Protein AF-0000000081358911 (afdb_homodimer)

pLDDT: mean 89.67, std 15.63, range [36.47, 98.94]

Organism: Iris pallida (NCBI:txid29817)

Sequence (412 aa):
MMRCKAREHCNITTTTTTTRPRSSIRLTLLFRVGARAFKNETEVAEIFGGECRKVEGCAMRIERTNNLTFCDQVKLMAETDILATPHGAQLTNMLFMDKNSSVLEFFPKGFQELAGVGQHVYQWEAGMAGMRHQGQWQDRDGEKCPYDNNADCFSFYKDGKVGHDKDYFAKWMASVLKEVKELKLSQASQNSTEEAQGSPSPCPCNMMRCKAREHCNITTTTTTTRPRSSIRLTLLFRVGARAFKNETEVAEIFGGECRKVEGCAMRIERTNNLTFCDQVKLMAETDILATPHGAQLTNMLFMDKNSSVLEFFPKGFQELAGVGQHVYQWEAGMAGMRHQGQWQDRDGEKCPYDNNADCFSFYKDGKVGHDKDYFAKWMASVLKEVKELKLSQASQNSTEEAQGSPSPCPCN

Nearest PDB structures (foldseek):
  8kb7-assembly1_D  TM=7.114E-01  e=4.693E-07  Homo sapiens
  8kb7-assembly1_A  TM=7.188E-01  e=5.643E-07  Homo sapiens
  8kb7-assembly1_B  TM=7.228E-01  e=8.678E-07  Homo sapiens
  7e9l-assembly1_B  TM=7.085E-01  e=1.180E-06  Bos taurus
  6xfi-assembly1_A-2  TM=6.602E-01  e=1.419E-06  Homo sapiens

Structure (mmCIF, N/CA/C/O backbone):
data_AF-0000000081358911-model_v1
#
loop_
_entity.id
_entity.type
_entity.pdbx_description
1 polymer 'Glycosyltransferase 61 catalytic domain-containing protein'
#
loop_
_atom_site.group_PDB
_atom_site.id
_atom_site.type_symbol
_atom_site.label_atom_id
_atom_site.label_alt_id
_atom_site.label_comp_id
_atom_site.label_asym_id
_atom_site.label_entity_id
_atom_site.label_seq_id
_atom_site.pdbx_PDB_ins_code
_atom_site.Cartn_x
_atom_site.Cartn_y
_atom_site.Cartn_z
_atom_site.occupancy
_atom_site.B_iso_or_equiv
_atom_site.auth_seq_id
_atom_site.auth_comp_id
_atom_site.auth_asym_id
_atom_site.auth_atom_id
_atom_site.pdbx_PDB_model_num
ATOM 1 N N . MET A 1 1 ? -5.695 7.035 -8.227 1 74.69 1 MET A N 1
ATOM 2 C CA . MET A 1 1 ? -4.852 8.203 -8.484 1 74.69 1 MET A CA 1
ATOM 3 C C . MET A 1 1 ? -3.434 7.773 -8.844 1 74.69 1 MET A C 1
ATOM 5 O O . MET A 1 1 ? -2.99 7.973 -9.977 1 74.69 1 MET A O 1
ATOM 9 N N . MET A 1 2 ? -2.775 6.883 -8.117 1 85.81 2 MET A N 1
ATOM 10 C CA . MET A 1 2 ? -1.382 6.551 -8.398 1 85.81 2 MET A CA 1
ATOM 11 C C . MET A 1 2 ? -1.267 5.719 -9.672 1 85.81 2 MET A C 1
ATOM 13 O O . MET A 1 2 ? -0.406 5.98 -10.516 1 85.81 2 MET A O 1
ATOM 17 N N . ARG A 1 3 ? -2.279 4.914 -9.852 1 91.56 3 ARG A N 1
ATOM 18 C CA . ARG A 1 3 ? -2.297 4.039 -11.016 1 91.56 3 ARG A CA 1
ATOM 19 C C . ARG A 1 3 ? -2.311 4.848 -12.312 1 91.56 3 ARG A C 1
ATOM 21 O O . ARG A 1 3 ? -1.439 4.676 -13.164 1 91.56 3 ARG A O 1
ATOM 28 N N . CYS A 1 4 ? -3.229 5.758 -12.359 1 90.44 4 CYS A N 1
ATOM 29 C CA . CYS A 1 4 ? -3.432 6.531 -13.578 1 90.44 4 CYS A CA 1
ATOM 30 C C . CYS A 1 4 ? -2.246 7.449 -13.852 1 90.44 4 CYS A C 1
ATOM 32 O O . CYS A 1 4 ? -1.786 7.562 -14.984 1 90.44 4 CYS A O 1
ATOM 34 N N . LYS A 1 5 ? -1.771 8.078 -12.852 1 92.12 5 LYS A N 1
ATOM 35 C CA . LYS A 1 5 ? -0.68 9.031 -13.023 1 92.12 5 LYS A CA 1
ATOM 36 C C . LYS A 1 5 ? 0.617 8.32 -13.406 1 92.12 5 LYS A C 1
ATOM 38 O O . LYS A 1 5 ? 1.383 8.82 -14.234 1 92.12 5 LYS A O 1
ATOM 43 N N . ALA A 1 6 ? 0.868 7.168 -12.781 1 94.12 6 ALA A N 1
ATOM 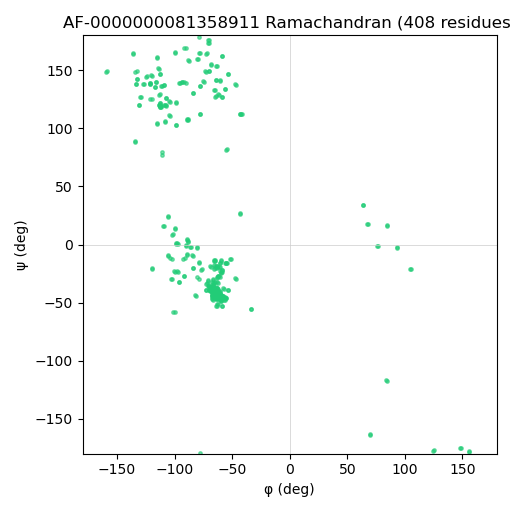44 C CA . ALA A 1 6 ? 2.055 6.387 -13.125 1 94.12 6 ALA A CA 1
ATOM 45 C C . ALA A 1 6 ? 1.994 5.898 -14.562 1 94.12 6 ALA A C 1
ATOM 47 O O . ALA A 1 6 ? 2.98 5.988 -15.297 1 94.12 6 ALA A O 1
ATOM 48 N N . ARG A 1 7 ? 0.789 5.418 -14.953 1 94.12 7 ARG A N 1
ATOM 49 C CA . ARG A 1 7 ? 0.628 4.918 -16.312 1 94.12 7 ARG A CA 1
ATOM 50 C C . ARG A 1 7 ? 0.769 6.043 -17.328 1 94.12 7 ARG A C 1
ATOM 52 O O . ARG A 1 7 ? 1.394 5.867 -18.375 1 94.12 7 ARG A O 1
ATOM 59 N N . GLU A 1 8 ? 0.174 7.148 -17 1 92.31 8 GLU A N 1
ATOM 60 C CA . GLU A 1 8 ? 0.339 8.312 -17.859 1 92.31 8 GLU A CA 1
ATOM 61 C C . GLU A 1 8 ? 1.811 8.688 -18 1 92.31 8 GLU A C 1
ATOM 63 O O . GLU A 1 8 ? 2.291 8.93 -19.109 1 92.31 8 GLU A O 1
ATOM 68 N N . HIS A 1 9 ? 2.445 8.672 -16.953 1 92.69 9 HIS A N 1
ATOM 69 C CA . HIS A 1 9 ? 3.857 9.039 -16.953 1 92.69 9 HIS A CA 1
ATOM 70 C C . HIS A 1 9 ? 4.68 8.07 -17.797 1 92.69 9 HIS A C 1
ATOM 72 O O . HIS A 1 9 ? 5.629 8.469 -18.469 1 92.69 9 HIS A O 1
ATOM 78 N N . CYS A 1 10 ? 4.348 6.809 -17.766 1 95.12 10 CYS A N 1
ATOM 79 C CA . CYS A 1 10 ? 5.082 5.77 -18.469 1 95.12 10 CYS A CA 1
ATOM 80 C C . CYS A 1 10 ? 4.535 5.578 -19.891 1 95.12 10 CYS A C 1
ATOM 82 O O . CYS A 1 10 ? 4.902 4.625 -20.578 1 95.12 10 CYS A O 1
ATOM 84 N N . ASN A 1 11 ? 3.566 6.426 -20.281 1 92.56 11 ASN A N 1
ATOM 85 C CA . ASN A 1 11 ? 2.967 6.418 -21.625 1 92.56 11 ASN A CA 1
ATOM 86 C C . ASN A 1 11 ? 2.234 5.109 -21.891 1 92.56 11 ASN A C 1
ATOM 88 O O . ASN A 1 11 ? 2.367 4.535 -22.984 1 92.56 11 ASN A O 1
ATOM 92 N N . ILE A 1 12 ? 1.666 4.613 -20.812 1 90.19 12 ILE A N 1
ATOM 93 C CA . ILE A 1 12 ? 0.824 3.434 -20.969 1 90.19 12 ILE A CA 1
ATOM 94 C C . ILE A 1 12 ? -0.613 3.857 -21.266 1 90.19 12 ILE A C 1
ATOM 96 O O . ILE A 1 12 ? -1.229 4.57 -20.469 1 90.19 12 ILE A O 1
ATOM 100 N N . THR A 1 13 ? -1.078 3.691 -22.469 1 72.19 13 THR A N 1
ATOM 101 C CA . THR A 1 13 ? -2.418 4.082 -22.891 1 72.19 13 THR A CA 1
ATOM 102 C C . THR A 1 13 ? -3.389 2.912 -22.766 1 72.19 13 THR A C 1
ATOM 104 O O . THR A 1 13 ? -2.971 1.752 -22.734 1 72.19 13 THR A O 1
ATOM 107 N N . THR A 1 14 ? -4.57 3.281 -22.297 1 61.44 14 THR A N 1
ATOM 108 C CA . THR A 1 14 ? -5.617 2.268 -22.266 1 61.44 14 THR A CA 1
ATOM 109 C C . THR A 1 14 ? -5.688 1.503 -23.578 1 61.44 14 THR A C 1
ATOM 111 O O . THR A 1 14 ? -5.996 0.309 -23.594 1 61.44 14 THR A O 1
ATOM 114 N N . THR A 1 15 ? -5.324 2.162 -24.609 1 52.56 15 THR A N 1
ATOM 115 C CA . THR A 1 15 ? -5.375 1.523 -25.922 1 52.56 15 THR A CA 1
ATOM 116 C C . THR A 1 15 ? -4.375 0.373 -26 1 52.56 15 THR A C 1
ATOM 118 O O . THR A 1 15 ? -4.652 -0.658 -26.609 1 52.56 15 THR A O 1
ATOM 121 N N . THR A 1 16 ? -3.268 0.562 -25.469 1 50.34 16 THR A N 1
ATOM 122 C CA . THR A 1 16 ? -2.258 -0.489 -25.531 1 50.34 16 THR A CA 1
ATOM 123 C C . THR A 1 16 ? -2.762 -1.767 -24.875 1 50.34 16 THR A C 1
ATOM 125 O O . THR A 1 16 ? -2.369 -2.869 -25.25 1 50.34 16 THR A O 1
ATOM 128 N N . THR A 1 17 ? -3.699 -1.639 -23.969 1 54.66 17 THR A N 1
ATOM 129 C CA . THR A 1 17 ? -4.254 -2.807 -23.297 1 54.66 17 THR A CA 1
ATOM 130 C C . THR A 1 17 ? -5.469 -3.34 -24.047 1 54.66 17 THR A C 1
ATOM 132 O O . THR A 1 17 ? -5.871 -4.488 -23.844 1 54.66 17 THR A O 1
ATOM 135 N N . THR A 1 18 ? -5.953 -2.49 -25.047 1 53.06 18 THR A N 1
ATOM 136 C CA . THR A 1 18 ? -7.23 -2.807 -25.672 1 53.06 18 THR A CA 1
ATOM 137 C C . THR A 1 18 ? -7.02 -3.717 -26.891 1 53.06 18 THR A C 1
ATOM 139 O O . THR A 1 18 ? -7.984 -4.234 -27.453 1 53.06 18 THR A O 1
ATOM 142 N N . THR A 1 19 ? -5.777 -3.922 -27.281 1 56.53 19 THR A N 1
ATOM 143 C CA . THR A 1 19 ? -5.684 -4.676 -28.531 1 56.53 19 THR A CA 1
ATOM 144 C C . THR A 1 19 ? -5.848 -6.172 -28.266 1 56.53 19 THR A C 1
ATOM 146 O O . THR A 1 19 ? -5.957 -6.965 -29.203 1 56.53 19 THR A O 1
ATOM 149 N N . ARG A 1 20 ? -5.98 -6.508 -27.062 1 64.56 20 ARG A N 1
ATOM 150 C CA . ARG A 1 20 ? -6.082 -7.941 -26.797 1 64.56 20 ARG A CA 1
ATOM 151 C C . ARG A 1 20 ? -7.543 -8.375 -26.688 1 64.56 20 ARG A C 1
ATOM 153 O O . ARG A 1 20 ? -8.383 -7.621 -26.203 1 64.56 20 ARG A O 1
ATOM 160 N N . PRO A 1 21 ? -7.723 -9.516 -27.297 1 71.06 21 PRO A N 1
ATOM 161 C CA . PRO A 1 21 ? -9.094 -9.992 -27.109 1 71.06 21 PRO A CA 1
ATOM 162 C C . PRO A 1 21 ? -9.562 -9.898 -25.656 1 71.06 21 PRO A C 1
ATOM 164 O O . PRO A 1 21 ? -8.773 -10.102 -24.734 1 71.06 21 PRO A O 1
ATOM 167 N N . ARG A 1 22 ? -10.641 -9.5 -25.578 1 70.12 22 ARG A N 1
ATOM 168 C CA . ARG A 1 22 ? -11.25 -9.289 -24.266 1 70.12 22 ARG A CA 1
ATOM 169 C C . ARG A 1 22 ? -11.219 -10.555 -23.422 1 70.12 22 ARG A C 1
ATOM 171 O O . ARG A 1 22 ? -11.266 -10.5 -22.203 1 70.12 22 ARG A O 1
ATOM 178 N N . SER A 1 23 ? -10.961 -11.672 -24.141 1 80 23 SER A N 1
ATOM 179 C CA . SER A 1 23 ? -10.992 -12.953 -23.438 1 80 23 SER A CA 1
ATOM 180 C C . SER A 1 23 ? -9.586 -13.391 -23.031 1 80 23 SER A C 1
ATOM 182 O O . SER A 1 23 ? -9.43 -14.398 -22.328 1 80 23 SER A O 1
ATOM 184 N N . SER A 1 24 ? -8.703 -12.633 -23.328 1 92.56 24 SER A N 1
ATOM 185 C CA . SER A 1 24 ? -7.34 -13.039 -23.016 1 92.56 24 SER A CA 1
ATOM 186 C C . SER A 1 24 ? -7.031 -12.836 -21.547 1 92.56 24 SER A C 1
ATOM 188 O O . SER A 1 24 ? -7.492 -11.867 -20.938 1 92.56 24 SER A O 1
ATOM 190 N N . ILE A 1 25 ? -6.371 -13.844 -20.938 1 97.06 25 ILE A N 1
ATOM 191 C CA . ILE A 1 25 ? -5.953 -13.781 -19.547 1 97.06 25 ILE A CA 1
ATOM 192 C C . ILE A 1 25 ? -4.426 -13.734 -19.469 1 97.06 25 ILE A C 1
ATOM 194 O O . ILE A 1 25 ? -3.746 -14.617 -19.984 1 97.06 25 ILE A O 1
ATOM 198 N N . ARG A 1 26 ? -3.895 -12.703 -18.859 1 98.06 26 ARG A N 1
ATOM 199 C CA . ARG A 1 26 ? -2.455 -12.57 -18.672 1 98.06 26 ARG A CA 1
ATOM 200 C C . ARG A 1 26 ? -2.059 -12.883 -17.219 1 98.06 26 ARG A C 1
ATOM 202 O O . ARG A 1 26 ? -2.395 -12.133 -16.312 1 98.06 26 ARG A O 1
ATOM 209 N N . LEU A 1 27 ? -1.364 -14.023 -17.062 1 98.81 27 LEU A N 1
ATOM 210 C CA . LEU A 1 27 ? -0.881 -14.492 -15.773 1 98.81 27 LEU A CA 1
ATOM 211 C C . LEU A 1 27 ? 0.587 -14.133 -15.57 1 98.81 27 LEU A C 1
ATOM 213 O O . LEU A 1 27 ? 1.428 -14.445 -16.422 1 98.81 27 LEU A O 1
ATOM 217 N N . THR A 1 28 ? 0.854 -13.414 -14.523 1 98.88 28 THR A N 1
ATOM 218 C CA . THR A 1 28 ? 2.238 -13.086 -14.203 1 98.88 28 THR A CA 1
ATOM 219 C C . THR A 1 28 ? 2.682 -13.789 -12.922 1 98.88 28 THR A C 1
ATOM 221 O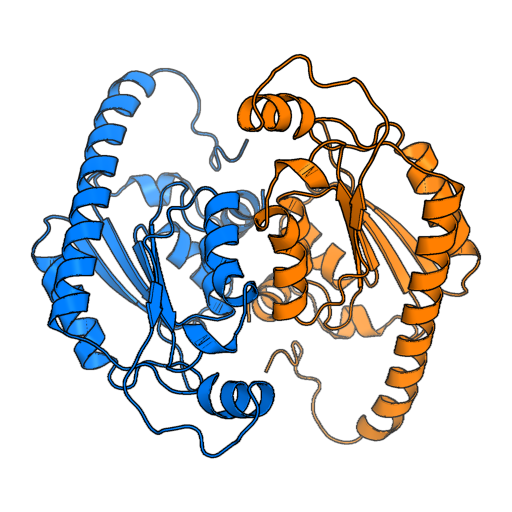 O . THR A 1 28 ? 2.066 -13.617 -11.867 1 98.88 28 THR A O 1
ATOM 224 N N . LEU A 1 29 ? 3.689 -14.625 -13.062 1 98.81 29 LEU A N 1
ATOM 225 C CA . LEU A 1 29 ? 4.441 -15.117 -11.906 1 98.81 29 LEU A CA 1
ATOM 226 C C . LEU A 1 29 ? 5.605 -14.18 -11.586 1 98.81 29 LEU A C 1
ATOM 228 O O . LEU A 1 29 ? 6.57 -14.102 -12.352 1 98.81 29 LEU A O 1
ATOM 232 N N . LEU A 1 30 ? 5.473 -13.445 -10.5 1 98.5 30 LEU A N 1
ATOM 233 C CA . LEU A 1 30 ? 6.523 -12.523 -10.086 1 98.5 30 LEU A CA 1
ATOM 234 C C . LEU A 1 30 ? 7.398 -13.141 -9 1 98.5 30 LEU A C 1
ATOM 236 O O . LEU A 1 30 ? 7.023 -13.164 -7.828 1 98.5 30 LEU A O 1
ATOM 240 N N . PHE A 1 31 ? 8.586 -13.594 -9.398 1 98.25 31 PHE A N 1
ATOM 241 C CA . PHE A 1 31 ? 9.492 -14.305 -8.5 1 98.25 31 PHE A CA 1
ATOM 242 C C . PHE A 1 31 ? 10.391 -13.32 -7.754 1 98.25 31 PHE A C 1
ATOM 244 O O . PHE A 1 31 ? 10.547 -12.172 -8.18 1 98.25 31 PHE A O 1
ATOM 251 N N . ARG A 1 32 ? 10.898 -13.797 -6.629 1 95.38 32 ARG A N 1
ATOM 252 C CA . ARG A 1 32 ? 11.898 -13.094 -5.828 1 95.38 32 ARG A CA 1
ATOM 253 C C . ARG A 1 32 ? 13.211 -13.859 -5.801 1 95.38 32 ARG A C 1
ATOM 255 O O . ARG A 1 32 ? 13.25 -15.055 -6.086 1 95.38 32 ARG A O 1
ATOM 262 N N . VAL A 1 33 ? 14.188 -13.086 -5.449 1 93.56 33 VAL A N 1
ATOM 263 C CA . VAL A 1 33 ? 15.492 -13.695 -5.188 1 93.56 33 VAL A CA 1
ATOM 264 C C . VAL A 1 33 ? 15.82 -13.586 -3.699 1 93.56 33 VAL A C 1
ATOM 266 O O . VAL A 1 33 ? 15.648 -12.523 -3.094 1 93.56 33 VAL A O 1
ATOM 269 N N . GLY A 1 34 ? 16.344 -14.672 -3.109 1 94.81 34 GLY A N 1
ATOM 270 C CA . GLY A 1 34 ? 16.719 -14.648 -1.708 1 94.81 34 GLY A CA 1
ATOM 271 C C . GLY A 1 34 ? 15.562 -14.906 -0.765 1 94.81 34 GLY A C 1
ATOM 272 O O . GLY A 1 34 ? 14.914 -15.953 -0.838 1 94.81 34 GLY A O 1
ATOM 273 N N . ALA A 1 35 ? 15.289 -13.906 0.019 1 95.88 35 ALA A N 1
ATOM 274 C CA . ALA A 1 35 ? 14.258 -14.055 1.041 1 95.88 35 ALA A CA 1
ATOM 275 C C . ALA A 1 35 ? 12.883 -14.273 0.409 1 95.88 35 ALA A C 1
ATOM 277 O O . ALA A 1 35 ? 12.477 -13.539 -0.49 1 95.88 35 ALA A O 1
ATOM 278 N N . ARG A 1 36 ? 12.242 -15.383 0.89 1 97.62 36 ARG A N 1
ATOM 279 C CA . ARG A 1 36 ? 10.859 -15.734 0.583 1 97.62 36 ARG A CA 1
ATOM 280 C C . ARG A 1 36 ? 10.711 -16.125 -0.884 1 97.62 36 ARG A C 1
ATOM 282 O O . ARG A 1 36 ? 9.602 -16.109 -1.423 1 97.62 36 ARG A O 1
ATOM 289 N N . ALA A 1 37 ? 11.805 -16.438 -1.537 1 98.12 37 ALA A N 1
ATOM 290 C CA . ALA A 1 37 ? 11.734 -17.031 -2.871 1 98.12 37 ALA A CA 1
ATOM 291 C C . ALA A 1 37 ? 11.164 -18.438 -2.818 1 98.12 37 ALA A C 1
ATOM 293 O O . ALA A 1 37 ? 11.219 -19.109 -1.779 1 98.12 37 ALA A O 1
ATOM 294 N N . PHE A 1 38 ? 10.578 -18.891 -3.891 1 98.5 38 PHE A N 1
ATOM 295 C CA . PHE A 1 38 ? 10.164 -20.281 -3.959 1 98.5 38 PHE A CA 1
ATOM 296 C C . PHE A 1 38 ? 11.375 -21.203 -3.902 1 98.5 38 PHE A C 1
ATOM 298 O O . PHE A 1 38 ? 12.414 -20.922 -4.512 1 98.5 38 PHE A O 1
ATOM 305 N N . LYS A 1 39 ? 11.211 -22.297 -3.215 1 97.81 39 LYS A N 1
ATOM 306 C CA . LYS A 1 39 ? 12.258 -23.312 -3.168 1 97.81 39 LYS A CA 1
ATOM 307 C C . LYS A 1 39 ? 12.516 -23.906 -4.551 1 97.81 39 LYS A C 1
ATOM 309 O O . LYS A 1 39 ? 13.656 -24.203 -4.906 1 97.81 39 LYS A O 1
ATOM 314 N N . ASN A 1 40 ? 11.469 -24.078 -5.301 1 98.06 40 ASN A N 1
ATOM 315 C CA . ASN A 1 40 ? 11.531 -24.656 -6.641 1 98.06 40 ASN A CA 1
ATOM 316 C C . ASN A 1 40 ? 10.695 -23.844 -7.637 1 98.06 40 ASN A C 1
ATOM 318 O O . ASN A 1 40 ? 9.555 -24.203 -7.926 1 98.06 40 ASN A O 1
ATOM 322 N N . GLU A 1 41 ? 11.281 -22.859 -8.227 1 98.44 41 GLU A N 1
ATOM 323 C CA . GLU A 1 41 ? 10.586 -21.953 -9.141 1 98.44 41 GLU A CA 1
ATOM 324 C C . GLU A 1 41 ? 10.125 -22.688 -10.398 1 98.44 41 GLU A C 1
ATOM 326 O O . GLU A 1 41 ? 9.047 -22.406 -10.93 1 98.44 41 GLU A O 1
ATOM 331 N N . THR A 1 42 ? 10.945 -23.609 -10.859 1 98.44 42 THR A N 1
ATOM 332 C CA . THR A 1 42 ? 10.633 -24.344 -12.078 1 98.44 42 THR A CA 1
ATOM 333 C C . THR A 1 42 ? 9.336 -25.125 -11.922 1 98.44 42 THR A C 1
ATOM 335 O O . THR A 1 42 ? 8.469 -25.094 -12.797 1 98.44 42 THR A O 1
ATOM 338 N N . GLU A 1 43 ? 9.227 -25.75 -10.797 1 98.62 43 GLU A N 1
ATOM 339 C CA . GLU A 1 43 ? 8.023 -26.531 -10.547 1 98.62 43 GLU A CA 1
ATOM 340 C C . GLU A 1 43 ? 6.797 -25.641 -10.422 1 98.62 43 GLU A C 1
ATOM 342 O O . GLU A 1 43 ? 5.734 -25.953 -10.969 1 98.62 43 GLU A O 1
ATOM 347 N N . VAL A 1 44 ? 6.938 -24.562 -9.711 1 98.81 44 VAL A N 1
ATOM 348 C CA . VAL A 1 44 ? 5.824 -23.625 -9.555 1 98.81 44 VAL A CA 1
ATOM 349 C C . VAL A 1 44 ? 5.398 -23.094 -10.922 1 98.81 44 VAL A C 1
ATOM 351 O O . VAL A 1 44 ? 4.207 -23.062 -11.234 1 98.81 44 VAL A O 1
ATOM 354 N N . ALA A 1 45 ? 6.359 -22.766 -11.719 1 98.88 45 ALA A N 1
ATOM 355 C CA . ALA A 1 45 ? 6.082 -22.266 -13.062 1 98.88 45 ALA A CA 1
ATOM 356 C C . ALA A 1 45 ? 5.375 -23.312 -13.914 1 98.88 45 ALA A C 1
ATOM 358 O O . ALA A 1 45 ? 4.453 -23 -14.664 1 98.88 45 ALA A O 1
ATOM 359 N N . GLU A 1 46 ? 5.82 -24.5 -13.812 1 98.81 46 GLU A N 1
ATOM 360 C CA . GLU A 1 46 ? 5.219 -25.578 -14.586 1 98.81 46 GLU A CA 1
ATOM 361 C C . GLU A 1 46 ? 3.768 -25.812 -14.188 1 98.81 46 GLU A C 1
ATOM 363 O O . GLU A 1 46 ? 2.906 -26.031 -15.039 1 98.81 46 GLU A O 1
ATOM 368 N N . ILE A 1 47 ? 3.512 -25.75 -12.883 1 98.88 47 ILE A N 1
ATOM 369 C CA . ILE A 1 47 ? 2.158 -25.969 -12.383 1 98.88 47 ILE A CA 1
ATOM 370 C C . ILE A 1 47 ? 1.234 -24.875 -12.914 1 98.88 47 ILE A C 1
ATOM 372 O O . ILE A 1 47 ? 0.195 -25.172 -13.508 1 98.88 47 ILE A O 1
ATOM 376 N N . PHE A 1 48 ? 1.574 -23.609 -12.734 1 98.88 48 PHE A N 1
ATOM 377 C CA . PHE A 1 48 ? 0.715 -22.5 -13.117 1 98.88 48 PHE A CA 1
ATOM 378 C C . PHE A 1 48 ? 0.65 -22.375 -14.641 1 98.88 48 PHE A C 1
ATOM 380 O O . PHE A 1 48 ? -0.406 -22.062 -15.195 1 98.88 48 PHE A O 1
ATOM 387 N N . GLY A 1 49 ? 1.772 -22.656 -15.281 1 98.75 49 GLY A N 1
ATOM 388 C CA . GLY A 1 49 ? 1.77 -22.688 -16.734 1 98.75 49 GLY A CA 1
ATOM 389 C C . GLY A 1 49 ? 0.871 -23.781 -17.297 1 98.75 49 GLY A C 1
ATOM 390 O O . GLY A 1 49 ? 0.203 -23.562 -18.312 1 98.75 49 GLY A O 1
ATOM 391 N N . GLY A 1 50 ? 0.934 -24.906 -16.672 1 98.75 50 GLY A N 1
ATOM 392 C CA . GLY A 1 50 ? 0.058 -26 -17.078 1 98.75 50 GLY A CA 1
ATOM 393 C C . GLY A 1 50 ? -1.414 -25.641 -17 1 98.75 50 GLY A C 1
ATOM 394 O O . GLY A 1 50 ? -2.174 -25.906 -17.938 1 98.75 50 GLY A O 1
ATOM 395 N N . GLU A 1 51 ? -1.819 -25.016 -15.867 1 98.88 51 GLU A N 1
ATOM 396 C CA . GLU A 1 51 ? -3.213 -24.609 -15.727 1 98.88 51 GLU A CA 1
ATOM 397 C C . GLU A 1 51 ? -3.576 -23.516 -16.719 1 98.88 51 GLU A C 1
ATOM 399 O O . GLU A 1 51 ? -4.68 -23.516 -17.266 1 98.88 51 GLU A O 1
ATOM 404 N N . CYS A 1 52 ? -2.688 -22.609 -16.953 1 98.69 52 CYS A N 1
ATOM 405 C CA . CYS A 1 52 ? -2.904 -21.531 -17.922 1 98.69 52 CYS A CA 1
ATOM 406 C C . CYS A 1 52 ? -3.129 -22.094 -19.328 1 98.69 52 CYS A C 1
ATOM 408 O O . CYS A 1 52 ? -4.016 -21.625 -20.047 1 98.69 52 CYS A O 1
ATOM 410 N N . ARG A 1 53 ? -2.379 -23.125 -19.75 1 98.19 53 ARG A N 1
ATOM 411 C CA . ARG A 1 53 ? -2.453 -23.703 -21.078 1 98.19 53 ARG A CA 1
ATOM 412 C C . ARG A 1 53 ? -3.812 -24.359 -21.328 1 98.19 53 ARG A C 1
ATOM 414 O O . ARG A 1 53 ? -4.234 -24.516 -22.469 1 98.19 53 ARG A O 1
ATOM 421 N N . LYS A 1 54 ? -4.461 -24.656 -20.25 1 98.06 54 LYS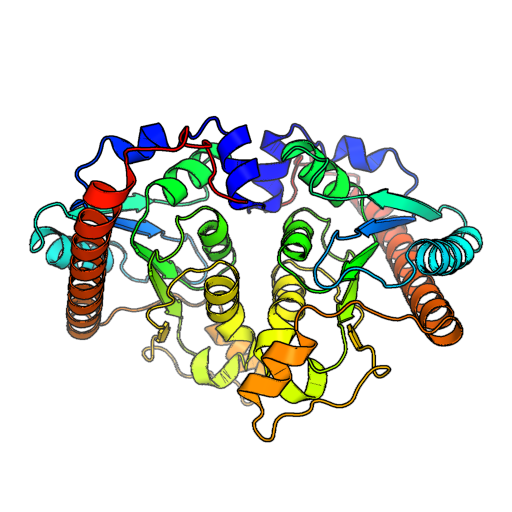 A N 1
ATOM 422 C CA . LYS A 1 54 ? -5.762 -25.297 -20.359 1 98.06 54 LYS A CA 1
ATOM 423 C C . LYS A 1 54 ? -6.855 -24.297 -20.688 1 98.06 54 LYS A C 1
ATOM 425 O O . LYS A 1 54 ? -7.988 -24.672 -21 1 98.06 54 LYS A O 1
ATOM 430 N N . VAL A 1 55 ? -6.566 -23.047 -20.516 1 97.19 55 VAL A N 1
ATOM 431 C CA . VAL A 1 55 ? -7.551 -21.984 -20.734 1 97.19 55 VAL A CA 1
ATOM 432 C C . VAL A 1 55 ? -7.203 -21.203 -22 1 97.19 55 VAL A C 1
ATOM 434 O O . VAL A 1 55 ? -6.137 -20.594 -22.078 1 97.19 55 VAL A O 1
ATOM 437 N N . GLU A 1 56 ? -8.102 -21.203 -22.953 1 94.25 56 GLU A N 1
ATOM 438 C CA . GLU A 1 56 ? -7.883 -20.469 -24.203 1 94.25 56 GLU A CA 1
ATOM 439 C C . GLU A 1 56 ? -7.656 -18.984 -23.938 1 94.25 56 GLU A C 1
ATOM 441 O O . GLU A 1 56 ? -8.414 -18.359 -23.188 1 94.25 56 GLU A O 1
ATOM 446 N N . GLY A 1 57 ? -6.57 -18.484 -24.469 1 95.06 57 GLY A N 1
ATOM 447 C CA . GLY A 1 57 ? -6.293 -17.062 -24.344 1 95.06 57 GLY A CA 1
ATOM 448 C C . GLY A 1 57 ? -5.426 -16.719 -23.156 1 95.06 57 GLY A C 1
ATOM 449 O O . GLY A 1 57 ? -5.07 -15.555 -22.953 1 95.06 57 GLY A O 1
ATOM 450 N N . CYS A 1 58 ? -5.121 -17.766 -22.391 1 97.69 58 CYS A N 1
ATOM 451 C CA . CYS A 1 58 ? -4.262 -17.5 -21.234 1 97.69 58 CYS A CA 1
ATOM 452 C C . CYS A 1 58 ? -2.791 -17.5 -21.641 1 97.69 58 CYS A C 1
ATOM 454 O O . CYS A 1 58 ? -2.342 -18.391 -22.375 1 97.69 58 CYS A O 1
ATOM 456 N N . ALA A 1 59 ? -2.041 -16.516 -21.281 1 98.06 59 ALA A N 1
ATOM 457 C CA . ALA A 1 59 ? -0.594 -16.422 -21.453 1 98.06 59 ALA A CA 1
ATOM 458 C C . ALA A 1 59 ? 0.092 -16.109 -20.125 1 98.06 59 ALA A C 1
ATOM 460 O O . ALA A 1 59 ? -0.396 -15.289 -19.328 1 98.06 59 ALA A O 1
ATOM 461 N N . MET A 1 60 ? 1.2 -16.781 -19.891 1 98.56 60 MET A N 1
ATOM 462 C CA . MET A 1 60 ? 1.902 -16.594 -18.609 1 98.56 60 MET A CA 1
ATOM 463 C C . MET A 1 60 ? 3.285 -15.992 -18.844 1 98.56 60 MET A C 1
ATOM 465 O O . MET A 1 60 ? 3.982 -16.359 -19.781 1 98.56 60 MET A O 1
ATOM 469 N N . ARG A 1 61 ? 3.631 -15.086 -17.984 1 98.06 61 ARG A N 1
ATOM 470 C CA . ARG A 1 61 ? 4.98 -14.531 -17.922 1 98.06 61 ARG A CA 1
ATOM 471 C C . ARG A 1 61 ? 5.613 -14.797 -16.562 1 98.06 61 ARG A C 1
ATOM 473 O O . ARG A 1 61 ? 4.922 -14.836 -15.539 1 98.06 61 ARG A O 1
ATOM 480 N N . ILE A 1 62 ? 6.902 -15.008 -16.656 1 98.62 62 ILE A N 1
ATOM 481 C CA . ILE A 1 62 ? 7.711 -15.117 -15.445 1 98.62 62 ILE A CA 1
ATOM 482 C C . ILE A 1 62 ? 8.68 -13.945 -15.359 1 98.62 62 ILE A C 1
ATOM 484 O O . ILE A 1 62 ? 9.469 -13.711 -16.281 1 98.62 62 ILE A O 1
ATOM 488 N N . GLU A 1 63 ? 8.578 -13.141 -14.273 1 98.25 63 GLU A N 1
ATOM 489 C CA . GLU A 1 63 ? 9.375 -11.922 -14.18 1 98.25 63 GLU A CA 1
ATOM 490 C C . GLU A 1 63 ? 9.977 -11.766 -12.781 1 98.25 63 GLU A C 1
ATOM 492 O O . GLU A 1 63 ? 9.602 -12.492 -11.859 1 98.25 63 GLU A O 1
ATOM 497 N N . ARG A 1 64 ? 10.961 -10.875 -12.711 1 96.75 64 ARG A N 1
ATOM 498 C CA . ARG A 1 64 ? 11.57 -10.406 -11.469 1 96.75 64 ARG A CA 1
ATOM 499 C C . ARG A 1 64 ? 11.711 -8.891 -11.469 1 96.75 64 ARG A C 1
ATOM 501 O O . ARG A 1 64 ? 12.148 -8.297 -12.461 1 96.75 64 ARG A O 1
ATOM 508 N N . THR A 1 65 ? 11.398 -8.289 -10.312 1 94.06 65 THR A N 1
ATOM 509 C CA . THR A 1 65 ? 11.344 -6.832 -10.266 1 94.06 65 THR A CA 1
ATOM 510 C C . THR A 1 65 ? 12.742 -6.234 -10.375 1 94.06 65 THR A C 1
ATOM 512 O O . THR A 1 65 ? 12.914 -5.133 -10.906 1 94.06 65 THR A O 1
ATOM 515 N N . ASN A 1 66 ? 13.766 -6.949 -9.859 1 90.5 66 ASN A N 1
ATOM 516 C CA . ASN A 1 66 ? 15.117 -6.391 -9.805 1 90.5 66 ASN A CA 1
ATOM 517 C C . ASN A 1 66 ? 15.68 -6.156 -11.203 1 90.5 66 ASN A C 1
ATOM 519 O O . ASN A 1 66 ? 16.641 -5.402 -11.375 1 90.5 66 ASN A O 1
ATOM 523 N N . ASN A 1 67 ? 15.031 -6.742 -12.227 1 90.44 67 ASN A N 1
ATOM 524 C CA . ASN A 1 67 ? 15.508 -6.613 -13.602 1 90.44 67 ASN A CA 1
ATOM 525 C C . ASN A 1 67 ? 14.68 -5.598 -14.383 1 90.44 67 ASN A C 1
ATOM 527 O O . ASN A 1 67 ? 14.859 -5.445 -15.594 1 90.44 67 ASN A O 1
ATOM 531 N N . LEU A 1 68 ? 13.844 -4.918 -13.711 1 95.38 68 LEU A N 1
ATOM 532 C CA . LEU A 1 68 ? 12.906 -4.035 -14.391 1 95.38 68 LEU A CA 1
ATOM 533 C C . LEU A 1 68 ? 13.07 -2.596 -13.914 1 95.38 68 LEU A C 1
ATOM 535 O O . LEU A 1 68 ? 13.281 -2.352 -12.727 1 95.38 68 LEU A O 1
ATOM 539 N N . THR A 1 69 ? 13.008 -1.651 -14.844 1 95.12 69 THR A N 1
ATOM 540 C CA . THR A 1 69 ? 12.883 -0.245 -14.477 1 95.12 69 THR A CA 1
ATOM 541 C C . THR A 1 69 ? 11.492 0.041 -13.906 1 95.12 69 THR A C 1
ATOM 543 O O . THR A 1 69 ? 10.617 -0.827 -13.93 1 95.12 69 THR A O 1
ATOM 546 N N . PHE A 1 70 ? 11.352 1.21 -13.453 1 95.38 70 PHE A N 1
ATOM 547 C CA . PHE A 1 70 ? 10.047 1.574 -12.914 1 95.38 70 PHE A CA 1
ATOM 548 C C . PHE A 1 70 ? 8.969 1.425 -13.977 1 95.38 70 PHE A C 1
ATOM 550 O O . PHE A 1 70 ? 7.957 0.755 -13.75 1 95.38 70 PHE A O 1
ATOM 557 N N . CYS A 1 71 ? 9.141 2.029 -15.125 1 96.75 71 CYS A N 1
ATOM 558 C CA . CYS A 1 71 ? 8.109 2.006 -16.156 1 96.75 71 CYS A CA 1
ATOM 559 C C . CYS A 1 71 ? 7.906 0.595 -16.703 1 96.75 71 CYS A C 1
ATOM 561 O O . CYS A 1 71 ? 6.793 0.219 -17.062 1 96.75 71 CYS A O 1
ATOM 563 N N . ASP A 1 72 ? 8.984 -0.232 -16.688 1 97 72 ASP A N 1
ATOM 564 C CA . ASP A 1 72 ? 8.805 -1.634 -17.047 1 97 72 ASP A CA 1
ATOM 565 C C . ASP A 1 72 ? 7.871 -2.342 -16.078 1 97 72 ASP A C 1
ATOM 567 O O . ASP A 1 72 ? 7.059 -3.176 -16.469 1 97 72 ASP A O 1
ATOM 571 N N . GLN A 1 73 ? 8.008 -2.027 -14.812 1 97.19 73 GLN A N 1
ATOM 572 C CA . GLN A 1 73 ? 7.137 -2.621 -13.797 1 97.19 73 GLN A CA 1
ATOM 573 C C . GLN A 1 73 ? 5.691 -2.164 -13.977 1 97.19 73 GLN A C 1
ATOM 575 O O . GLN A 1 73 ? 4.766 -2.975 -13.914 1 97.19 73 GLN A O 1
ATOM 580 N N . VAL A 1 74 ? 5.512 -0.848 -14.195 1 97 74 VAL A N 1
ATOM 581 C CA . VAL A 1 74 ? 4.172 -0.304 -14.414 1 97 74 VAL A CA 1
ATOM 582 C C . VAL A 1 74 ? 3.529 -0.98 -15.625 1 97 74 VAL A C 1
ATOM 584 O O . VAL A 1 74 ? 2.373 -1.405 -15.562 1 97 74 VAL A O 1
ATOM 587 N N . LYS A 1 75 ? 4.266 -1.145 -16.703 1 96.5 75 LYS A N 1
ATOM 588 C CA . LYS A 1 75 ? 3.76 -1.792 -17.906 1 96.5 75 LYS A CA 1
ATOM 589 C C . LYS A 1 75 ? 3.406 -3.252 -17.641 1 96.5 75 LYS A C 1
ATOM 591 O O . LYS A 1 75 ? 2.336 -3.721 -18.031 1 96.5 75 LYS A O 1
ATOM 596 N N . LEU A 1 76 ? 4.301 -3.924 -16.984 1 97.06 76 LEU A N 1
ATOM 597 C CA . LEU A 1 76 ? 4.055 -5.324 -16.656 1 97.06 76 LEU A CA 1
ATOM 598 C C . LEU A 1 76 ? 2.746 -5.48 -15.891 1 97.06 76 LEU A C 1
ATOM 600 O O . LEU A 1 76 ? 1.929 -6.34 -16.219 1 97.06 76 LEU A O 1
ATOM 604 N N . MET A 1 77 ? 2.527 -4.645 -14.906 1 97.25 77 MET A N 1
ATOM 605 C CA . MET A 1 77 ? 1.333 -4.75 -14.07 1 97.25 77 MET A CA 1
ATOM 606 C C . MET A 1 77 ? 0.085 -4.355 -14.852 1 97.25 77 MET A C 1
ATOM 608 O O . MET A 1 77 ? -0.973 -4.969 -14.695 1 97.25 77 MET A O 1
ATOM 612 N N . ALA A 1 78 ? 0.252 -3.316 -15.688 1 95.94 78 ALA A N 1
ATOM 613 C CA . ALA A 1 78 ? -0.868 -2.916 -16.531 1 95.94 78 ALA A CA 1
ATOM 614 C C . ALA A 1 78 ? -1.302 -4.062 -17.438 1 95.94 78 ALA A C 1
ATOM 616 O O . ALA A 1 78 ? -2.461 -4.125 -17.859 1 95.94 78 ALA A O 1
ATOM 617 N N . GLU A 1 79 ? -0.393 -4.984 -17.688 1 95.56 79 GLU A N 1
ATOM 618 C CA . GLU A 1 79 ? -0.647 -6.121 -18.562 1 95.56 79 GLU A CA 1
ATOM 619 C C . GLU A 1 79 ? -0.828 -7.41 -17.766 1 95.56 79 GLU A C 1
ATOM 621 O O . GLU A 1 79 ? -0.529 -8.5 -18.25 1 95.56 79 GLU A O 1
ATOM 626 N N . THR A 1 80 ? -1.194 -7.309 -16.562 1 97.19 80 THR A N 1
ATOM 627 C CA . THR A 1 80 ? -1.384 -8.477 -15.703 1 97.19 80 THR A CA 1
ATOM 628 C C . THR A 1 80 ? -2.822 -8.547 -15.203 1 97.19 80 THR A C 1
ATOM 630 O O . THR A 1 80 ? -3.324 -7.598 -14.602 1 97.19 80 THR A O 1
ATOM 633 N N . ASP A 1 81 ? -3.475 -9.711 -15.461 1 97.81 81 ASP A N 1
ATOM 634 C CA . ASP A 1 81 ? -4.82 -9.961 -14.953 1 97.81 81 ASP A CA 1
ATOM 635 C C . ASP A 1 81 ? -4.777 -10.773 -13.656 1 97.81 81 ASP A C 1
ATOM 637 O O . ASP A 1 81 ? -5.68 -10.664 -12.828 1 97.81 81 ASP A O 1
ATOM 641 N N . ILE A 1 82 ? -3.785 -11.625 -13.562 1 98.81 82 ILE A N 1
ATOM 642 C CA . ILE A 1 82 ? -3.551 -12.445 -12.383 1 98.81 82 ILE A CA 1
ATOM 643 C C . ILE A 1 82 ? -2.082 -12.344 -11.969 1 98.81 82 ILE A C 1
ATOM 645 O O . ILE A 1 82 ? -1.188 -12.656 -12.758 1 98.81 82 ILE A O 1
ATOM 649 N N . LEU A 1 83 ? -1.865 -11.883 -10.766 1 98.88 83 LEU A N 1
ATOM 650 C CA . LEU A 1 83 ? -0.525 -11.797 -10.195 1 98.88 83 LEU A CA 1
ATOM 651 C C . LEU A 1 83 ? -0.325 -12.852 -9.117 1 98.88 83 LEU A C 1
ATOM 653 O O . LEU A 1 83 ? -1.099 -12.922 -8.156 1 98.88 83 LEU A O 1
ATOM 657 N N . ALA A 1 84 ? 0.616 -13.727 -9.281 1 98.94 84 ALA A N 1
ATOM 658 C CA . ALA A 1 84 ? 1.037 -14.703 -8.273 1 98.94 84 ALA A CA 1
ATOM 659 C C . ALA A 1 84 ? 2.451 -14.398 -7.785 1 98.94 84 ALA A C 1
ATOM 661 O O . ALA A 1 84 ? 3.393 -14.352 -8.578 1 98.94 84 ALA A O 1
ATOM 662 N N . THR A 1 85 ? 2.611 -14.148 -6.539 1 98.81 85 THR A N 1
ATOM 663 C CA . THR A 1 85 ? 3.918 -13.727 -6.047 1 98.81 85 THR A CA 1
ATOM 664 C C . THR A 1 85 ? 4.039 -13.969 -4.543 1 98.81 85 THR A C 1
ATOM 666 O O . THR A 1 85 ? 3.041 -13.914 -3.82 1 98.81 85 THR A O 1
ATOM 669 N N . PRO A 1 86 ? 5.242 -14.266 -4 1 98.31 86 PRO A N 1
ATOM 670 C CA . PRO A 1 86 ? 5.434 -14.344 -2.551 1 98.31 86 PRO A CA 1
ATOM 671 C C . PRO A 1 86 ? 5.191 -13.016 -1.846 1 98.31 86 PRO A C 1
ATOM 673 O O . PRO A 1 86 ? 5.371 -11.953 -2.447 1 98.31 86 PRO A O 1
ATOM 676 N N . HIS A 1 87 ? 4.824 -13.117 -0.596 1 97.25 87 HIS A N 1
ATOM 677 C CA . HIS A 1 87 ? 4.602 -11.961 0.264 1 97.25 87 HIS A CA 1
ATOM 678 C C . HIS A 1 87 ? 5.84 -11.078 0.325 1 97.25 87 HIS A C 1
ATOM 680 O O . HIS A 1 87 ? 6.953 -11.57 0.538 1 97.25 87 HIS A O 1
ATOM 686 N N . GLY A 1 88 ? 5.66 -9.781 0.182 1 94.69 88 GLY A N 1
ATOM 687 C CA . GLY A 1 88 ? 6.75 -8.82 0.298 1 94.69 88 GLY A CA 1
ATOM 688 C C . GLY A 1 88 ? 6.488 -7.527 -0.446 1 94.69 88 GLY A C 1
ATOM 689 O O . GLY A 1 88 ? 5.465 -7.387 -1.115 1 94.69 88 GLY A O 1
ATOM 690 N N . ALA A 1 89 ? 7.461 -6.664 -0.394 1 93.12 89 ALA A N 1
ATOM 691 C CA . ALA A 1 89 ? 7.316 -5.297 -0.886 1 93.12 89 ALA A CA 1
ATOM 692 C C . ALA A 1 89 ? 6.996 -5.277 -2.377 1 93.12 89 ALA A C 1
ATOM 694 O O . ALA A 1 89 ? 6.324 -4.367 -2.865 1 93.12 89 ALA A O 1
ATOM 695 N N . GLN A 1 90 ? 7.422 -6.297 -3.109 1 95.06 90 GLN A N 1
ATOM 696 C CA . GLN A 1 90 ? 7.176 -6.281 -4.547 1 95.06 90 GLN A CA 1
ATOM 697 C C . GLN A 1 90 ? 5.684 -6.363 -4.852 1 95.06 90 GLN A C 1
ATOM 699 O O . GLN A 1 90 ? 5.25 -6.012 -5.953 1 95.06 90 GLN A O 1
ATOM 704 N N . LEU A 1 91 ? 4.863 -6.793 -3.879 1 96.38 91 LEU A N 1
ATOM 705 C CA . LEU A 1 91 ? 3.422 -6.898 -4.078 1 96.38 91 LEU A CA 1
ATOM 706 C C . LEU A 1 91 ? 2.787 -5.52 -4.203 1 96.38 91 LEU A C 1
ATOM 708 O O . LEU A 1 91 ? 1.651 -5.391 -4.664 1 96.38 91 LEU A O 1
ATOM 712 N N . THR A 1 92 ? 3.459 -4.512 -3.764 1 95.12 92 THR A N 1
ATOM 713 C CA . THR A 1 92 ? 2.951 -3.154 -3.916 1 95.12 92 THR A CA 1
ATOM 714 C C . THR A 1 92 ? 2.734 -2.82 -5.391 1 95.12 92 THR A C 1
ATOM 716 O O . THR A 1 92 ? 1.895 -1.981 -5.723 1 95.12 92 THR A O 1
ATOM 719 N N . ASN A 1 93 ? 3.365 -3.488 -6.285 1 95.94 93 ASN A N 1
ATOM 720 C CA . ASN A 1 93 ? 3.215 -3.271 -7.719 1 95.94 93 ASN A CA 1
ATOM 721 C C . ASN A 1 93 ? 1.778 -3.514 -8.172 1 95.94 93 ASN A C 1
ATOM 723 O O . ASN A 1 93 ? 1.377 -3.057 -9.25 1 95.94 93 ASN A O 1
ATOM 727 N N . MET A 1 94 ? 1.019 -4.156 -7.34 1 96.94 94 MET A N 1
ATOM 728 C CA . MET A 1 94 ? -0.356 -4.457 -7.73 1 96.94 94 MET A CA 1
ATOM 729 C C . MET A 1 94 ? -1.151 -3.174 -7.945 1 96.94 94 MET A C 1
ATOM 731 O O . MET A 1 94 ? -2.182 -3.182 -8.617 1 96.94 94 MET A O 1
ATOM 735 N N . LEU A 1 95 ? -0.666 -2.125 -7.387 1 95.62 95 LEU A N 1
ATOM 736 C CA . LEU A 1 95 ? -1.34 -0.834 -7.484 1 95.62 95 LEU A CA 1
ATOM 737 C C . LEU A 1 95 ? -1.457 -0.388 -8.938 1 95.62 95 LEU A C 1
ATOM 739 O O . LEU A 1 95 ? -2.297 0.452 -9.266 1 95.62 95 LEU A O 1
ATOM 743 N N . PHE A 1 96 ? -0.653 -0.928 -9.852 1 96.25 96 PHE A N 1
ATOM 744 C CA . PHE A 1 96 ? -0.626 -0.477 -11.234 1 96.25 96 PHE A CA 1
ATOM 745 C C . PHE A 1 96 ? -1.454 -1.399 -12.125 1 96.25 96 PHE A C 1
ATOM 747 O O . PHE A 1 96 ? -1.553 -1.185 -13.336 1 96.25 96 PHE A O 1
ATOM 754 N N . MET A 1 97 ? -2.076 -2.434 -11.539 1 96.5 97 MET A N 1
ATOM 755 C CA . MET A 1 97 ? -2.949 -3.344 -12.273 1 96.5 97 MET A CA 1
ATOM 756 C C . MET A 1 97 ? -4.32 -2.715 -12.508 1 96.5 97 MET A C 1
ATOM 758 O O . MET A 1 97 ? -4.672 -1.729 -11.859 1 96.5 97 MET A O 1
ATOM 762 N N . ASP A 1 98 ? -5.059 -3.346 -13.43 1 93.56 98 ASP A N 1
ATOM 763 C CA . ASP A 1 98 ? -6.445 -2.932 -13.625 1 93.56 98 ASP A CA 1
ATOM 764 C C . ASP A 1 98 ? -7.312 -3.332 -12.438 1 93.56 98 ASP A C 1
ATOM 766 O O . ASP A 1 98 ? -7.043 -4.34 -11.773 1 93.56 98 ASP A O 1
ATOM 770 N N . LYS A 1 99 ? -8.297 -2.527 -12.211 1 93.69 99 LYS A N 1
ATOM 771 C CA . LYS A 1 99 ? -9.289 -2.941 -11.219 1 93.69 99 LYS A CA 1
ATOM 772 C C . LYS A 1 99 ? -9.836 -4.328 -11.539 1 93.69 99 LYS A C 1
ATOM 774 O O . LYS A 1 99 ? -9.906 -4.723 -12.703 1 93.69 99 LYS A O 1
ATOM 779 N N . ASN A 1 100 ? -10.156 -5.086 -10.523 1 95.06 100 ASN A N 1
ATOM 780 C CA . ASN A 1 100 ? -10.758 -6.418 -10.57 1 95.06 100 ASN A CA 1
ATOM 781 C C . ASN A 1 100 ? -9.727 -7.48 -10.945 1 95.06 100 ASN A C 1
ATOM 783 O O . ASN A 1 100 ? -10.062 -8.656 -11.062 1 95.06 100 ASN A O 1
ATOM 787 N N . SER A 1 101 ? -8.469 -7.074 -11.203 1 97.38 101 SER A N 1
ATOM 788 C CA . SER A 1 101 ? -7.422 -8.086 -11.344 1 97.38 101 SER A CA 1
ATOM 789 C C . SER A 1 101 ? -7.289 -8.93 -10.086 1 97.38 101 SER A C 1
ATOM 791 O O . SER A 1 101 ? -7.773 -8.539 -9.016 1 97.38 101 SER A O 1
ATOM 793 N N . SER A 1 102 ? -6.641 -10.102 -10.227 1 98.81 102 SER A N 1
ATOM 794 C CA . SER A 1 102 ? -6.559 -11.07 -9.141 1 98.81 102 SER A CA 1
ATOM 795 C C . SER A 1 102 ? -5.129 -11.211 -8.633 1 98.81 102 SER A C 1
ATOM 797 O O . SER A 1 102 ? -4.176 -11.086 -9.406 1 98.81 102 SER A O 1
ATOM 799 N N . VAL A 1 103 ? -4.992 -11.469 -7.316 1 98.88 103 VAL A N 1
ATOM 800 C CA . VAL A 1 103 ? -3.682 -11.609 -6.688 1 98.88 103 VAL A CA 1
ATOM 801 C C . VAL A 1 103 ? -3.639 -12.898 -5.867 1 98.88 103 VAL A C 1
ATOM 803 O O . VAL A 1 103 ? -4.547 -13.172 -5.074 1 98.88 103 VAL A O 1
ATOM 806 N N . LEU A 1 104 ? -2.674 -13.734 -6.078 1 98.88 104 LEU A N 1
ATOM 807 C CA . LEU A 1 104 ? -2.332 -14.891 -5.254 1 98.88 104 LEU A CA 1
ATOM 808 C C . LEU A 1 104 ? -1.049 -14.633 -4.473 1 98.88 104 LEU A C 1
ATOM 810 O O . LEU A 1 104 ? -0.016 -14.297 -5.055 1 98.88 104 LEU A O 1
ATOM 814 N N . GLU A 1 105 ? -1.148 -14.805 -3.188 1 98.81 105 GLU A N 1
ATOM 815 C CA . GLU A 1 105 ? -0.033 -14.461 -2.311 1 98.81 105 GLU A CA 1
ATOM 816 C C . GLU A 1 105 ? 0.502 -15.695 -1.586 1 98.81 105 GLU A C 1
ATOM 818 O O . GLU A 1 105 ? -0.273 -16.5 -1.069 1 98.81 105 GLU A O 1
ATOM 823 N N . PHE A 1 106 ? 1.833 -15.867 -1.521 1 98.81 106 PHE A N 1
ATOM 824 C CA . PHE A 1 106 ? 2.469 -17.062 -0.967 1 98.81 106 PHE A CA 1
ATOM 825 C C . PHE A 1 106 ? 3.379 -16.688 0.198 1 98.81 106 PHE A C 1
ATOM 827 O O . PHE A 1 106 ? 4.141 -15.727 0.118 1 98.81 106 PHE A O 1
ATOM 834 N N . PHE A 1 107 ? 3.324 -17.5 1.246 1 98.31 107 PHE A N 1
ATOM 835 C CA . PHE A 1 107 ? 4.078 -17.234 2.467 1 98.31 107 PHE A CA 1
ATOM 836 C C . PHE A 1 107 ? 4.953 -18.422 2.83 1 98.31 107 PHE A C 1
ATOM 838 O O . PHE A 1 107 ? 4.555 -19.578 2.646 1 98.31 107 PHE A O 1
ATOM 845 N N . PRO A 1 108 ? 6.148 -18.094 3.369 1 97.19 108 PRO A N 1
ATOM 846 C CA . PRO A 1 108 ? 6.891 -19.203 3.986 1 97.19 108 PRO A CA 1
ATOM 847 C C . PRO A 1 108 ? 6.242 -19.703 5.281 1 97.19 108 PRO A C 1
ATOM 849 O O . PRO A 1 108 ? 5.246 -19.125 5.734 1 97.19 108 PRO A O 1
ATOM 852 N N . LYS A 1 109 ? 6.785 -20.656 5.77 1 96.38 109 LYS A N 1
ATOM 853 C CA . LYS A 1 109 ? 6.336 -21.203 7.047 1 96.38 109 LYS A CA 1
ATOM 854 C C . LYS A 1 109 ? 6.461 -20.156 8.156 1 96.38 109 LYS A C 1
ATOM 856 O O . LYS A 1 109 ? 7.438 -19.406 8.203 1 96.38 109 LYS A O 1
ATOM 861 N N . GLY A 1 110 ? 5.438 -20.156 9.07 1 95.31 110 GLY A N 1
ATOM 862 C CA . GLY A 1 110 ? 5.566 -19.375 10.297 1 95.31 110 GLY A CA 1
ATOM 863 C C . GLY A 1 110 ? 4.75 -18.109 10.289 1 95.31 110 GLY A C 1
ATOM 864 O O . GLY A 1 110 ? 4.422 -17.562 11.344 1 95.31 110 GLY A O 1
ATOM 865 N N . PHE A 1 111 ? 4.367 -17.594 9.125 1 94.31 111 PHE A N 1
ATOM 866 C CA . PHE A 1 111 ? 3.646 -16.328 9.07 1 94.31 111 PHE A CA 1
ATOM 867 C C . PHE A 1 111 ? 2.256 -16.469 9.672 1 94.31 111 PHE A C 1
ATOM 869 O O . PHE A 1 111 ? 1.838 -15.633 10.484 1 94.31 111 PHE A O 1
ATOM 876 N N . GLN A 1 112 ? 1.592 -17.469 9.289 1 91.56 112 GLN A N 1
ATOM 877 C CA . GLN A 1 112 ? 0.209 -17.656 9.719 1 91.56 112 GLN A CA 1
ATOM 878 C C . GLN A 1 112 ? 0.093 -17.609 11.242 1 91.56 112 GLN A C 1
ATOM 880 O O . GLN A 1 112 ? -0.799 -16.938 11.781 1 91.56 112 GLN A O 1
ATOM 885 N N . GLU A 1 113 ? 1.042 -18.188 11.93 1 92.44 113 GLU A N 1
ATOM 886 C CA . GLU A 1 113 ? 0.945 -18.328 13.375 1 92.44 113 GLU A CA 1
ATOM 887 C C . GLU A 1 113 ? 1.596 -17.156 14.102 1 92.44 113 GLU A C 1
ATOM 889 O O . GLU A 1 113 ? 1.2 -16.812 15.219 1 92.44 113 GLU A O 1
ATOM 894 N N . LEU A 1 114 ? 2.625 -16.547 13.352 1 94.62 114 LEU A N 1
ATOM 895 C CA . LEU A 1 114 ? 3.525 -15.742 14.164 1 94.62 114 LEU A CA 1
ATOM 896 C C . LEU A 1 114 ? 3.51 -14.289 13.711 1 94.62 114 LEU A C 1
ATOM 898 O O . LEU A 1 114 ? 3.963 -13.406 14.445 1 94.62 114 LEU A O 1
ATOM 902 N N . ALA A 1 115 ? 3.094 -13.914 12.523 1 91.5 115 ALA A N 1
ATOM 903 C CA . ALA A 1 115 ? 3.279 -12.586 11.953 1 91.5 115 ALA A CA 1
ATOM 904 C C . ALA A 1 115 ? 2.176 -11.633 12.398 1 91.5 115 ALA A C 1
ATOM 906 O O . ALA A 1 115 ? 2.281 -10.414 12.211 1 91.5 115 ALA A O 1
ATOM 907 N N . GLY A 1 116 ? 1.113 -12.125 13.062 1 89 116 GLY A N 1
ATOM 908 C CA . GLY A 1 116 ? 0.023 -11.266 13.5 1 89 116 GLY A CA 1
ATOM 909 C C . GLY A 1 116 ? -0.811 -10.734 12.352 1 89 116 GLY A C 1
ATOM 910 O O . GLY A 1 116 ? -0.705 -11.211 11.219 1 89 116 GLY A O 1
ATOM 911 N N . VAL A 1 117 ? -1.606 -9.688 12.57 1 88 117 VAL A N 1
ATOM 912 C CA . VAL A 1 117 ? -2.639 -9.211 11.656 1 88 117 VAL A CA 1
ATOM 913 C C . VAL A 1 117 ? -1.994 -8.445 10.508 1 88 117 VAL A C 1
ATOM 915 O O . VAL A 1 117 ? -2.553 -8.375 9.406 1 88 117 VAL A O 1
ATOM 918 N N . GLY A 1 118 ? -0.764 -7.938 10.711 1 86.69 118 GLY A N 1
ATOM 919 C CA . GLY A 1 118 ? -0.047 -7.191 9.695 1 86.69 118 GLY A CA 1
ATOM 920 C C . GLY A 1 118 ? 0.274 -8.023 8.461 1 86.69 118 GLY A C 1
ATOM 921 O O . GLY A 1 118 ? 0.551 -7.473 7.395 1 86.69 118 GLY A O 1
ATOM 922 N N . GLN A 1 119 ? 0.228 -9.383 8.578 1 90.88 119 GLN A N 1
ATOM 923 C CA . GLN A 1 119 ? 0.546 -10.25 7.453 1 90.88 119 GLN A CA 1
ATOM 924 C C . GLN A 1 119 ? -0.472 -10.086 6.328 1 90.88 119 GLN A C 1
ATOM 926 O O . GLN A 1 119 ? -0.217 -10.484 5.191 1 90.88 119 GLN A O 1
ATOM 931 N N . HIS A 1 120 ? -1.656 -9.398 6.633 1 94 120 HIS A N 1
ATOM 932 C CA . HIS A 1 120 ? -2.74 -9.273 5.664 1 94 120 HIS A CA 1
ATOM 933 C C . HIS A 1 120 ? -2.707 -7.914 4.977 1 94 120 HIS A C 1
ATOM 935 O O . HIS A 1 120 ? -3.67 -7.531 4.305 1 94 120 HIS A O 1
ATOM 941 N N . VAL A 1 121 ? -1.648 -7.203 5.098 1 93.19 121 VAL A N 1
ATOM 942 C CA . VAL A 1 121 ? -1.533 -5.836 4.602 1 93.19 121 VAL A CA 1
ATOM 943 C C . VAL A 1 121 ? -1.811 -5.809 3.1 1 93.19 121 VAL A C 1
ATOM 945 O O . VAL A 1 121 ? -2.502 -4.91 2.607 1 93.19 121 VAL A O 1
ATOM 948 N N . TYR A 1 122 ? -1.386 -6.793 2.359 1 95.88 122 TYR A N 1
ATOM 949 C CA . TYR A 1 122 ? -1.543 -6.734 0.911 1 95.88 122 TYR A CA 1
ATOM 950 C C . TYR A 1 122 ? -2.928 -7.215 0.494 1 95.88 122 TYR A C 1
ATOM 952 O O . TYR A 1 122 ? -3.398 -6.898 -0.601 1 95.88 122 TYR A O 1
ATOM 960 N N . GLN A 1 123 ? -3.594 -7.965 1.365 1 95.88 123 GLN A N 1
ATOM 961 C CA . GLN A 1 123 ? -5.012 -8.219 1.138 1 95.88 123 GLN A CA 1
ATOM 962 C C . GLN A 1 123 ? -5.824 -6.93 1.249 1 95.88 123 GLN A C 1
ATOM 964 O O . GLN A 1 123 ? -6.676 -6.652 0.401 1 95.88 123 GLN A O 1
ATOM 969 N N . TRP A 1 124 ? -5.516 -6.234 2.258 1 93.19 124 TRP A N 1
ATOM 970 C CA . TRP A 1 124 ? -6.227 -4.977 2.465 1 93.19 124 TRP A CA 1
ATOM 971 C C . TRP A 1 124 ? -5.887 -3.971 1.372 1 93.19 124 TRP A C 1
ATOM 973 O O . TRP A 1 124 ? -6.762 -3.254 0.882 1 93.19 124 TRP A O 1
ATOM 983 N N . GLU A 1 125 ? -4.605 -3.914 0.997 1 93.44 125 GLU A N 1
ATOM 984 C CA . GLU A 1 125 ? -4.203 -3.035 -0.098 1 93.44 125 GLU A CA 1
ATOM 985 C C . GLU A 1 125 ? -4.941 -3.385 -1.387 1 93.44 125 GLU A C 1
ATOM 987 O O . GLU A 1 125 ? -5.398 -2.496 -2.107 1 93.44 125 GLU A O 1
ATOM 992 N N . ALA A 1 126 ? -5.02 -4.633 -1.686 1 96.19 126 ALA A N 1
ATOM 993 C CA . ALA A 1 126 ? -5.754 -5.07 -2.869 1 96.19 126 ALA A CA 1
ATOM 994 C C . ALA A 1 126 ? -7.195 -4.57 -2.84 1 96.19 126 ALA A C 1
ATOM 996 O O . ALA A 1 126 ? -7.691 -4.027 -3.83 1 96.19 126 ALA A O 1
ATOM 997 N N . GLY A 1 127 ? -7.805 -4.703 -1.713 1 93.19 127 GLY A N 1
ATOM 998 C CA . GLY A 1 127 ? -9.164 -4.219 -1.551 1 93.19 127 GLY A CA 1
ATOM 999 C C . GLY A 1 127 ? -9.305 -2.727 -1.785 1 93.19 127 GLY A C 1
ATOM 1000 O O . GLY A 1 127 ? -10.188 -2.285 -2.518 1 93.19 127 GLY A O 1
ATOM 1001 N N . MET A 1 128 ? -8.438 -2.012 -1.221 1 89.31 128 MET A N 1
ATOM 1002 C CA . MET A 1 128 ? -8.484 -0.557 -1.338 1 89.31 128 MET A CA 1
ATOM 1003 C C . MET A 1 128 ? -8.25 -0.119 -2.781 1 89.31 128 MET A C 1
ATOM 1005 O O . MET A 1 128 ? -8.82 0.873 -3.232 1 89.31 128 MET A O 1
ATOM 1009 N N . ALA A 1 129 ? -7.426 -0.902 -3.494 1 92 129 ALA A N 1
ATOM 1010 C CA . ALA A 1 129 ? -7.062 -0.546 -4.863 1 92 129 ALA A CA 1
ATOM 1011 C C . ALA A 1 129 ? -8.047 -1.146 -5.867 1 92 129 ALA A C 1
ATOM 1013 O O . ALA A 1 129 ? -7.891 -0.965 -7.074 1 92 129 ALA A O 1
ATOM 1014 N N . GLY A 1 130 ? -9.078 -1.915 -5.383 1 93.69 130 GLY A N 1
ATOM 1015 C CA . GLY A 1 130 ? -10.117 -2.461 -6.242 1 93.69 130 GLY A CA 1
ATOM 1016 C C . GLY A 1 130 ? -9.727 -3.77 -6.898 1 93.69 130 GLY A C 1
ATOM 1017 O O . GLY A 1 130 ? -10.281 -4.145 -7.934 1 93.69 130 GLY A O 1
ATOM 1018 N N . MET A 1 131 ? -8.68 -4.387 -6.375 1 96.31 131 MET A N 1
ATOM 1019 C CA . MET A 1 131 ? -8.273 -5.699 -6.867 1 96.31 131 MET A CA 1
ATOM 1020 C C . MET A 1 131 ? -8.961 -6.812 -6.082 1 96.31 131 MET A C 1
ATOM 1022 O O . MET A 1 131 ? -9.594 -6.555 -5.059 1 96.31 131 MET A O 1
ATOM 1026 N N . ARG A 1 132 ? -8.836 -8.023 -6.574 1 97.75 132 ARG A N 1
ATOM 1027 C CA . ARG A 1 132 ? -9.352 -9.219 -5.914 1 97.75 132 ARG A CA 1
ATOM 1028 C C . ARG A 1 132 ? -8.211 -10.07 -5.355 1 97.75 132 ARG A C 1
ATOM 1030 O O . ARG A 1 132 ? -7.48 -10.703 -6.113 1 97.75 132 ARG A O 1
ATOM 1037 N N . HIS A 1 133 ? -8.07 -10.023 -4.078 1 98.25 133 HIS A N 1
ATOM 1038 C CA . HIS A 1 133 ? -7.121 -10.93 -3.436 1 98.25 133 HIS A CA 1
ATOM 1039 C C . HIS A 1 133 ? -7.707 -12.328 -3.307 1 98.25 133 HIS A C 1
ATOM 1041 O O . HIS A 1 133 ? -8.648 -12.547 -2.547 1 98.25 133 HIS A O 1
ATOM 1047 N N . GLN A 1 134 ? -7.199 -13.273 -3.992 1 98.19 134 GLN A N 1
ATOM 1048 C CA . GLN A 1 134 ? -7.812 -14.586 -4.164 1 98.19 134 GLN A CA 1
ATOM 1049 C C . GLN A 1 134 ? -7.395 -15.539 -3.045 1 98.19 134 GLN A C 1
ATOM 1051 O O . GLN A 1 134 ? -7.742 -16.719 -3.066 1 98.19 134 GLN A O 1
ATOM 1056 N N . GLY A 1 135 ? -6.621 -15.023 -2.127 1 95.81 135 GLY A N 1
ATOM 1057 C CA . GLY A 1 135 ? -6.242 -15.859 -0.998 1 95.81 135 GLY A CA 1
ATOM 1058 C C . GLY A 1 135 ? -4.742 -15.953 -0.806 1 95.81 135 GLY A C 1
ATOM 1059 O O . GLY A 1 135 ? -3.977 -15.266 -1.48 1 95.81 135 GLY A O 1
ATOM 1060 N N . GLN A 1 136 ? -4.367 -16.734 0.148 1 96.69 136 GLN A N 1
ATOM 1061 C CA . GLN A 1 136 ? -2.986 -16.906 0.587 1 96.69 136 GLN A CA 1
ATOM 1062 C C . GLN A 1 136 ? -2.639 -18.375 0.731 1 96.69 136 GLN A C 1
ATOM 1064 O O . GLN A 1 136 ? -3.498 -19.203 1.072 1 96.69 136 GLN A O 1
ATOM 1069 N N . TRP A 1 137 ? -1.47 -18.688 0.371 1 97.5 137 TRP A N 1
ATOM 1070 C CA . TRP A 1 137 ? -0.894 -20 0.689 1 97.5 137 TRP A CA 1
ATOM 1071 C C . TRP A 1 137 ? 0.27 -19.859 1.665 1 97.5 137 TRP A C 1
ATOM 1073 O O . TRP A 1 137 ? 1.183 -19.062 1.439 1 97.5 137 TRP A O 1
ATOM 1083 N N . GLN A 1 138 ? 0.167 -20.625 2.697 1 96.62 138 GLN A N 1
ATOM 1084 C CA . GLN A 1 138 ? 1.238 -20.672 3.688 1 96.62 138 GLN A CA 1
ATOM 1085 C C . GLN A 1 138 ? 1.945 -22.016 3.68 1 96.62 138 GLN A C 1
ATOM 1087 O O . GLN A 1 138 ? 1.319 -23.062 3.918 1 96.62 138 GLN A O 1
ATOM 1092 N N . ASP A 1 139 ? 3.199 -21.938 3.385 1 96.56 139 ASP A N 1
ATOM 1093 C CA . ASP A 1 139 ? 3.986 -23.172 3.441 1 96.56 139 ASP A CA 1
ATOM 1094 C C . ASP A 1 139 ? 4.004 -23.75 4.855 1 96.56 139 ASP A C 1
ATOM 1096 O O . ASP A 1 139 ? 4.332 -23.047 5.812 1 96.56 139 ASP A O 1
ATOM 1100 N N . ARG A 1 140 ? 3.682 -25.016 5.008 1 93.81 140 ARG A N 1
ATOM 1101 C CA . ARG A 1 140 ? 3.623 -25.641 6.324 1 93.81 140 ARG A CA 1
ATOM 1102 C C . ARG A 1 140 ? 4.816 -26.562 6.547 1 93.81 140 ARG A C 1
ATOM 1104 O O . ARG A 1 140 ? 5.039 -27.031 7.66 1 93.81 140 ARG A O 1
ATOM 1111 N N . ASP A 1 141 ? 5.496 -26.719 5.48 1 92 141 ASP A N 1
ATOM 1112 C CA . ASP A 1 141 ? 6.605 -27.672 5.555 1 92 141 ASP A CA 1
ATOM 1113 C C . ASP A 1 141 ? 7.902 -26.969 5.941 1 92 141 ASP A C 1
ATOM 1115 O O . ASP A 1 141 ? 8.164 -25.844 5.488 1 92 141 ASP A O 1
ATOM 1119 N N . GLY A 1 142 ? 8.664 -27.594 6.77 1 89.44 142 GLY A N 1
ATOM 1120 C CA . GLY A 1 142 ? 9.961 -27.047 7.156 1 89.44 142 GLY A CA 1
ATOM 1121 C C . GLY A 1 142 ? 10.359 -27.422 8.57 1 89.44 142 GLY A C 1
ATOM 1122 O O . GLY A 1 142 ? 9.664 -28.188 9.242 1 89.44 142 GLY A O 1
ATOM 1123 N N . GLU A 1 143 ? 11.469 -26.859 8.977 1 92.5 143 GLU A N 1
ATOM 1124 C CA . GLU A 1 143 ? 12.031 -27.156 10.289 1 92.5 143 GLU A CA 1
ATOM 1125 C C . GLU A 1 143 ? 11.211 -26.516 11.398 1 92.5 143 GLU A C 1
ATOM 1127 O O . GLU A 1 143 ? 10.586 -25.469 11.195 1 92.5 143 GLU A O 1
ATOM 1132 N N . LYS A 1 144 ? 11.242 -27.219 12.484 1 94.5 144 LYS A N 1
ATOM 1133 C CA . LYS A 1 144 ? 10.648 -26.625 13.672 1 94.5 144 LYS A CA 1
ATOM 1134 C C . LYS A 1 144 ? 11.539 -25.531 14.25 1 94.5 144 LYS A C 1
ATOM 1136 O O . LYS A 1 144 ? 12.758 -25.672 14.281 1 94.5 144 LYS A O 1
ATOM 1141 N N . CYS A 1 145 ? 10.852 -24.453 14.695 1 96.12 145 CYS A N 1
ATOM 1142 C CA . CYS A 1 145 ? 11.609 -23.359 15.289 1 96.12 145 CYS A CA 1
ATOM 1143 C C . CYS A 1 145 ? 12.273 -23.797 16.594 1 96.12 145 CYS A C 1
ATOM 1145 O O . CYS A 1 145 ? 11.633 -24.422 17.438 1 96.12 145 CYS A O 1
ATOM 1147 N N . PRO A 1 146 ? 13.531 -23.516 16.812 1 96.44 146 PRO A N 1
ATOM 1148 C CA . PRO A 1 146 ? 14.258 -23.953 18.016 1 96.44 146 PRO A CA 1
ATOM 1149 C C . PRO A 1 146 ? 14.094 -23.016 19.188 1 96.44 146 PRO A C 1
ATOM 1151 O O . PRO A 1 146 ? 14.656 -23.25 20.266 1 96.44 146 PRO A O 1
ATOM 1154 N N . TYR A 1 147 ? 13.391 -21.938 18.984 1 97.12 147 TYR A N 1
ATOM 1155 C CA . TYR A 1 147 ? 13.266 -20.938 20.031 1 97.12 147 TYR A CA 1
ATOM 1156 C C . TYR A 1 147 ? 11.93 -21.078 20.766 1 97.12 147 TYR A C 1
ATOM 1158 O O . TYR A 1 147 ? 11 -21.703 20.25 1 97.12 147 TYR A O 1
ATOM 1166 N N . ASP A 1 148 ? 11.75 -20.438 21.984 1 94 148 ASP A N 1
ATOM 1167 C CA . ASP A 1 148 ? 10.562 -20.594 22.828 1 94 148 ASP A CA 1
ATOM 1168 C C . ASP A 1 148 ? 9.633 -19.391 22.688 1 94 148 ASP A C 1
ATOM 1170 O O . ASP A 1 148 ? 8.469 -19.453 23.094 1 94 148 ASP A O 1
ATOM 1174 N N . ASN A 1 149 ? 10.188 -18.406 22.078 1 95.75 149 ASN A N 1
ATOM 1175 C CA . ASN A 1 149 ? 9.328 -17.219 21.984 1 95.75 149 ASN A CA 1
ATOM 1176 C C . ASN A 1 149 ? 8.938 -16.922 20.531 1 95.75 149 ASN A C 1
ATOM 1178 O O . ASN A 1 149 ? 9.711 -17.188 19.609 1 95.75 149 ASN A O 1
ATOM 1182 N N . ASN A 1 150 ? 7.82 -16.344 20.469 1 95.56 150 ASN A N 1
ATOM 1183 C CA . ASN A 1 150 ? 7.203 -16.109 19.172 1 95.56 150 ASN A CA 1
ATOM 1184 C C . ASN A 1 150 ? 8.047 -15.164 18.312 1 95.56 150 ASN A C 1
ATOM 1186 O O . ASN A 1 150 ? 8.188 -15.367 17.109 1 95.56 150 ASN A O 1
ATOM 1190 N N . ALA A 1 151 ? 8.594 -14.133 18.906 1 95.12 151 ALA A N 1
ATOM 1191 C CA . ALA A 1 151 ? 9.359 -13.141 18.156 1 95.12 151 ALA A CA 1
ATOM 1192 C C . ALA A 1 151 ? 10.578 -13.773 17.484 1 95.12 151 ALA A C 1
ATOM 1194 O O . ALA A 1 151 ? 10.828 -13.539 16.297 1 95.12 151 ALA A O 1
ATOM 1195 N N . ASP A 1 152 ? 11.312 -14.625 18.188 1 96.75 152 ASP A N 1
ATOM 1196 C CA . ASP A 1 152 ? 12.477 -15.297 17.641 1 96.75 152 ASP A CA 1
ATOM 1197 C C . ASP A 1 152 ? 12.07 -16.344 16.594 1 96.75 152 ASP A C 1
ATOM 1199 O O . ASP A 1 152 ? 12.766 -16.531 15.594 1 96.75 152 ASP A O 1
ATOM 1203 N N . CYS A 1 153 ? 10.984 -16.969 16.859 1 97.38 153 CYS A N 1
ATOM 1204 C CA . CYS A 1 153 ? 10.508 -17.953 15.883 1 97.38 153 CYS A CA 1
ATOM 1205 C C . CYS A 1 153 ? 10.094 -17.266 14.586 1 97.38 153 CYS A C 1
ATOM 1207 O O . CYS A 1 153 ? 10.359 -17.781 13.492 1 97.38 153 CYS A O 1
ATOM 1209 N N . PHE A 1 154 ? 9.422 -16.141 14.734 1 96.81 154 PHE A N 1
ATOM 1210 C CA . PHE A 1 154 ? 9.078 -15.414 13.523 1 96.81 154 PHE A CA 1
ATOM 1211 C C . PHE A 1 154 ? 10.328 -15.008 12.758 1 96.81 154 PHE A C 1
ATOM 1213 O O . PHE A 1 154 ? 10.391 -15.141 11.531 1 96.81 154 PHE A O 1
ATOM 1220 N N . SER A 1 155 ? 11.312 -14.555 13.492 1 96.06 155 SER A N 1
ATOM 1221 C CA . SER A 1 155 ? 12.57 -14.172 12.859 1 96.06 155 SER A CA 1
ATOM 1222 C C . SER A 1 155 ? 13.227 -15.359 12.172 1 96.06 155 SER A C 1
ATOM 1224 O O . SER A 1 155 ? 13.867 -15.203 11.133 1 96.06 155 SER A O 1
ATOM 1226 N N . PHE A 1 156 ? 13.047 -16.531 12.734 1 96.69 156 PHE A N 1
ATOM 1227 C CA . PHE A 1 156 ? 13.586 -17.781 12.188 1 96.69 156 PHE A CA 1
ATOM 1228 C C . PHE A 1 156 ? 12.922 -18.125 10.859 1 96.69 156 PHE A C 1
ATOM 1230 O O . PHE A 1 156 ? 13.586 -18.578 9.93 1 96.69 156 PHE A O 1
ATOM 1237 N N . TYR A 1 157 ? 11.625 -17.781 10.695 1 96.88 157 TYR A N 1
ATOM 1238 C CA . TYR A 1 157 ? 10.844 -18.266 9.555 1 96.88 157 TYR A CA 1
ATOM 1239 C C . TYR A 1 157 ? 10.703 -17.188 8.5 1 96.88 157 TYR A C 1
ATOM 1241 O O . TYR A 1 157 ? 10.555 -17.484 7.309 1 96.88 157 TYR A O 1
ATOM 1249 N N . LYS A 1 158 ? 10.695 -15.914 8.828 1 95.31 158 LYS A N 1
ATOM 1250 C CA . LYS A 1 158 ? 10.133 -14.828 8.039 1 95.31 158 LYS A CA 1
ATOM 1251 C C . LYS A 1 158 ? 10.859 -14.688 6.699 1 95.31 158 LYS A C 1
ATOM 1253 O O . LYS A 1 158 ? 10.273 -14.258 5.711 1 95.31 158 LYS A O 1
ATOM 1258 N N . ASP A 1 159 ? 12.148 -15.102 6.641 1 96.62 159 ASP A N 1
ATOM 1259 C CA . ASP A 1 159 ? 12.914 -14.945 5.41 1 96.62 159 ASP A CA 1
ATOM 1260 C C . ASP A 1 159 ? 13.172 -16.297 4.75 1 96.62 159 ASP A C 1
ATOM 1262 O O . ASP A 1 159 ? 14.055 -16.422 3.896 1 96.62 159 ASP A O 1
ATOM 1266 N N . GLY A 1 160 ? 12.406 -17.312 5.188 1 96.88 160 GLY A N 1
ATOM 1267 C CA . GLY A 1 160 ? 12.562 -18.625 4.598 1 96.88 160 GLY A CA 1
ATOM 1268 C C . GLY A 1 160 ? 12.016 -18.719 3.186 1 96.88 160 GLY A C 1
ATOM 1269 O O . GLY A 1 160 ? 11.273 -17.844 2.742 1 96.88 160 GLY A O 1
ATOM 1270 N N . LYS A 1 161 ? 12.391 -19.766 2.498 1 97.69 161 LYS A N 1
ATOM 1271 C CA . LYS A 1 161 ? 11.875 -20.016 1.157 1 97.69 161 LYS A CA 1
ATOM 1272 C C . LYS A 1 161 ? 10.492 -20.656 1.215 1 97.69 161 LYS A C 1
ATOM 1274 O O . LYS A 1 161 ? 10.102 -21.219 2.244 1 97.69 161 LYS A O 1
ATOM 1279 N N . VAL A 1 162 ? 9.789 -20.547 0.152 1 98.31 162 VAL A N 1
ATOM 1280 C CA . VAL A 1 162 ? 8.406 -21.016 0.095 1 98.31 162 VAL A CA 1
ATOM 1281 C C . VAL A 1 162 ? 8.328 -22.328 -0.667 1 98.31 162 VAL A C 1
ATOM 1283 O O . VAL A 1 162 ? 8.766 -22.422 -1.82 1 98.31 162 VAL A O 1
ATOM 1286 N N . GLY A 1 163 ? 7.797 -23.375 -0.044 1 97.88 163 GLY A N 1
ATOM 1287 C CA . GLY A 1 163 ? 7.551 -24.625 -0.721 1 97.88 163 GLY A CA 1
ATOM 1288 C C . GLY A 1 163 ? 6.312 -24.609 -1.599 1 97.88 163 GLY A C 1
ATOM 1289 O O . GLY A 1 163 ? 5.734 -23.547 -1.838 1 97.88 163 GLY A O 1
ATOM 1290 N N . HIS A 1 164 ? 6.016 -25.75 -2.256 1 98.06 164 HIS A N 1
ATOM 1291 C CA . HIS A 1 164 ? 4.844 -25.812 -3.119 1 98.06 164 HIS A CA 1
ATOM 1292 C C . HIS A 1 164 ? 4.043 -27.094 -2.879 1 98.06 164 HIS A C 1
ATOM 1294 O O . HIS A 1 164 ? 4.57 -28.062 -2.34 1 98.06 164 HIS A O 1
ATOM 1300 N N . ASP A 1 165 ? 2.836 -27 -3.051 1 98 165 ASP A N 1
ATOM 1301 C CA . ASP A 1 165 ? 1.903 -28.109 -3.115 1 98 165 ASP A CA 1
ATOM 1302 C C . ASP A 1 165 ? 1.263 -28.219 -4.5 1 98 165 ASP A C 1
ATOM 1304 O O . ASP A 1 165 ? 0.352 -27.453 -4.824 1 98 165 ASP A O 1
ATOM 1308 N N . LYS A 1 166 ? 1.781 -29.234 -5.242 1 98.19 166 LYS A N 1
ATOM 1309 C CA . LYS A 1 166 ? 1.432 -29.312 -6.656 1 98.19 166 LYS A CA 1
ATOM 1310 C C . LYS A 1 166 ? -0.081 -29.375 -6.844 1 98.19 166 LYS A C 1
ATOM 1312 O O . LYS A 1 166 ? -0.652 -28.609 -7.621 1 98.19 166 LYS A O 1
ATOM 1317 N N . ASP A 1 167 ? -0.699 -30.234 -6.098 1 98.38 167 ASP A N 1
ATOM 1318 C CA . ASP A 1 167 ? -2.135 -30.438 -6.266 1 98.38 167 ASP A CA 1
ATOM 1319 C C . ASP A 1 167 ? -2.92 -29.203 -5.828 1 98.38 167 ASP A C 1
ATOM 1321 O O . ASP A 1 167 ? -3.852 -28.781 -6.512 1 98.38 167 ASP A O 1
ATOM 1325 N N . TYR A 1 168 ? -2.555 -28.672 -4.754 1 98.5 168 TYR A N 1
ATOM 1326 C CA . TYR A 1 168 ? -3.258 -27.484 -4.254 1 98.5 168 TYR A CA 1
ATOM 1327 C C . TYR A 1 168 ? -3.09 -26.312 -5.199 1 98.5 168 TYR A C 1
ATOM 1329 O O . TYR A 1 168 ? -4.062 -25.625 -5.52 1 98.5 168 TYR A O 1
ATOM 1337 N N . PHE A 1 169 ? -1.842 -26.094 -5.672 1 98.81 169 PHE A N 1
ATOM 1338 C CA . PHE A 1 169 ? -1.571 -24.984 -6.566 1 98.81 169 PHE A CA 1
ATOM 1339 C C . PHE A 1 169 ? -2.361 -25.125 -7.863 1 98.81 169 PHE A C 1
ATOM 1341 O O . PHE A 1 169 ? -2.934 -24.156 -8.359 1 98.81 169 PHE A O 1
ATOM 1348 N N . ALA A 1 170 ? -2.408 -26.297 -8.359 1 98.81 170 ALA A N 1
ATOM 1349 C CA . ALA A 1 170 ? -3.123 -26.531 -9.609 1 98.81 170 ALA A CA 1
ATOM 1350 C C . ALA A 1 170 ? -4.613 -26.25 -9.453 1 98.81 170 ALA A C 1
ATOM 1352 O O . ALA A 1 170 ? -5.207 -25.547 -10.289 1 98.81 170 ALA A O 1
ATOM 1353 N N . LYS A 1 171 ? -5.168 -26.75 -8.391 1 98.75 171 LYS A N 1
ATOM 1354 C CA . LYS A 1 171 ? -6.594 -26.547 -8.148 1 98.75 171 LYS A CA 1
ATOM 1355 C C . LYS A 1 171 ? -6.91 -25.078 -7.918 1 98.75 171 LYS A C 1
ATOM 1357 O O . LYS A 1 171 ? -7.902 -24.562 -8.438 1 98.75 171 LYS A O 1
ATOM 1362 N N . TRP A 1 172 ? -6.082 -24.469 -7.113 1 98.81 172 TRP A N 1
ATOM 1363 C CA . TRP A 1 172 ? -6.254 -23.047 -6.809 1 98.81 172 TRP A CA 1
ATOM 1364 C C . TRP A 1 172 ? -6.188 -22.203 -8.078 1 98.81 172 TRP A C 1
ATOM 1366 O O . TRP A 1 172 ? -7.082 -21.391 -8.336 1 98.81 172 TRP A O 1
ATOM 1376 N N . MET A 1 173 ? -5.207 -22.406 -8.914 1 98.75 173 MET A N 1
ATOM 1377 C CA . MET A 1 173 ? -5.035 -21.656 -10.148 1 98.75 173 MET A CA 1
ATOM 1378 C C . MET A 1 173 ? -6.184 -21.922 -11.117 1 98.75 173 MET A C 1
ATOM 1380 O O . MET A 1 173 ? -6.699 -21 -11.75 1 98.75 173 MET A O 1
ATOM 1384 N N . ALA A 1 174 ? -6.559 -23.156 -11.188 1 98.81 174 ALA A N 1
ATOM 1385 C CA . ALA A 1 174 ? -7.68 -23.5 -12.062 1 98.81 174 ALA A CA 1
ATOM 1386 C C . ALA A 1 174 ? -8.938 -22.719 -11.664 1 98.81 174 ALA A C 1
ATOM 1388 O O . ALA A 1 174 ? -9.656 -22.203 -12.523 1 98.81 174 ALA A O 1
ATOM 1389 N N . SER A 1 175 ? -9.164 -22.688 -10.398 1 98.75 175 SER A N 1
ATOM 1390 C CA . SER A 1 175 ? -10.336 -21.984 -9.891 1 98.75 175 SER A CA 1
ATOM 1391 C C . SER A 1 175 ? -10.266 -20.484 -10.211 1 98.75 175 SER A C 1
ATOM 1393 O O . SER A 1 175 ? -11.25 -19.891 -10.633 1 98.75 175 SER A O 1
ATOM 1395 N N . VAL A 1 176 ? -9.102 -19.875 -10.008 1 98.81 176 VAL A N 1
ATOM 1396 C CA . VAL A 1 176 ? -8.922 -18.453 -10.25 1 98.81 176 VAL A CA 1
ATOM 1397 C C . VAL A 1 176 ? -9.062 -18.156 -11.742 1 98.81 176 VAL A C 1
ATOM 1399 O O . VAL A 1 176 ? -9.719 -17.188 -12.125 1 98.81 176 VAL A O 1
ATOM 1402 N N . LEU A 1 177 ? -8.492 -19 -12.578 1 98.62 177 LEU A N 1
ATOM 1403 C CA . LEU A 1 177 ? -8.594 -18.828 -14.023 1 98.62 177 LEU A CA 1
ATOM 1404 C C . LEU A 1 177 ? -10.047 -18.891 -14.477 1 98.62 177 LEU A C 1
ATOM 1406 O O . LEU A 1 177 ? -10.469 -18.094 -15.328 1 98.62 177 LEU A O 1
ATOM 1410 N N . LYS A 1 178 ? -10.758 -19.812 -13.914 1 97.75 178 LYS A N 1
ATOM 1411 C CA . LYS A 1 178 ? -12.172 -19.922 -14.242 1 97.75 178 LYS A CA 1
ATOM 1412 C C . LYS A 1 178 ? -12.93 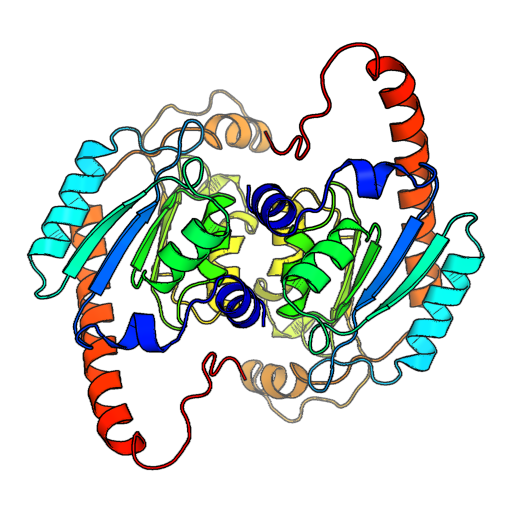-18.641 -13.867 1 97.75 178 LYS A C 1
ATOM 1414 O O . LYS A 1 178 ? -13.719 -18.125 -14.656 1 97.75 178 LYS A O 1
ATOM 1419 N N . GLU A 1 179 ? -12.695 -18.172 -12.703 1 97.62 179 GLU A N 1
ATOM 1420 C CA . GLU A 1 179 ? -13.352 -16.953 -12.227 1 97.62 179 GLU A CA 1
ATOM 1421 C C . GLU A 1 179 ? -13.016 -15.758 -13.109 1 97.62 179 GLU A C 1
ATOM 1423 O O . GLU A 1 179 ? -13.898 -14.984 -13.492 1 97.62 179 GLU A O 1
ATOM 1428 N N . VAL A 1 180 ? -11.727 -15.602 -13.406 1 97.31 180 VAL A N 1
ATOM 1429 C CA . VAL A 1 180 ? -11.273 -14.469 -14.203 1 97.31 180 VAL A CA 1
ATOM 1430 C C . VAL A 1 180 ? -11.859 -14.562 -15.609 1 97.31 180 VAL A C 1
ATOM 1432 O O . VAL A 1 180 ? -12.281 -13.547 -16.188 1 97.31 180 VAL A O 1
ATOM 1435 N N . LYS A 1 181 ? -11.93 -15.719 -16.156 1 94.88 181 LYS A N 1
ATOM 1436 C CA . LYS A 1 181 ? -12.531 -15.922 -17.469 1 94.88 181 LYS A CA 1
ATOM 1437 C C . LYS A 1 181 ? -13.992 -15.484 -17.484 1 94.88 181 LYS A C 1
ATOM 1439 O O . LYS A 1 181 ? -14.438 -14.789 -18.391 1 94.88 181 LYS A O 1
ATOM 1444 N N . GLU A 1 182 ? -14.719 -15.891 -16.5 1 94.25 182 GLU A N 1
ATOM 1445 C CA . GLU A 1 182 ? -16.125 -15.531 -16.375 1 94.25 182 GLU A CA 1
ATOM 1446 C C . GLU A 1 182 ? -16.312 -14.023 -16.25 1 94.25 182 GLU A C 1
ATOM 1448 O O . GLU A 1 182 ? -17.219 -13.445 -16.844 1 94.25 182 GLU A O 1
ATOM 1453 N N . LEU A 1 183 ? -15.484 -13.453 -15.438 1 93 183 LEU A N 1
ATOM 1454 C CA . LEU A 1 183 ? -15.555 -12.008 -15.242 1 93 183 LEU A CA 1
ATOM 1455 C C . LEU A 1 183 ? -15.297 -11.266 -16.547 1 93 183 LEU A C 1
ATOM 1457 O O . LEU A 1 183 ? -15.992 -10.305 -16.875 1 93 183 LEU A O 1
ATOM 1461 N N . LYS A 1 184 ? -14.328 -11.695 -17.281 1 89.44 184 LYS A N 1
ATOM 1462 C CA . LYS A 1 184 ? -13.969 -11.039 -18.531 1 89.44 184 LYS A CA 1
ATOM 1463 C C . LYS A 1 184 ? -15.055 -11.219 -19.578 1 89.44 184 LYS A C 1
ATOM 1465 O O . LYS A 1 184 ? -15.32 -10.312 -20.375 1 89.44 184 LYS A O 1
ATOM 1470 N N . LEU A 1 185 ? -15.656 -12.312 -19.609 1 86.56 185 LEU A N 1
ATOM 1471 C CA . LEU A 1 185 ? -16.75 -12.57 -20.547 1 86.56 185 LEU A CA 1
ATOM 1472 C C . LEU A 1 185 ? -17.953 -11.695 -20.203 1 86.56 185 LEU A C 1
ATOM 1474 O O . LEU A 1 185 ? -18.641 -11.195 -21.109 1 86.56 185 LEU A O 1
ATOM 1478 N N . SER A 1 186 ? -18.188 -11.43 -18.969 1 86.56 186 SER A N 1
ATOM 1479 C CA . SER A 1 186 ? -19.312 -10.594 -18.531 1 86.56 186 SER A CA 1
ATOM 1480 C C . SER A 1 186 ? -19.062 -9.125 -18.859 1 86.56 186 SER A C 1
ATOM 1482 O O . SER A 1 186 ? -20 -8.406 -19.219 1 86.56 186 SER A O 1
ATOM 1484 N N . GLN A 1 187 ? -17.891 -8.656 -18.719 1 81.56 187 GLN A N 1
ATOM 1485 C CA . GLN A 1 187 ? -17.547 -7.27 -19.016 1 81.56 187 GLN A CA 1
ATOM 1486 C C . GLN A 1 187 ? -17.641 -6.992 -20.516 1 81.56 187 GLN A C 1
ATOM 1488 O O . GLN A 1 187 ? -18 -5.891 -20.922 1 81.56 187 GLN A O 1
ATOM 1493 N N . ALA A 1 188 ? -17.266 -7.945 -21.328 1 74.75 188 ALA A N 1
ATOM 1494 C CA . ALA A 1 188 ? -17.344 -7.82 -22.781 1 74.75 188 ALA A CA 1
ATOM 1495 C C . ALA A 1 188 ? -18.797 -7.66 -23.234 1 74.75 188 ALA A C 1
ATOM 1497 O O . ALA A 1 188 ? -19.078 -6.902 -24.172 1 74.75 188 ALA A O 1
ATOM 1498 N N . SER A 1 189 ? -19.609 -8.172 -22.531 1 73.06 189 SER A N 1
ATOM 1499 C CA . SER A 1 189 ? -21.031 -8.086 -22.859 1 73.06 189 SER A CA 1
ATOM 1500 C C . SER A 1 189 ? -21.609 -6.734 -22.469 1 73.06 189 SER A C 1
ATOM 1502 O O . SER A 1 189 ? -22.469 -6.191 -23.172 1 73.06 189 SER A O 1
ATOM 1504 N N . GLN A 1 190 ? -21.078 -6.074 -21.438 1 68.88 190 GLN A N 1
ATOM 1505 C CA . GLN A 1 190 ? -21.578 -4.789 -20.953 1 68.88 190 GLN A CA 1
ATOM 1506 C C . GLN A 1 190 ? -21.047 -3.641 -21.812 1 68.88 190 GLN A C 1
ATOM 1508 O O . GLN A 1 190 ? -21.766 -2.674 -22.078 1 68.88 190 GLN A O 1
ATOM 1513 N N . ASN A 1 191 ? -19.75 -3.639 -22.156 1 62.22 191 ASN A N 1
ATOM 1514 C CA . ASN A 1 191 ? -19.156 -2.576 -22.969 1 62.22 191 ASN A CA 1
ATOM 1515 C C . ASN A 1 191 ? -19.75 -2.549 -24.375 1 62.22 191 ASN A C 1
ATOM 1517 O O . ASN A 1 191 ? -19.812 -1.488 -25 1 62.22 191 ASN A O 1
ATOM 1521 N N . SER A 1 192 ? -20.062 -3.631 -25.016 1 55.22 192 SER A N 1
ATOM 1522 C CA . SER A 1 192 ? -20.703 -3.652 -26.312 1 55.22 192 SER A CA 1
ATOM 1523 C C . SER A 1 192 ? -22 -2.848 -26.312 1 55.22 192 SER A C 1
ATOM 1525 O O . SER A 1 192 ? -22.406 -2.289 -27.328 1 55.22 192 SER A O 1
ATOM 1527 N N . THR A 1 193 ? -22.469 -2.574 -25.125 1 52.19 193 THR A N 1
ATOM 1528 C CA . THR A 1 193 ? -23.672 -1.771 -25.016 1 52.19 193 THR A CA 1
ATOM 1529 C C . THR A 1 193 ? -23.344 -0.305 -24.766 1 52.19 193 THR A C 1
ATOM 1531 O O . THR A 1 193 ? -24.062 0.591 -25.203 1 52.19 193 THR A O 1
ATOM 1534 N N . GLU A 1 194 ? -22.109 -0.096 -24.188 1 47.06 194 GLU A N 1
ATOM 1535 C CA . GLU A 1 194 ? -21.781 1.263 -23.766 1 47.06 194 GLU A CA 1
ATOM 1536 C C . GLU A 1 194 ? -2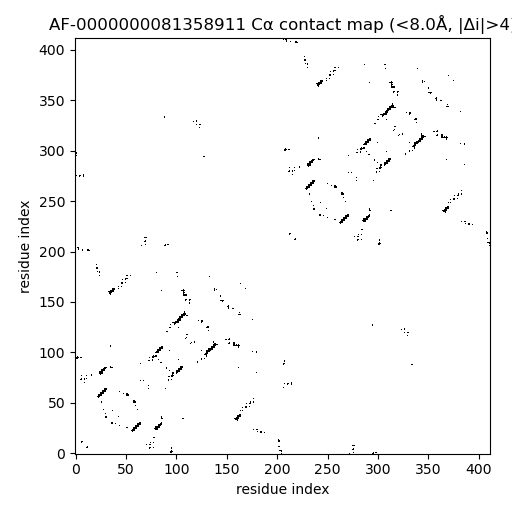0.891 1.956 -24.797 1 47.06 194 GLU A C 1
ATOM 1538 O O . GLU A 1 194 ? -20.578 3.143 -24.656 1 47.06 194 GLU A O 1
ATOM 1543 N N . GLU A 1 195 ? -20.125 1.331 -25.656 1 45.03 195 GLU A N 1
ATOM 1544 C CA . GLU A 1 195 ? -19.125 1.975 -26.5 1 45.03 195 GLU A CA 1
ATOM 1545 C C . GLU A 1 195 ? -19.719 3.158 -27.266 1 45.03 195 GLU A C 1
ATOM 1547 O O . GLU A 1 195 ? -19.016 3.842 -28.016 1 45.03 195 GLU A O 1
ATOM 1552 N N . ALA A 1 196 ? -21.062 3.346 -27.312 1 38.69 196 ALA A N 1
ATOM 1553 C CA . ALA A 1 196 ? -21.438 4.395 -28.266 1 38.69 196 ALA A CA 1
ATOM 1554 C C . ALA A 1 196 ? -20.906 5.754 -27.812 1 38.69 196 ALA A C 1
ATOM 1556 O O . ALA A 1 196 ? -20.828 6.688 -28.609 1 38.69 196 ALA A O 1
ATOM 1557 N N . GLN A 1 197 ? -20.922 6.148 -26.562 1 36.47 197 GLN A N 1
ATOM 1558 C CA . GLN A 1 197 ? -21.062 7.598 -26.438 1 36.47 197 GLN A CA 1
ATOM 1559 C C . GLN A 1 197 ? -19.703 8.242 -26.125 1 36.47 197 GLN A C 1
ATOM 1561 O O . GLN A 1 197 ? -19.5 9.43 -26.391 1 36.47 197 GLN A O 1
ATOM 1566 N N . GLY A 1 198 ? -18.781 7.969 -24.953 1 37.97 198 GLY A N 1
ATOM 1567 C CA . GLY A 1 198 ? -17.891 8.992 -24.438 1 37.97 198 GLY A CA 1
ATOM 1568 C C . GLY A 1 198 ? -16.438 8.711 -24.75 1 37.97 198 GLY A C 1
ATOM 1569 O O . GLY A 1 198 ? -16.062 7.59 -25.109 1 37.97 198 GLY A O 1
ATOM 1570 N N . SER A 1 199 ? -15.547 9.656 -25.172 1 40.19 199 SER A N 1
ATOM 1571 C CA . SER A 1 199 ? -14.109 9.703 -25.453 1 40.19 199 SER A CA 1
ATOM 1572 C C . SER A 1 199 ? -13.312 8.969 -24.375 1 40.19 199 SER A C 1
ATOM 1574 O O . SER A 1 199 ? -13.523 9.195 -23.188 1 40.19 199 SER A O 1
ATOM 1576 N N . PRO A 1 200 ? -12.688 7.828 -24.719 1 41.03 200 PRO A N 1
ATOM 1577 C CA . PRO A 1 200 ? -12.023 6.98 -23.719 1 41.03 200 PRO A CA 1
ATOM 1578 C C . PRO A 1 200 ? -10.984 7.738 -22.906 1 41.03 200 PRO A C 1
ATOM 1580 O O . PRO A 1 200 ? -10.086 8.367 -23.469 1 41.03 200 PRO A O 1
ATOM 1583 N N . SER A 1 201 ? -11.266 8.445 -21.953 1 44.78 201 SER A N 1
ATOM 1584 C CA . SER A 1 201 ? -10.242 9.008 -21.062 1 44.78 201 SER A CA 1
ATOM 1585 C C . SER A 1 201 ? -9.172 7.98 -20.75 1 44.78 201 SER A C 1
ATOM 1587 O O . SER A 1 201 ? -9.469 6.809 -20.516 1 44.78 201 SER A O 1
ATOM 1589 N N . PRO A 1 202 ? -7.91 8.242 -21.266 1 46.16 202 PRO A N 1
ATOM 1590 C CA . PRO A 1 202 ? -6.844 7.258 -21.062 1 46.16 202 PRO A CA 1
ATOM 1591 C C . PRO A 1 202 ? -6.961 6.531 -19.719 1 46.16 202 PRO A C 1
ATOM 1593 O O . PRO A 1 202 ? -6.547 5.375 -19.594 1 46.16 202 PRO A O 1
ATOM 1596 N N . CYS A 1 203 ? -7.012 7.184 -18.688 1 51.94 203 CYS A N 1
ATOM 1597 C CA . CYS A 1 203 ? -7.137 6.562 -17.375 1 51.94 203 CYS A CA 1
ATOM 1598 C C . CYS A 1 203 ? -8.508 6.844 -16.766 1 51.94 203 CYS A C 1
ATOM 1600 O O . CYS A 1 203 ? -8.766 7.945 -16.281 1 51.94 203 CYS A O 1
ATOM 1602 N N . PRO A 1 204 ? -9.625 6.121 -17.156 1 44.78 204 PRO A N 1
ATOM 1603 C CA . PRO A 1 204 ? -10.867 6.359 -16.422 1 44.78 204 PRO A CA 1
ATOM 1604 C C . PRO A 1 204 ? -10.633 6.434 -14.906 1 44.78 204 PRO A C 1
ATOM 1606 O O . PRO A 1 204 ? -11.516 6.066 -14.125 1 44.78 204 PRO A O 1
ATOM 1609 N N . CYS A 1 205 ? -9.5 6.793 -14.492 1 45.19 205 CYS A N 1
ATOM 1610 C CA . CYS A 1 205 ? -9.18 6.809 -13.062 1 45.19 205 CYS A CA 1
ATOM 1611 C C . CYS A 1 205 ? -10.117 7.746 -12.305 1 45.19 205 CYS A C 1
ATOM 1613 O O . CYS A 1 205 ? -9.953 7.953 -11.102 1 45.19 205 CYS A O 1
ATOM 1615 N N . ASN A 1 206 ? -10.938 8.711 -13.07 1 37.5 206 ASN A N 1
ATOM 1616 C CA . ASN A 1 206 ? -11.789 9.555 -12.234 1 37.5 206 ASN A CA 1
ATOM 1617 C C . ASN A 1 206 ? -12.961 8.766 -11.648 1 37.5 206 ASN A C 1
ATOM 1619 O O . ASN A 1 206 ? -13.57 7.953 -12.344 1 37.5 206 ASN A O 1
ATOM 1623 N N . MET B 1 1 ? 12.25 -1.156 -2.994 1 74.56 1 MET B N 1
ATOM 1624 C CA . MET B 1 1 ? 12.352 -1.359 -4.434 1 74.56 1 MET B CA 1
ATOM 1625 C C . MET B 1 1 ? 11.547 -0.308 -5.191 1 74.56 1 MET B C 1
ATOM 1627 O O . MET B 1 1 ? 12.117 0.526 -5.898 1 74.56 1 MET B O 1
ATOM 1631 N N . MET B 1 2 ? 10.305 -0.027 -4.855 1 85.81 2 MET B N 1
ATOM 1632 C CA . MET B 1 2 ? 9.492 0.9 -5.641 1 85.81 2 MET B CA 1
ATOM 1633 C C . MET B 1 2 ? 9.961 2.336 -5.445 1 85.81 2 MET B C 1
ATOM 1635 O O . MET B 1 2 ? 10.094 3.088 -6.414 1 85.81 2 MET B O 1
ATOM 1639 N N . ARG B 1 3 ? 10.422 2.561 -4.234 1 91.62 3 ARG B N 1
ATOM 1640 C CA . ARG B 1 3 ? 10.883 3.902 -3.895 1 91.62 3 ARG B CA 1
ATOM 1641 C C . ARG B 1 3 ? 12.078 4.305 -4.758 1 91.62 3 ARG B C 1
ATOM 1643 O O . ARG B 1 3 ? 12.039 5.332 -5.434 1 91.62 3 ARG B O 1
ATOM 1650 N N . CYS B 1 4 ? 13.039 3.443 -4.777 1 90.5 4 CYS B N 1
ATOM 1651 C CA . CYS B 1 4 ? 14.289 3.742 -5.469 1 90.5 4 CYS B CA 1
ATOM 1652 C C . CYS B 1 4 ? 14.07 3.816 -6.977 1 90.5 4 CYS B C 1
ATOM 1654 O O . CYS B 1 4 ? 14.594 4.715 -7.641 1 90.5 4 CYS B O 1
ATOM 1656 N N . LYS B 1 5 ? 13.336 2.93 -7.492 1 92.19 5 LYS B N 1
ATOM 1657 C CA . LYS B 1 5 ? 13.125 2.877 -8.938 1 92.19 5 LYS B CA 1
ATOM 1658 C C . LYS B 1 5 ? 12.289 4.062 -9.414 1 92.19 5 LYS B C 1
ATOM 1660 O O . LYS B 1 5 ? 12.555 4.625 -10.484 1 92.19 5 LYS B O 1
ATOM 1665 N N . ALA B 1 6 ? 11.273 4.418 -8.633 1 94.06 6 ALA B N 1
ATOM 1666 C CA . ALA B 1 6 ? 10.453 5.578 -8.977 1 94.06 6 ALA B CA 1
ATOM 1667 C C . ALA B 1 6 ? 11.281 6.859 -8.945 1 94.06 6 ALA B C 1
ATOM 1669 O O . ALA B 1 6 ? 11.188 7.691 -9.852 1 94.06 6 ALA B O 1
ATOM 1670 N N . ARG B 1 7 ? 12.125 6.969 -7.895 1 94.06 7 ARG B N 1
ATOM 1671 C CA . ARG B 1 7 ? 12.953 8.164 -7.766 1 94.06 7 ARG B CA 1
ATOM 1672 C C . ARG B 1 7 ? 13.984 8.234 -8.891 1 94.06 7 ARG B C 1
ATOM 1674 O O . ARG B 1 7 ? 14.227 9.312 -9.445 1 94.06 7 ARG B O 1
ATOM 1681 N N . GLU B 1 8 ? 14.547 7.109 -9.172 1 92.38 8 GLU B N 1
ATOM 1682 C CA . GLU B 1 8 ? 15.469 7.059 -10.305 1 92.38 8 GLU B CA 1
ATOM 1683 C C . GLU B 1 8 ? 14.781 7.484 -11.602 1 92.38 8 GLU B C 1
ATOM 1685 O O . GLU B 1 8 ? 15.32 8.297 -12.359 1 92.38 8 GLU B O 1
ATOM 1690 N N . HIS B 1 9 ? 13.664 7.004 -11.766 1 92.62 9 HIS B N 1
ATOM 1691 C CA . HIS B 1 9 ? 12.914 7.309 -12.984 1 92.62 9 HIS B CA 1
ATOM 1692 C C . HIS B 1 9 ? 12.586 8.797 -13.062 1 92.62 9 HIS B C 1
ATOM 1694 O O . HIS B 1 9 ? 12.586 9.375 -14.156 1 92.62 9 HIS B O 1
ATOM 1700 N N . CYS B 1 10 ? 12.297 9.422 -11.961 1 95.06 10 CYS B N 1
ATOM 1701 C CA . CYS B 1 10 ? 11.914 10.828 -11.914 1 95.06 10 CYS B CA 1
ATOM 1702 C C . CYS B 1 10 ? 13.141 11.719 -11.758 1 95.06 10 CYS B C 1
ATOM 1704 O O . CYS B 1 10 ? 13.016 12.922 -11.516 1 95.06 10 CYS B O 1
ATOM 1706 N N . ASN B 1 11 ? 14.359 11.125 -11.781 1 92.56 11 ASN B N 1
ATOM 1707 C CA . ASN B 1 11 ? 15.633 11.828 -11.695 1 92.56 11 ASN B CA 1
ATOM 1708 C C . ASN B 1 11 ? 15.781 12.539 -10.352 1 92.56 11 ASN B C 1
ATOM 1710 O O . ASN B 1 11 ? 16.203 13.695 -10.312 1 92.56 11 ASN B O 1
ATOM 1714 N N . ILE B 1 12 ? 15.219 11.883 -9.359 1 90.19 12 ILE B N 1
ATOM 1715 C CA . ILE B 1 12 ? 15.406 12.391 -8 1 90.19 12 ILE B CA 1
ATOM 1716 C C . ILE B 1 12 ? 16.672 11.797 -7.398 1 90.19 12 ILE B C 1
ATOM 1718 O O . ILE B 1 12 ? 16.797 10.57 -7.289 1 90.19 12 ILE B O 1
ATOM 1722 N N . THR B 1 13 ? 17.719 12.562 -7.254 1 72.38 13 THR B N 1
ATOM 1723 C CA . THR B 1 13 ? 19.016 12.117 -6.723 1 72.38 13 THR B CA 1
ATOM 1724 C C . THR B 1 13 ? 19.094 12.367 -5.223 1 72.38 13 THR B C 1
ATOM 1726 O O . THR B 1 13 ? 18.375 13.211 -4.688 1 72.38 13 THR B O 1
ATOM 1729 N N . THR B 1 14 ? 19.688 11.367 -4.566 1 61.59 14 THR B N 1
ATOM 1730 C CA . THR B 1 14 ? 19.938 11.57 -3.145 1 61.59 14 THR B CA 1
ATOM 1731 C C . THR B 1 14 ? 20.578 12.93 -2.895 1 61.59 14 THR B C 1
ATOM 1733 O O . THR B 1 14 ? 20.328 13.562 -1.863 1 61.59 14 THR B O 1
ATOM 1736 N N . THR B 1 15 ? 21.297 13.391 -3.844 1 52.78 15 THR B N 1
ATOM 1737 C CA . THR B 1 15 ? 21.953 14.68 -3.691 1 52.78 15 THR B CA 1
ATOM 1738 C C . THR B 1 15 ? 20.938 15.812 -3.584 1 52.78 15 THR B C 1
ATOM 1740 O O . THR B 1 15 ? 21.141 16.766 -2.83 1 52.78 15 THR B O 1
ATOM 1743 N N . THR B 1 16 ? 19.938 15.734 -4.332 1 50.59 16 THR B N 1
ATOM 1744 C CA . THR B 1 16 ? 18.938 16.797 -4.289 1 50.59 16 THR B CA 1
ATOM 1745 C C . THR B 1 16 ? 18.328 16.922 -2.895 1 50.59 16 THR B C 1
ATOM 1747 O O . THR B 1 16 ? 17.922 18 -2.48 1 50.59 16 THR B O 1
ATOM 1750 N N . THR B 1 17 ? 18.391 15.852 -2.123 1 54.84 17 THR B N 1
ATOM 1751 C CA . THR B 1 17 ? 17.844 15.875 -0.77 1 54.84 17 THR B CA 1
ATOM 1752 C C . THR B 1 17 ? 18.922 16.266 0.241 1 54.84 17 THR B C 1
ATOM 1754 O O . THR B 1 17 ? 18.609 16.672 1.357 1 54.84 17 THR B O 1
ATOM 1757 N N . THR B 1 18 ? 20.219 16.25 -0.265 1 53.25 18 THR B N 1
ATOM 1758 C CA . THR B 1 18 ? 21.344 16.391 0.664 1 53.25 18 THR B CA 1
ATOM 1759 C C . THR B 1 18 ? 21.688 17.875 0.858 1 53.25 18 THR B C 1
ATOM 1761 O O . THR B 1 18 ? 22.469 18.219 1.738 1 53.25 18 THR B O 1
ATOM 1764 N N . THR B 1 19 ? 21.094 18.75 0.059 1 56.62 19 THR B N 1
ATOM 1765 C CA . THR B 1 19 ? 21.594 20.109 0.213 1 56.62 19 THR B CA 1
ATOM 1766 C C . THR B 1 19 ? 20.969 20.781 1.422 1 56.62 19 THR B C 1
ATOM 1768 O O . THR B 1 19 ? 21.359 21.891 1.8 1 56.62 19 THR B O 1
ATOM 1771 N N . ARG B 1 20 ? 20.109 20.109 2.035 1 64.5 20 ARG B N 1
ATOM 1772 C CA . ARG B 1 20 ? 19.453 20.766 3.16 1 64.5 20 ARG B CA 1
ATOM 1773 C C . ARG B 1 20 ? 20.141 20.422 4.477 1 64.5 20 ARG B C 1
ATOM 1775 O O . ARG B 1 20 ? 20.625 19.297 4.652 1 64.5 20 ARG B O 1
ATOM 1782 N N . PRO B 1 21 ? 20.219 21.469 5.234 1 71 21 PRO B N 1
ATOM 1783 C CA . PRO B 1 21 ? 20.781 21.125 6.539 1 71 21 PRO B CA 1
ATOM 1784 C C . PRO B 1 21 ? 20.141 19.891 7.152 1 71 21 PRO B C 1
ATOM 1786 O O . PRO B 1 21 ? 18.938 19.656 6.977 1 71 21 PRO B O 1
ATOM 1789 N N . ARG B 1 22 ? 20.906 19.203 7.641 1 70.25 22 ARG B N 1
ATOM 1790 C CA . ARG B 1 22 ? 20.5 17.922 8.234 1 70.25 22 ARG B CA 1
ATOM 1791 C C . ARG B 1 22 ? 19.422 18.141 9.289 1 70.25 22 ARG B C 1
ATOM 1793 O O . ARG B 1 22 ? 18.641 17.234 9.586 1 70.25 22 ARG B O 1
ATOM 1800 N N . SER B 1 23 ? 19.312 19.406 9.703 1 79.81 23 SER B N 1
ATOM 1801 C CA . SER B 1 23 ? 18.359 19.688 10.781 1 79.81 23 SER B CA 1
ATOM 1802 C C . SER B 1 23 ? 17.047 20.203 10.234 1 79.81 23 SER B C 1
ATOM 1804 O O . SER B 1 23 ? 16.094 20.406 10.984 1 79.81 23 SER B O 1
ATOM 1806 N N . SER B 1 24 ? 16.984 20.281 9.031 1 92.44 24 SER B N 1
ATOM 1807 C CA . SER B 1 24 ? 15.75 20.828 8.461 1 92.44 24 SER B CA 1
ATOM 1808 C C . SER B 1 24 ? 14.633 19.781 8.469 1 92.44 24 SER B C 1
ATOM 1810 O O . SER B 1 24 ? 14.883 18.594 8.258 1 92.44 24 SER B O 1
ATOM 1812 N N . ILE B 1 25 ? 13.438 20.234 8.867 1 97.12 25 ILE B N 1
ATOM 1813 C CA . ILE B 1 25 ? 12.25 19.391 8.875 1 97.12 25 ILE B CA 1
ATOM 1814 C C . ILE B 1 25 ? 11.25 19.875 7.836 1 97.12 25 ILE B C 1
ATOM 1816 O O . ILE B 1 25 ? 10.844 21.047 7.855 1 97.12 25 ILE B O 1
ATOM 1820 N N . ARG B 1 26 ? 10.891 19.016 6.91 1 98 26 ARG B N 1
ATOM 1821 C CA . ARG B 1 26 ? 9.898 19.359 5.887 1 98 26 ARG B CA 1
ATOM 1822 C C . ARG B 1 26 ? 8.562 18.688 6.188 1 98 26 ARG B C 1
ATOM 1824 O O . ARG B 1 26 ? 8.438 17.469 6.125 1 98 26 ARG B O 1
ATOM 1831 N N . LEU B 1 27 ? 7.582 19.531 6.551 1 98.81 27 LEU B N 1
ATOM 1832 C CA . LEU B 1 27 ? 6.227 19.109 6.863 1 98.81 27 LEU B CA 1
ATOM 1833 C C . LEU B 1 27 ? 5.301 19.312 5.668 1 98.81 27 LEU B C 1
ATOM 1835 O O . LEU B 1 27 ? 5.223 20.406 5.109 1 98.81 27 LEU B O 1
ATOM 1839 N N . THR B 1 28 ? 4.684 18.25 5.246 1 98.88 28 THR B N 1
ATOM 1840 C CA . THR B 1 28 ? 3.717 18.344 4.156 1 98.88 28 THR B CA 1
ATOM 1841 C C . THR B 1 28 ? 2.307 18.047 4.66 1 98.88 28 THR B C 1
ATOM 1843 O O . THR B 1 28 ? 2.045 16.984 5.207 1 98.88 28 THR B O 1
ATOM 1846 N N . LEU B 1 29 ? 1.456 19.047 4.527 1 98.81 29 LEU B N 1
ATOM 1847 C CA . LEU B 1 29 ? 0.017 18.828 4.637 1 98.81 29 LEU B CA 1
ATOM 1848 C C . LEU B 1 29 ? -0.584 18.469 3.283 1 98.81 29 LEU B C 1
ATOM 1850 O O . LEU B 1 29 ? -0.643 19.328 2.387 1 98.81 29 LEU B O 1
ATOM 1854 N N . LEU B 1 30 ? -0.964 17.219 3.135 1 98.5 30 LEU B N 1
ATOM 1855 C CA . LEU B 1 30 ? -1.556 16.75 1.882 1 98.5 30 LEU B CA 1
ATOM 1856 C C . LEU B 1 30 ? -3.078 16.719 1.982 1 98.5 30 LEU B C 1
ATOM 1858 O O . LEU B 1 30 ? -3.643 15.773 2.537 1 98.5 30 LEU B O 1
ATOM 1862 N N . PHE B 1 31 ? -3.727 17.719 1.39 1 98.25 31 PHE B N 1
ATOM 1863 C CA . PHE B 1 31 ? -5.172 17.859 1.489 1 98.25 31 PHE B CA 1
ATOM 1864 C C . PHE B 1 31 ? -5.875 17.094 0.378 1 98.25 31 PHE B C 1
ATOM 1866 O O . PHE B 1 31 ? -5.254 16.75 -0.631 1 98.25 31 PHE B O 1
ATOM 1873 N N . ARG B 1 32 ? -7.141 16.797 0.645 1 95.38 32 ARG B N 1
ATOM 1874 C CA . ARG B 1 32 ? -8.047 16.188 -0.327 1 95.38 32 ARG B CA 1
ATOM 1875 C C . ARG B 1 32 ? -9.188 17.125 -0.677 1 95.38 32 ARG B C 1
ATOM 1877 O O . ARG B 1 32 ? -9.469 18.078 0.067 1 95.38 32 ARG B O 1
ATOM 1884 N N . VAL B 1 33 ? -9.75 16.797 -1.801 1 93.44 33 VAL B N 1
ATOM 1885 C CA . VAL B 1 33 ? -10.977 17.469 -2.191 1 93.44 33 VAL B CA 1
ATOM 1886 C C . VAL B 1 33 ? -12.156 16.5 -2.125 1 93.44 33 VAL B C 1
ATOM 1888 O O . VAL B 1 33 ? -12.062 15.375 -2.607 1 93.44 33 VAL B O 1
ATOM 1891 N N . GLY B 1 34 ? -13.289 16.953 -1.577 1 94.75 34 GLY B N 1
ATOM 1892 C CA . GLY B 1 34 ? -14.469 16.109 -1.515 1 94.75 34 GLY B CA 1
ATOM 1893 C C . GLY B 1 34 ? -14.477 15.18 -0.321 1 94.75 34 GLY B C 1
ATOM 1894 O O . GLY B 1 34 ? -14.414 15.625 0.826 1 94.75 34 GLY B O 1
ATOM 1895 N N . ALA B 1 35 ? -14.461 13.914 -0.628 1 95.88 35 ALA B N 1
ATOM 1896 C CA . ALA B 1 35 ? -14.555 12.906 0.42 1 95.88 35 ALA B CA 1
ATOM 1897 C C . ALA B 1 35 ? -13.352 12.961 1.353 1 95.88 35 ALA B C 1
ATOM 1899 O O . ALA B 1 35 ? -12.203 12.977 0.895 1 95.88 35 ALA B O 1
ATOM 1900 N N . ARG B 1 36 ? -13.68 13.047 2.678 1 97.56 36 ARG B N 1
ATOM 1901 C CA . ARG B 1 36 ? -12.734 12.953 3.783 1 97.56 36 ARG B CA 1
ATOM 1902 C C . ARG B 1 36 ? -11.789 14.148 3.801 1 97.56 36 ARG B C 1
ATOM 1904 O O . ARG B 1 36 ? -10.727 14.102 4.418 1 97.56 36 ARG B O 1
ATOM 1911 N N . ALA B 1 37 ? -12.164 15.219 3.115 1 98.12 37 ALA B N 1
ATOM 1912 C CA . ALA B 1 37 ? -11.438 16.484 3.246 1 98.12 37 ALA B CA 1
ATOM 1913 C C . ALA B 1 37 ? -11.648 17.094 4.629 1 98.12 37 ALA B C 1
ATOM 1915 O O . ALA B 1 37 ? -12.633 16.781 5.305 1 98.12 37 ALA B O 1
ATOM 1916 N N . PHE B 1 38 ? -10.734 17.891 5.066 1 98.5 38 PHE B N 1
ATOM 1917 C CA . PHE B 1 38 ? -10.953 18.641 6.301 1 98.5 38 PHE B CA 1
ATOM 1918 C C . PHE B 1 38 ? -12.109 19.625 6.137 1 98.5 38 PHE B C 1
ATOM 1920 O O . PHE B 1 38 ? -12.242 20.266 5.094 1 98.5 38 PHE B O 1
ATOM 1927 N N . LYS B 1 39 ? -12.875 19.75 7.176 1 97.81 39 LYS B N 1
ATOM 1928 C CA . LYS B 1 39 ? -13.953 20.734 7.191 1 97.81 39 LYS B CA 1
ATOM 1929 C C . LYS B 1 39 ? -13.398 22.156 7.09 1 97.81 39 LYS B C 1
ATOM 1931 O O . LYS B 1 39 ? -14 23.016 6.434 1 97.81 39 LYS B O 1
ATOM 1936 N N . ASN B 1 40 ? -12.289 22.391 7.734 1 98.06 40 ASN B N 1
ATOM 1937 C CA . ASN B 1 40 ? -11.641 23.688 7.766 1 98.06 40 ASN B CA 1
ATOM 1938 C C . ASN B 1 40 ? -10.141 23.562 7.527 1 98.06 40 ASN B C 1
ATOM 1940 O O . ASN B 1 40 ? -9.352 23.547 8.477 1 98.06 40 ASN B O 1
ATOM 1944 N N . GLU B 1 41 ? -9.734 23.609 6.293 1 98.44 41 GLU B N 1
ATOM 1945 C CA . GLU B 1 41 ? -8.336 23.422 5.906 1 98.44 41 GLU B CA 1
ATOM 1946 C C . GLU B 1 41 ? -7.473 24.578 6.418 1 98.44 41 GLU B C 1
ATOM 1948 O O . GLU B 1 41 ? -6.324 24.359 6.816 1 98.44 41 GLU B O 1
ATOM 1953 N N . THR B 1 42 ? -8.023 25.766 6.391 1 98.44 42 THR B N 1
ATOM 1954 C CA . THR B 1 42 ? -7.285 26.938 6.816 1 98.44 42 THR B CA 1
ATOM 1955 C C . THR B 1 42 ? -6.863 26.828 8.281 1 98.44 42 THR B C 1
ATOM 1957 O O . THR B 1 42 ? -5.711 27.078 8.625 1 98.44 42 THR B O 1
ATOM 1960 N N . GLU B 1 43 ? -7.785 26.391 9.047 1 98.62 43 GLU B N 1
ATOM 1961 C CA . GLU B 1 43 ? -7.484 26.234 10.469 1 98.62 43 GLU B CA 1
ATOM 1962 C C . GLU B 1 43 ? -6.453 25.141 10.711 1 98.62 43 GLU B C 1
ATOM 1964 O O . GLU B 1 43 ? -5.535 25.312 11.508 1 98.62 43 GLU B O 1
ATOM 1969 N N . VAL B 1 44 ? -6.621 24.031 10.039 1 98.81 44 VAL B N 1
ATOM 1970 C CA . VAL B 1 44 ? -5.672 22.938 10.18 1 98.81 44 VAL B CA 1
ATOM 1971 C C . VAL B 1 44 ? -4.277 23.391 9.773 1 98.81 44 VAL B C 1
ATOM 1973 O O . VAL B 1 44 ? -3.299 23.141 10.477 1 98.81 44 VAL B O 1
ATOM 1976 N N . ALA B 1 45 ? -4.215 24.109 8.695 1 98.88 45 ALA B N 1
ATOM 1977 C CA . ALA B 1 45 ? -2.939 24.625 8.203 1 98.88 45 ALA B CA 1
ATOM 1978 C C . ALA B 1 45 ? -2.318 25.594 9.203 1 98.88 45 ALA B C 1
ATOM 1980 O O . ALA B 1 45 ? -1.104 25.578 9.422 1 98.88 45 ALA B O 1
ATOM 1981 N N . GLU B 1 46 ? -3.115 26.438 9.758 1 98.75 46 GLU B N 1
ATOM 1982 C CA . GLU B 1 46 ? -2.619 27.406 10.727 1 98.75 46 GLU B CA 1
ATOM 1983 C C . GLU B 1 46 ? -2.061 26.719 11.969 1 98.75 46 GLU B C 1
ATOM 1985 O O . GLU B 1 46 ? -1.018 27.109 12.492 1 98.75 46 GLU B O 1
ATOM 1990 N N . ILE B 1 47 ? -2.758 25.672 12.422 1 98.88 47 ILE B N 1
ATOM 1991 C CA . ILE B 1 47 ? -2.318 24.953 13.602 1 98.88 47 ILE B CA 1
ATOM 1992 C C . ILE B 1 47 ? -0.961 24.297 13.336 1 98.88 47 ILE B C 1
ATOM 1994 O O . ILE B 1 47 ? -0.01 24.5 14.094 1 98.88 47 ILE B O 1
ATOM 1998 N N . PHE B 1 48 ? -0.825 23.516 12.273 1 98.88 48 PHE B N 1
ATOM 1999 C CA . PHE B 1 48 ? 0.401 22.781 11.984 1 98.88 48 PHE B CA 1
ATOM 2000 C C . PHE B 1 48 ? 1.516 23.734 11.57 1 98.88 48 PHE B C 1
ATOM 2002 O O . PHE B 1 48 ? 2.676 23.531 11.938 1 98.88 48 PHE B O 1
ATOM 2009 N N . GLY B 1 49 ? 1.13 24.781 10.852 1 98.69 49 GLY B N 1
ATOM 2010 C CA . GLY B 1 49 ? 2.1 25.812 10.523 1 98.69 49 GLY B CA 1
ATOM 2011 C C . GLY B 1 49 ? 2.643 26.516 11.75 1 98.69 49 GLY B C 1
ATOM 2012 O O . GLY B 1 49 ? 3.83 26.844 11.805 1 98.69 49 GLY B O 1
ATOM 2013 N N . GLY B 1 50 ? 1.761 26.812 12.656 1 98.75 50 GLY B N 1
ATOM 2014 C CA . GLY B 1 50 ? 2.182 27.422 13.898 1 98.75 50 GLY B CA 1
ATOM 2015 C C . GLY B 1 50 ? 3.193 26.594 14.664 1 98.75 50 GLY B C 1
ATOM 2016 O O . GLY B 1 50 ? 4.203 27.125 15.141 1 98.75 50 GLY B O 1
ATOM 2017 N N . GLU B 1 51 ? 2.914 25.281 14.781 1 98.88 51 GLU B N 1
ATOM 2018 C CA . GLU B 1 51 ? 3.848 24.406 15.477 1 98.88 51 GLU B CA 1
ATOM 2019 C C . GLU B 1 51 ? 5.168 24.297 14.719 1 98.88 51 GLU B C 1
ATOM 2021 O O . GLU B 1 51 ? 6.238 24.25 15.328 1 98.88 51 GLU B O 1
ATOM 2026 N N . CYS B 1 52 ? 5.105 24.234 13.43 1 98.69 52 CYS B N 1
ATOM 2027 C CA . CYS B 1 52 ? 6.297 24.156 12.594 1 98.69 52 CYS B CA 1
ATOM 2028 C C . CYS B 1 52 ? 7.18 25.391 12.789 1 98.69 52 CYS B C 1
ATOM 2030 O O . CYS B 1 52 ? 8.406 25.266 12.891 1 98.69 52 CYS B O 1
ATOM 2032 N N . ARG B 1 53 ? 6.609 26.594 12.906 1 98.12 53 ARG B N 1
ATOM 2033 C CA . ARG B 1 53 ? 7.34 27.859 13.039 1 98.12 53 ARG B CA 1
ATOM 2034 C C . ARG B 1 53 ? 8.117 27.906 14.352 1 98.12 53 ARG B C 1
ATOM 2036 O O . ARG B 1 53 ? 9.094 28.641 14.469 1 98.12 53 ARG B O 1
ATOM 2043 N N . LYS B 1 54 ? 7.68 27.094 15.266 1 98 54 LYS B N 1
ATOM 2044 C CA . LYS B 1 54 ? 8.336 27.078 16.562 1 98 54 LYS B CA 1
ATOM 2045 C C . LYS B 1 54 ? 9.633 26.281 16.531 1 98 54 LYS B C 1
ATOM 2047 O O . LYS B 1 54 ? 10.414 26.297 17.484 1 98 54 LYS B O 1
ATOM 2052 N N . VAL B 1 55 ? 9.812 25.5 15.484 1 97.19 55 VAL B N 1
ATOM 2053 C CA . VAL B 1 55 ? 10.977 24.641 15.359 1 97.19 55 VAL B CA 1
ATOM 2054 C C . VAL B 1 55 ? 11.906 25.172 14.273 1 97.19 55 VAL B C 1
ATOM 2056 O O . VAL B 1 55 ? 11.516 25.25 13.109 1 97.19 55 VAL B O 1
ATOM 2059 N N . GLU B 1 56 ? 13.109 25.484 14.656 1 94.06 56 GLU B N 1
ATOM 2060 C CA . GLU B 1 56 ? 14.086 25.984 13.695 1 94.06 56 GLU B CA 1
ATOM 2061 C C . GLU B 1 56 ? 14.328 24.969 12.578 1 94.06 56 GLU B C 1
ATOM 2063 O O . GLU B 1 56 ? 14.531 23.781 12.844 1 94.06 56 GLU B O 1
ATOM 2068 N N . GLY B 1 57 ? 14.188 25.453 11.367 1 94.94 57 GLY B N 1
ATOM 2069 C CA . GLY B 1 57 ? 14.469 24.609 10.227 1 94.94 57 GLY B CA 1
ATOM 2070 C C . GLY B 1 57 ? 13.242 23.891 9.695 1 94.94 57 GLY B C 1
ATOM 2071 O O . GLY B 1 57 ? 13.328 23.172 8.695 1 94.94 57 GLY B O 1
ATOM 2072 N N . CYS B 1 58 ? 12.148 24.109 10.375 1 97.69 58 CYS B N 1
ATOM 2073 C CA . CYS B 1 58 ? 10.922 23.484 9.898 1 97.69 58 CYS B CA 1
ATOM 2074 C C . CYS B 1 58 ? 10.266 24.328 8.805 1 97.69 58 CYS B C 1
ATOM 2076 O O . CYS B 1 58 ? 10.141 25.531 8.945 1 97.69 58 CYS B O 1
ATOM 2078 N N . ALA B 1 59 ? 9.922 23.734 7.707 1 98 59 ALA B N 1
ATOM 2079 C CA . ALA B 1 59 ? 9.156 24.344 6.617 1 98 59 ALA B CA 1
ATOM 2080 C C . ALA B 1 59 ? 7.941 23.484 6.262 1 98 59 ALA B C 1
ATOM 2082 O O . ALA B 1 59 ? 8.031 22.266 6.211 1 98 59 ALA B O 1
ATOM 2083 N N . MET B 1 60 ? 6.836 24.156 6.035 1 98.56 60 MET B N 1
ATOM 2084 C CA . MET B 1 60 ? 5.605 23.438 5.742 1 98.56 60 MET B CA 1
ATOM 2085 C C . MET B 1 60 ? 5.113 23.75 4.332 1 98.56 60 MET B C 1
ATOM 2087 O O . MET B 1 60 ? 5.172 24.891 3.889 1 98.56 60 MET B O 1
ATOM 2091 N N . ARG B 1 61 ? 4.645 22.734 3.68 1 98.06 61 ARG B N 1
ATOM 2092 C CA . ARG B 1 61 ? 3.953 22.859 2.4 1 98.06 61 ARG B CA 1
ATOM 2093 C C . ARG B 1 61 ? 2.531 22.312 2.488 1 98.06 61 ARG B C 1
ATOM 2095 O O . ARG B 1 61 ? 2.268 21.359 3.23 1 98.06 61 ARG B O 1
ATOM 2102 N N . ILE B 1 62 ? 1.709 22.984 1.736 1 98.56 62 ILE B N 1
ATOM 2103 C CA . ILE B 1 62 ? 0.338 22.531 1.559 1 98.56 62 ILE B CA 1
ATOM 2104 C C . ILE B 1 62 ? 0.117 22.109 0.105 1 98.56 62 ILE B C 1
ATOM 2106 O O . ILE B 1 62 ? 0.33 22.906 -0.812 1 98.56 62 ILE B O 1
ATOM 2110 N N . GLU B 1 63 ? -0.245 20.828 -0.103 1 98.25 63 GLU B N 1
ATOM 2111 C CA . GLU B 1 63 ? -0.353 20.312 -1.465 1 98.25 63 GLU B CA 1
ATOM 2112 C C . GLU B 1 63 ? -1.615 19.484 -1.641 1 98.25 63 GLU B C 1
ATOM 2114 O O . GLU B 1 63 ? -2.283 19.141 -0.661 1 98.25 63 GLU B O 1
ATOM 2119 N N . ARG B 1 64 ? -1.95 19.266 -2.918 1 96.75 64 ARG B N 1
ATOM 2120 C CA . ARG B 1 64 ? -2.996 18.344 -3.355 1 96.75 64 ARG B CA 1
ATOM 2121 C C . ARG B 1 64 ? -2.51 17.469 -4.504 1 96.75 64 ARG B C 1
ATOM 2123 O O . ARG B 1 64 ? -1.889 17.969 -5.449 1 96.75 64 ARG B O 1
ATOM 2130 N N . THR B 1 65 ? -2.879 16.172 -4.426 1 94 65 THR B N 1
ATOM 2131 C CA . THR B 1 65 ? -2.32 15.227 -5.391 1 94 65 THR B CA 1
ATOM 2132 C C . THR B 1 65 ? -2.91 15.461 -6.777 1 94 65 THR B C 1
ATOM 2134 O O . THR B 1 65 ? -2.246 15.219 -7.789 1 94 65 THR B O 1
ATOM 2137 N N . ASN B 1 66 ? -4.168 15.938 -6.852 1 90.38 66 ASN B N 1
ATOM 2138 C CA . ASN B 1 66 ? -4.844 16.062 -8.141 1 90.38 66 ASN B CA 1
ATOM 2139 C C . ASN B 1 66 ? -4.168 17.109 -9.023 1 90.38 66 ASN B C 1
ATOM 2141 O O . ASN B 1 66 ? -4.371 17.125 -10.234 1 90.38 66 ASN B O 1
ATOM 2145 N N . ASN B 1 67 ? -3.293 17.938 -8.414 1 90.31 67 ASN B N 1
ATOM 2146 C CA . ASN B 1 67 ? -2.615 19 -9.164 1 90.31 67 ASN B CA 1
ATOM 2147 C C . ASN B 1 67 ? -1.182 18.609 -9.508 1 90.31 67 ASN B C 1
ATOM 2149 O O . ASN B 1 67 ? -0.422 19.422 -10.031 1 90.31 67 ASN B O 1
ATOM 2153 N N . LEU B 1 68 ? -0.856 17.391 -9.258 1 95.44 68 LEU B N 1
ATOM 2154 C CA . LEU B 1 68 ? 0.533 16.969 -9.414 1 95.44 68 LEU B CA 1
ATOM 2155 C C . LEU B 1 68 ? 0.65 15.828 -10.406 1 95.44 68 LEU B C 1
ATOM 2157 O O . LEU B 1 68 ? -0.198 14.93 -10.43 1 95.44 68 LEU B O 1
ATOM 2161 N N . THR B 1 69 ? 1.669 15.875 -11.25 1 95.12 69 THR B N 1
ATOM 2162 C CA . THR B 1 69 ? 2.033 14.719 -12.055 1 95.12 69 THR B CA 1
ATOM 2163 C C . THR B 1 69 ? 2.633 13.617 -11.18 1 95.12 69 THR B C 1
ATOM 2165 O O . THR B 1 69 ? 2.875 13.828 -9.984 1 95.12 69 THR B O 1
ATOM 2168 N N . PHE B 1 70 ? 2.863 12.539 -11.773 1 95.25 70 PHE B N 1
ATOM 2169 C CA . PHE B 1 70 ? 3.459 11.445 -11.016 1 95.25 70 PHE B CA 1
ATOM 2170 C C . PHE B 1 70 ? 4.805 11.859 -10.43 1 95.25 70 PHE B C 1
ATOM 2172 O O . PHE B 1 70 ? 5.035 11.719 -9.227 1 95.25 70 PHE B O 1
ATOM 2179 N N . CYS B 1 71 ? 5.676 12.344 -11.25 1 96.69 71 CYS B N 1
ATOM 2180 C CA . CYS B 1 71 ? 7.02 12.68 -10.789 1 96.69 71 CYS B CA 1
ATOM 2181 C C . CYS B 1 71 ? 6.977 13.844 -9.805 1 96.69 71 CYS B C 1
ATOM 2183 O O . CYS B 1 71 ? 7.785 13.906 -8.875 1 96.69 71 CYS B O 1
ATOM 2185 N N . ASP B 1 72 ? 5.988 14.758 -9.953 1 96.94 72 ASP B N 1
ATOM 2186 C CA . ASP B 1 72 ? 5.824 15.797 -8.953 1 96.94 72 ASP B CA 1
ATOM 2187 C C . ASP B 1 72 ? 5.48 15.203 -7.586 1 96.94 72 ASP B C 1
ATOM 2189 O O . ASP B 1 72 ? 5.949 15.688 -6.555 1 96.94 72 ASP B O 1
ATOM 2193 N N . GLN B 1 73 ? 4.672 14.18 -7.594 1 97.19 73 GLN B N 1
ATOM 2194 C CA . GLN B 1 73 ? 4.312 13.516 -6.348 1 97.19 73 GLN B CA 1
ATOM 2195 C C . GLN B 1 73 ? 5.52 12.812 -5.73 1 97.19 73 GLN B C 1
ATOM 2197 O O . GLN B 1 73 ? 5.75 12.906 -4.523 1 97.19 73 GLN B O 1
ATOM 2202 N N . VAL B 1 74 ? 6.273 12.086 -6.566 1 96.94 74 VAL B N 1
ATOM 2203 C CA . VAL B 1 74 ? 7.469 11.398 -6.094 1 96.94 74 VAL B CA 1
ATOM 2204 C C . VAL B 1 74 ? 8.438 12.406 -5.48 1 96.94 74 VAL B C 1
ATOM 2206 O O . VAL B 1 74 ? 8.961 12.188 -4.387 1 96.94 74 VAL B O 1
ATOM 2209 N N . LYS B 1 75 ? 8.641 13.539 -6.129 1 96.5 75 LYS B N 1
ATOM 2210 C CA . LYS B 1 75 ? 9.531 14.578 -5.633 1 96.5 75 LYS B CA 1
ATOM 2211 C C . LYS B 1 75 ? 9.023 15.156 -4.312 1 96.5 75 LYS B C 1
ATOM 2213 O O . LYS B 1 75 ? 9.789 15.312 -3.359 1 96.5 75 LYS B O 1
ATOM 2218 N N . LEU B 1 76 ? 7.773 15.445 -4.289 1 97.06 76 LEU B N 1
ATOM 2219 C CA . LEU B 1 76 ? 7.172 15.984 -3.07 1 97.06 76 LEU B CA 1
ATOM 2220 C C . LEU B 1 76 ? 7.418 15.055 -1.888 1 97.06 76 LEU B C 1
ATOM 2222 O O . LEU B 1 76 ? 7.836 15.5 -0.815 1 97.06 76 LEU B O 1
ATOM 2226 N N . MET B 1 77 ? 7.207 13.773 -2.082 1 97.25 77 MET B N 1
ATOM 2227 C CA . MET B 1 77 ? 7.355 12.805 -0.996 1 97.25 77 MET B CA 1
ATOM 2228 C C . MET B 1 77 ? 8.82 12.641 -0.616 1 97.25 77 MET B C 1
ATOM 2230 O O . MET B 1 77 ? 9.148 12.5 0.564 1 97.25 77 MET B O 1
ATOM 2234 N N . ALA B 1 78 ? 9.664 12.641 -1.651 1 96 78 ALA B N 1
ATOM 2235 C CA . ALA B 1 78 ? 11.094 12.562 -1.377 1 96 78 ALA B CA 1
ATOM 2236 C C . ALA B 1 78 ? 11.555 13.734 -0.511 1 96 78 ALA B C 1
ATOM 2238 O O . ALA B 1 78 ? 12.547 13.625 0.218 1 96 78 ALA B O 1
ATOM 2239 N N . GLU B 1 79 ? 10.812 14.812 -0.546 1 95.56 79 GLU B N 1
ATOM 2240 C CA . GLU B 1 79 ? 11.133 16.031 0.2 1 95.56 79 GLU B CA 1
ATOM 2241 C C . GLU B 1 79 ? 10.219 16.188 1.411 1 95.56 79 GLU B C 1
ATOM 2243 O O . GLU B 1 79 ? 9.953 17.312 1.845 1 95.56 79 GLU B O 1
ATOM 2248 N N . THR B 1 80 ? 9.688 15.148 1.893 1 97.19 80 THR B N 1
ATOM 2249 C CA . THR B 1 80 ? 8.789 15.203 3.041 1 97.19 80 THR B CA 1
ATOM 2250 C C . THR B 1 80 ? 9.328 14.352 4.188 1 97.19 80 THR B C 1
ATOM 2252 O O . THR B 1 80 ? 9.594 13.156 4.016 1 97.19 80 THR B O 1
ATOM 2255 N N . ASP B 1 81 ? 9.469 14.992 5.375 1 97.75 81 ASP B N 1
ATOM 2256 C CA . ASP B 1 81 ? 9.875 14.289 6.586 1 97.75 81 ASP B CA 1
ATOM 2257 C C . ASP B 1 81 ? 8.672 13.898 7.434 1 97.75 81 ASP B C 1
ATOM 2259 O O . ASP B 1 81 ? 8.719 12.914 8.172 1 97.75 81 ASP B O 1
ATOM 2263 N N . ILE B 1 82 ? 7.66 14.727 7.379 1 98.81 82 ILE B N 1
ATOM 2264 C CA . ILE B 1 82 ? 6.398 14.5 8.078 1 98.81 82 ILE B CA 1
ATOM 2265 C C . ILE B 1 82 ? 5.23 14.711 7.113 1 98.81 82 ILE B C 1
ATOM 2267 O O . ILE B 1 82 ? 5.082 15.781 6.535 1 98.81 82 ILE B O 1
ATOM 2271 N N . LEU B 1 83 ? 4.445 13.664 6.938 1 98.88 83 LEU B N 1
ATOM 2272 C CA . LEU B 1 83 ? 3.246 13.719 6.109 1 98.88 83 LEU B CA 1
ATOM 2273 C C . LEU B 1 83 ? 1.989 13.695 6.969 1 98.88 83 LEU B C 1
ATOM 2275 O O . LEU B 1 83 ? 1.803 12.773 7.773 1 98.88 83 LEU B O 1
ATOM 2279 N N . ALA B 1 84 ? 1.181 14.703 6.902 1 98.94 84 ALA B N 1
ATOM 2280 C CA . ALA B 1 84 ? -0.132 14.758 7.543 1 98.94 84 ALA B CA 1
ATOM 2281 C C . ALA B 1 84 ? -1.248 14.773 6.5 1 98.94 84 ALA B C 1
ATOM 2283 O O . ALA B 1 84 ? -1.29 15.648 5.637 1 98.94 84 ALA B O 1
ATOM 2284 N N . THR B 1 85 ? -2.092 13.805 6.512 1 98.81 85 THR B N 1
ATOM 2285 C CA . THR B 1 85 ? -3.094 13.703 5.457 1 98.81 85 THR B CA 1
ATOM 2286 C C . THR B 1 85 ? -4.277 12.859 5.914 1 98.81 85 THR B C 1
ATOM 2288 O O . THR B 1 85 ? -4.121 11.945 6.727 1 98.81 85 THR B O 1
ATOM 2291 N N . PRO B 1 86 ? -5.52 13.117 5.43 1 98.31 86 PRO B N 1
ATOM 2292 C CA . PRO B 1 86 ? -6.652 12.234 5.711 1 98.31 86 PRO B CA 1
ATOM 2293 C C . PRO B 1 86 ? -6.473 10.836 5.117 1 98.31 86 PRO B C 1
ATOM 2295 O O . PRO B 1 86 ? -5.777 10.68 4.113 1 98.31 86 PRO B O 1
ATOM 2298 N N . HIS B 1 87 ? -7.125 9.898 5.75 1 97.25 87 HIS B N 1
ATOM 2299 C CA . HIS B 1 87 ? -7.129 8.508 5.305 1 97.25 87 HIS B CA 1
ATOM 2300 C C . HIS B 1 87 ? -7.621 8.391 3.867 1 97.25 87 HIS B C 1
ATOM 2302 O O . HIS B 1 87 ? -8.656 8.961 3.512 1 97.25 87 HIS B O 1
ATOM 2308 N N . GLY B 1 88 ? -6.914 7.629 3.049 1 94.62 88 GLY B N 1
ATOM 2309 C CA . GLY B 1 88 ? -7.32 7.371 1.676 1 94.62 88 GLY B CA 1
ATOM 2310 C C . GLY B 1 88 ? -6.164 7.004 0.77 1 94.62 88 GLY B C 1
ATOM 2311 O O . GLY B 1 88 ? -5.008 6.992 1.202 1 94.62 88 GLY B O 1
ATOM 2312 N N . ALA B 1 89 ? -6.484 6.797 -0.483 1 93.06 89 ALA B N 1
ATOM 2313 C CA . ALA B 1 89 ? -5.543 6.25 -1.456 1 93.06 89 ALA B CA 1
ATOM 2314 C C . ALA B 1 89 ? -4.324 7.156 -1.61 1 93.06 89 ALA B C 1
ATOM 2316 O O . ALA B 1 89 ? -3.225 6.684 -1.901 1 93.06 89 ALA B O 1
ATOM 2317 N N . GLN B 1 90 ? -4.492 8.445 -1.374 1 95 90 GLN B N 1
ATOM 2318 C CA . GLN B 1 90 ? -3.359 9.344 -1.566 1 95 90 GLN B CA 1
ATOM 2319 C C . GLN B 1 90 ? -2.24 9.039 -0.574 1 95 90 GLN B C 1
ATOM 2321 O O . GLN B 1 90 ? -1.088 9.422 -0.795 1 95 90 GLN B O 1
ATOM 2326 N N . LEU B 1 91 ? -2.541 8.328 0.527 1 96.31 91 LEU B N 1
ATOM 2327 C CA . LEU B 1 91 ? -1.535 7.98 1.527 1 96.31 91 LEU B CA 1
ATOM 2328 C C . LEU B 1 91 ? -0.53 6.98 0.966 1 96.31 91 LEU B C 1
ATOM 2330 O O . LEU B 1 91 ? 0.548 6.793 1.534 1 96.31 91 LEU B O 1
ATOM 2334 N N . THR B 1 92 ? -0.877 6.312 -0.081 1 95.06 92 THR B N 1
ATOM 2335 C CA . THR B 1 92 ? 0.058 5.395 -0.719 1 95.06 92 THR B CA 1
ATOM 2336 C C . THR B 1 92 ? 1.319 6.129 -1.165 1 95.06 92 THR B C 1
ATOM 2338 O O . THR B 1 92 ? 2.393 5.527 -1.259 1 95.06 92 THR B O 1
ATOM 2341 N N . ASN B 1 93 ? 1.276 7.402 -1.343 1 95.88 93 ASN B N 1
ATOM 2342 C CA . ASN B 1 93 ? 2.424 8.211 -1.741 1 95.88 93 ASN B CA 1
ATOM 2343 C C . ASN B 1 93 ? 3.551 8.125 -0.716 1 95.88 93 ASN B C 1
ATOM 2345 O O . ASN B 1 93 ? 4.703 8.43 -1.026 1 95.88 93 ASN B O 1
ATOM 2349 N N . MET B 1 94 ? 3.227 7.652 0.449 1 96.94 94 MET B N 1
ATOM 2350 C CA . MET B 1 94 ? 4.25 7.586 1.49 1 96.94 94 MET B CA 1
ATOM 2351 C C . MET B 1 94 ? 5.375 6.641 1.086 1 96.94 94 MET B C 1
ATOM 2353 O O . MET B 1 94 ? 6.48 6.719 1.627 1 96.94 94 MET B O 1
ATOM 2357 N N . LEU B 1 95 ? 5.082 5.805 0.158 1 95.69 95 LEU B N 1
ATOM 2358 C CA . LEU B 1 95 ? 6.059 4.82 -0.304 1 95.69 95 LEU B CA 1
ATOM 2359 C C . LEU B 1 95 ? 7.285 5.508 -0.89 1 95.69 95 LEU B C 1
ATOM 2361 O O . LEU B 1 95 ? 8.352 4.898 -0.992 1 95.69 95 LEU B O 1
ATOM 2365 N N . PHE B 1 96 ? 7.199 6.777 -1.278 1 96.25 96 PHE B N 1
ATOM 2366 C CA . PHE B 1 96 ? 8.289 7.473 -1.948 1 96.25 96 PHE B CA 1
ATOM 2367 C C . PHE B 1 96 ? 9.07 8.336 -0.961 1 96.25 96 PHE B C 1
ATOM 2369 O O . PHE B 1 96 ? 10.031 9.008 -1.339 1 96.25 96 PHE B O 1
ATOM 2376 N N . MET B 1 97 ? 8.68 8.32 0.328 1 96.5 97 MET B N 1
ATOM 2377 C CA . MET B 1 97 ? 9.383 9.062 1.372 1 96.5 97 MET B CA 1
ATOM 2378 C C . MET B 1 97 ? 10.648 8.32 1.809 1 96.5 97 MET B C 1
ATOM 2380 O O . MET B 1 97 ? 10.805 7.133 1.524 1 96.5 97 MET B O 1
ATOM 2384 N N . ASP B 1 98 ? 11.5 9.086 2.52 1 93.81 98 ASP B N 1
ATOM 2385 C CA . ASP B 1 98 ? 12.664 8.445 3.125 1 93.81 98 ASP B CA 1
ATOM 2386 C C . ASP B 1 98 ? 12.25 7.539 4.281 1 93.81 98 ASP B C 1
ATOM 2388 O O . ASP B 1 98 ? 11.258 7.797 4.957 1 93.81 98 ASP B O 1
ATOM 2392 N N . LYS B 1 99 ? 13.031 6.516 4.453 1 93.81 99 LYS B N 1
ATOM 2393 C CA . LYS B 1 99 ? 12.828 5.707 5.652 1 93.81 99 LYS B CA 1
ATOM 2394 C C . LYS B 1 99 ? 12.859 6.57 6.91 1 93.81 99 LYS B C 1
ATOM 2396 O O . LYS B 1 99 ? 13.539 7.602 6.941 1 93.81 99 LYS B O 1
ATOM 2401 N N . ASN B 1 100 ? 12.086 6.207 7.906 1 95.19 100 ASN B N 1
ATOM 2402 C CA . ASN B 1 100 ? 11.992 6.832 9.227 1 95.19 100 ASN B CA 1
ATOM 2403 C C . ASN B 1 100 ? 11.203 8.133 9.172 1 95.19 100 ASN B C 1
ATOM 2405 O O . ASN B 1 100 ? 11.055 8.82 10.188 1 95.19 100 ASN B O 1
ATOM 2409 N N . SER B 1 101 ? 10.734 8.531 7.965 1 97.38 101 SER B N 1
ATOM 2410 C CA . SER B 1 101 ? 9.789 9.641 7.918 1 97.38 101 SER B CA 1
ATOM 2411 C C . SER B 1 101 ? 8.531 9.336 8.727 1 97.38 101 SER B C 1
ATOM 2413 O O . SER B 1 101 ? 8.266 8.172 9.055 1 97.38 101 SER B O 1
ATOM 2415 N N . SER B 1 102 ? 7.773 10.406 9.062 1 98.81 102 SER B N 1
ATOM 2416 C CA . SER B 1 102 ? 6.621 10.273 9.945 1 98.81 102 SER B CA 1
ATOM 2417 C C . SER B 1 102 ? 5.32 10.547 9.203 1 98.81 102 SER B C 1
ATOM 2419 O O . SER B 1 102 ? 5.281 11.367 8.281 1 98.81 102 SER B O 1
ATOM 2421 N N . VAL B 1 103 ? 4.242 9.836 9.602 1 98.88 103 VAL B N 1
ATOM 2422 C CA . VAL B 1 103 ? 2.938 9.984 8.969 1 98.88 103 VAL B CA 1
ATOM 2423 C C . VAL B 1 103 ? 1.869 10.211 10.039 1 98.88 103 VAL B C 1
ATOM 2425 O O . VAL B 1 103 ? 1.805 9.484 11.031 1 98.88 103 VAL B O 1
ATOM 2428 N N . LEU B 1 104 ? 1.089 11.242 9.914 1 98.88 104 LEU B N 1
ATOM 2429 C CA . LEU B 1 104 ? -0.121 11.508 10.688 1 98.88 104 LEU B CA 1
ATOM 2430 C C . LEU B 1 104 ? -1.366 11.297 9.836 1 98.88 104 LEU B C 1
ATOM 2432 O O . LEU B 1 104 ? -1.493 11.883 8.758 1 98.88 104 LEU B O 1
ATOM 2436 N N . GLU B 1 105 ? -2.248 10.469 10.336 1 98.81 105 GLU B N 1
ATOM 2437 C CA . GLU B 1 105 ? -3.416 10.078 9.562 1 98.81 105 GLU B CA 1
ATOM 2438 C C . GLU B 1 105 ? -4.707 10.531 10.227 1 98.81 105 GLU B C 1
ATOM 2440 O O . GLU B 1 105 ? -4.871 10.383 11.445 1 98.81 105 GLU B O 1
ATOM 2445 N N . PHE B 1 106 ? -5.656 11.086 9.461 1 98.75 106 PHE B N 1
ATOM 2446 C CA . PHE B 1 106 ? -6.883 11.672 9.992 1 98.75 106 PHE B CA 1
ATOM 2447 C C . PHE B 1 106 ? -8.109 10.977 9.406 1 98.75 106 PHE B C 1
ATOM 2449 O O . PHE B 1 106 ? -8.172 10.734 8.203 1 98.75 106 PHE B O 1
ATOM 2456 N N . PHE B 1 107 ? -9.086 10.719 10.266 1 98.25 107 PHE B N 1
ATOM 2457 C CA . PHE B 1 107 ? -10.289 10 9.867 1 98.25 107 PHE B CA 1
ATOM 2458 C C . PHE B 1 107 ? -11.539 10.812 10.188 1 98.25 107 PHE B C 1
ATOM 2460 O O . PHE B 1 107 ? -11.594 11.484 11.219 1 98.25 107 PHE B O 1
ATOM 2467 N N . PRO B 1 108 ? -12.539 10.68 9.289 1 97.19 108 PRO B N 1
ATOM 2468 C CA . PRO B 1 108 ? -13.844 11.203 9.711 1 97.19 108 PRO B CA 1
ATOM 2469 C C . PRO B 1 108 ? -14.492 10.359 10.805 1 97.19 108 PRO B C 1
ATOM 2471 O O . PRO B 1 108 ? -13.953 9.32 11.195 1 97.19 108 PRO B O 1
ATOM 2474 N N . LYS B 1 109 ? -15.531 10.82 11.219 1 96.25 109 LYS B N 1
ATOM 2475 C CA . LYS B 1 109 ? -16.312 10.086 12.211 1 96.25 109 LYS B CA 1
ATOM 2476 C C . LYS B 1 109 ? -16.75 8.727 11.672 1 96.25 109 LYS B C 1
ATOM 2478 O O . LYS B 1 109 ? -17.109 8.602 10.5 1 96.25 109 LYS B O 1
ATOM 2483 N N . GLY B 1 110 ? -16.703 7.711 12.578 1 95.31 110 GLY B N 1
ATOM 2484 C CA . GLY B 1 110 ? -17.328 6.438 12.258 1 95.31 110 GLY B CA 1
ATOM 2485 C C . GLY B 1 110 ? -16.328 5.352 11.922 1 95.31 110 GLY B C 1
ATOM 2486 O O . GLY B 1 110 ? -16.625 4.16 12.031 1 95.31 110 GLY B O 1
ATOM 2487 N N . PHE B 1 111 ? -15.109 5.691 11.531 1 94.38 111 PHE B N 1
ATOM 2488 C CA . PHE B 1 111 ? -14.133 4.688 11.125 1 94.38 111 PHE B CA 1
ATOM 2489 C C . PHE B 1 111 ? -13.719 3.824 12.305 1 94.38 111 PHE B C 1
ATOM 2491 O O . PHE B 1 111 ? -13.688 2.596 12.203 1 94.38 111 PHE B O 1
ATOM 2498 N N . GLN B 1 112 ? -13.406 4.457 13.367 1 91.62 112 GLN B N 1
ATOM 2499 C CA . GLN B 1 112 ? -12.883 3.746 14.531 1 91.62 112 GLN B CA 1
ATOM 2500 C C . GLN B 1 112 ? -13.812 2.611 14.945 1 91.62 112 GLN B C 1
ATOM 2502 O O . GLN B 1 112 ? -13.367 1.497 15.219 1 91.62 112 GLN B O 1
ATOM 2507 N N . GLU B 1 113 ? -15.102 2.84 14.875 1 92.31 113 GLU B N 1
ATOM 2508 C CA . GLU B 1 113 ? -16.078 1.888 15.398 1 92.31 113 GLU B CA 1
ATOM 2509 C C . GLU B 1 113 ? -16.531 0.912 14.32 1 92.31 113 GLU B C 1
ATOM 2511 O O . GLU B 1 113 ? -16.906 -0.225 14.617 1 92.31 113 GLU B O 1
ATOM 2516 N N . LEU B 1 114 ? -16.438 1.458 13.023 1 94.56 114 LEU B N 1
ATOM 2517 C CA . LEU B 1 114 ? -17.266 0.738 12.055 1 94.56 114 LEU B CA 1
ATOM 2518 C C . LEU B 1 114 ? -16.391 0.154 10.945 1 94.56 114 LEU B C 1
ATOM 2520 O O . LEU B 1 114 ? -16.844 -0.725 10.203 1 94.56 114 LEU B O 1
ATOM 2524 N N . ALA B 1 115 ? -15.203 0.599 10.672 1 91.5 115 ALA B N 1
ATOM 2525 C CA . ALA B 1 115 ? -14.43 0.259 9.477 1 91.5 115 ALA B CA 1
ATOM 2526 C C . ALA B 1 115 ? -13.672 -1.054 9.664 1 91.5 115 ALA B C 1
ATOM 2528 O O . ALA B 1 115 ? -13.156 -1.623 8.703 1 91.5 115 ALA B O 1
ATOM 2529 N N . GLY B 1 116 ? -13.633 -1.613 10.891 1 89 116 GLY B N 1
ATOM 2530 C CA . GLY B 1 116 ? -12.914 -2.854 11.133 1 89 116 GLY B CA 1
ATOM 2531 C C . GLY B 1 116 ? -11.406 -2.693 11.047 1 89 116 GLY B C 1
ATOM 2532 O O . GLY B 1 116 ? -10.891 -1.571 11.039 1 89 116 GLY B O 1
ATOM 2533 N N . VAL B 1 117 ? -10.656 -3.793 10.922 1 88 117 VAL B N 1
ATOM 2534 C CA . VAL B 1 117 ? -9.211 -3.828 11.07 1 88 117 VAL B CA 1
ATOM 2535 C C . VAL B 1 117 ? -8.547 -3.258 9.82 1 88 117 VAL B C 1
ATOM 2537 O O . VAL B 1 117 ? -7.422 -2.754 9.875 1 88 117 VAL B O 1
ATOM 2540 N N . GLY B 1 118 ? -9.273 -3.246 8.68 1 86.62 118 GLY B N 1
ATOM 2541 C CA . GLY B 1 118 ? -8.758 -2.719 7.43 1 86.62 118 GLY B CA 1
ATOM 2542 C C . GLY B 1 118 ? -8.445 -1.236 7.488 1 86.62 118 GLY B C 1
ATOM 2543 O O . GLY B 1 118 ? -7.691 -0.722 6.66 1 86.62 118 GLY B O 1
ATOM 2544 N N . GLN B 1 119 ? -9.008 -0.506 8.5 1 90.81 119 GLN B N 1
ATOM 2545 C CA . GLN B 1 119 ? -8.773 0.929 8.617 1 90.81 119 GLN B CA 1
ATOM 2546 C C . GLN B 1 119 ? -7.309 1.221 8.922 1 90.81 119 GLN B C 1
ATOM 2548 O O . GLN B 1 119 ? -6.848 2.354 8.758 1 90.81 119 GLN B O 1
ATOM 2553 N N . HIS B 1 120 ? -6.512 0.145 9.312 1 94 120 HIS B N 1
ATOM 2554 C CA . HIS B 1 120 ? -5.125 0.326 9.727 1 94 120 HIS B CA 1
ATOM 2555 C C . HIS B 1 120 ? -4.164 -0.014 8.594 1 94 120 HIS B C 1
ATOM 2557 O O . HIS B 1 120 ? -2.959 -0.147 8.82 1 94 120 HIS B O 1
ATOM 2563 N N . VAL B 1 121 ? -4.648 -0.135 7.414 1 93.19 121 VAL B N 1
ATOM 2564 C CA . VAL B 1 121 ? -3.867 -0.58 6.266 1 93.19 121 VAL B CA 1
ATOM 2565 C C . VAL B 1 121 ? -2.666 0.343 6.07 1 93.19 121 VAL B C 1
ATOM 2567 O O . VAL B 1 121 ? -1.557 -0.12 5.793 1 93.19 121 VAL B O 1
ATOM 2570 N N . TYR B 1 122 ? -2.805 1.607 6.277 1 95.81 122 TYR B N 1
ATOM 2571 C CA . TYR B 1 122 ? -1.704 2.523 5.992 1 95.81 122 TYR B CA 1
ATOM 2572 C C . TYR B 1 122 ? -0.728 2.58 7.164 1 95.81 122 TYR B C 1
ATOM 2574 O O . TYR B 1 122 ? 0.432 2.963 6.992 1 95.81 122 TYR B O 1
ATOM 2582 N N . GLN B 1 123 ? -1.181 2.189 8.352 1 95.81 123 GLN B N 1
ATOM 2583 C CA . GLN B 1 123 ? -0.228 1.966 9.43 1 95.81 123 GLN B CA 1
ATOM 2584 C C . GLN B 1 123 ? 0.699 0.795 9.117 1 95.81 123 GLN B C 1
ATOM 2586 O O . GLN B 1 123 ? 1.915 0.895 9.289 1 95.81 123 GLN B O 1
ATOM 2591 N N . TRP B 1 124 ? 0.081 -0.221 8.664 1 93.12 124 TRP B N 1
ATOM 2592 C CA . TRP B 1 124 ? 0.867 -1.402 8.328 1 93.12 124 TRP B CA 1
ATOM 2593 C C . TRP B 1 124 ? 1.772 -1.13 7.129 1 93.12 124 TRP B C 1
ATOM 2595 O O . TRP B 1 124 ? 2.93 -1.557 7.109 1 93.12 124 TRP B O 1
ATOM 2605 N N . GLU B 1 125 ? 1.245 -0.422 6.117 1 93.44 125 GLU B N 1
ATOM 2606 C CA . GLU B 1 125 ? 2.064 -0.047 4.969 1 93.44 125 GLU B CA 1
ATOM 2607 C C . GLU B 1 125 ? 3.271 0.783 5.398 1 93.44 125 GLU B C 1
ATOM 2609 O O . GLU B 1 125 ? 4.387 0.564 4.918 1 93.44 125 GLU B O 1
ATOM 2614 N N . ALA B 1 126 ? 3.051 1.727 6.254 1 96.19 126 ALA B N 1
ATOM 2615 C CA . ALA B 1 126 ? 4.148 2.539 6.77 1 96.19 126 ALA B CA 1
ATOM 2616 C C . ALA B 1 126 ? 5.227 1.666 7.402 1 96.19 126 ALA B C 1
ATOM 2618 O O . ALA B 1 126 ? 6.418 1.83 7.117 1 96.19 126 ALA B O 1
ATOM 2619 N N . GLY B 1 127 ? 4.805 0.738 8.195 1 93.25 127 GLY B N 1
ATOM 2620 C CA . GLY B 1 127 ? 5.738 -0.182 8.82 1 93.25 127 GLY B CA 1
ATOM 2621 C C . GLY B 1 127 ? 6.547 -0.985 7.824 1 93.25 127 GLY B C 1
ATOM 2622 O O . GLY B 1 127 ? 7.77 -1.085 7.945 1 93.25 127 GLY B O 1
ATOM 2623 N N . MET B 1 128 ? 5.891 -1.481 6.871 1 89.44 128 MET B N 1
ATOM 2624 C CA . MET B 1 128 ? 6.551 -2.311 5.867 1 89.44 128 MET B CA 1
ATOM 2625 C C . MET B 1 128 ? 7.543 -1.49 5.051 1 89.44 128 MET B C 1
ATOM 2627 O O . MET B 1 128 ? 8.586 -2 4.637 1 89.44 128 MET B O 1
ATOM 2631 N N . ALA B 1 129 ? 7.207 -0.211 4.855 1 92.12 129 ALA B N 1
ATOM 2632 C CA . ALA B 1 129 ? 8.039 0.656 4.023 1 92.12 129 ALA B CA 1
ATOM 2633 C C . ALA B 1 129 ? 9.109 1.354 4.855 1 92.12 129 ALA B C 1
ATOM 2635 O O . ALA B 1 129 ? 9.898 2.141 4.328 1 92.12 129 ALA B O 1
ATOM 2636 N N . GLY B 1 130 ? 9.141 1.104 6.219 1 93.88 130 GLY B N 1
ATOM 2637 C CA . GLY B 1 130 ? 10.172 1.646 7.09 1 93.88 130 GLY B CA 1
ATOM 2638 C C . GLY B 1 130 ? 9.875 3.055 7.566 1 93.88 130 GLY B C 1
ATOM 2639 O O . GLY B 1 130 ? 10.789 3.793 7.945 1 93.88 130 GLY B O 1
ATOM 2640 N N . MET B 1 131 ? 8.617 3.453 7.422 1 96.31 131 MET B N 1
ATOM 2641 C CA . MET B 1 131 ? 8.203 4.75 7.941 1 96.31 131 MET B CA 1
ATOM 2642 C C . MET B 1 131 ? 7.676 4.621 9.367 1 96.31 131 MET B C 1
ATOM 2644 O O . MET B 1 131 ? 7.48 3.512 9.867 1 96.31 131 MET B O 1
ATOM 2648 N N . ARG B 1 132 ? 7.477 5.758 10.008 1 97.75 132 ARG B N 1
ATOM 2649 C CA . ARG B 1 132 ? 6.898 5.828 11.352 1 97.75 132 ARG B CA 1
ATOM 2650 C C . ARG B 1 132 ? 5.48 6.395 11.305 1 97.75 132 ARG B C 1
ATOM 2652 O O . ARG B 1 132 ? 5.289 7.586 11.062 1 97.75 132 ARG B O 1
ATOM 2659 N N . HIS B 1 133 ? 4.547 5.531 11.484 1 98.31 133 HIS B N 1
ATOM 2660 C CA . HIS B 1 133 ? 3.172 6 11.633 1 98.31 133 HIS B CA 1
ATOM 2661 C C . HIS B 1 133 ? 2.924 6.547 13.031 1 98.31 133 HIS B C 1
ATOM 2663 O O . HIS B 1 133 ? 2.926 5.797 14.008 1 98.31 133 HIS B O 1
ATOM 2669 N N . GLN B 1 134 ? 2.703 7.793 13.172 1 98.19 134 GLN B N 1
ATOM 2670 C CA . GLN B 1 134 ? 2.707 8.484 14.461 1 98.19 134 GLN B CA 1
ATOM 2671 C C . GLN B 1 134 ? 1.327 8.453 15.109 1 98.19 134 GLN B C 1
ATOM 2673 O O . GLN B 1 134 ? 1.109 9.07 16.156 1 98.19 134 GLN B O 1
ATOM 2678 N N . GLY B 1 135 ? 0.417 7.789 14.453 1 95.75 135 GLY B N 1
ATOM 2679 C CA . GLY B 1 135 ? -0.903 7.664 15.055 1 95.75 135 GLY B CA 1
ATOM 2680 C C . GLY B 1 135 ? -2.016 8.164 14.148 1 95.75 135 GLY B C 1
ATOM 2681 O O . GLY B 1 135 ? -1.777 8.5 12.984 1 95.75 135 GLY B O 1
ATOM 2682 N N . GLN B 1 136 ? -3.189 8.117 14.664 1 96.69 136 GLN B N 1
ATOM 2683 C CA . GLN B 1 136 ? -4.422 8.445 13.961 1 96.69 136 GLN B CA 1
ATOM 2684 C C . GLN B 1 136 ? -5.301 9.375 14.789 1 96.69 136 GLN B C 1
ATOM 2686 O O . GLN B 1 136 ? -5.297 9.305 16.016 1 96.69 136 GLN B O 1
ATOM 2691 N N . TRP B 1 137 ? -5.914 10.266 14.125 1 97.5 137 TRP B N 1
ATOM 2692 C CA . TRP B 1 137 ? -6.988 11.055 14.719 1 97.5 137 TRP B CA 1
ATOM 2693 C C . TRP B 1 137 ? -8.328 10.719 14.078 1 97.5 137 TRP B C 1
ATOM 2695 O O . TRP B 1 137 ? -8.453 10.719 12.852 1 97.5 137 TRP B O 1
ATOM 2705 N N . GLN B 1 138 ? -9.25 10.445 14.93 1 96.69 138 GLN B N 1
ATOM 2706 C CA . GLN B 1 138 ? -10.617 10.18 14.477 1 96.69 138 GLN B CA 1
ATOM 2707 C C . GLN B 1 138 ? -11.57 11.281 14.938 1 96.69 138 GLN B C 1
ATOM 2709 O O . GLN B 1 138 ? -11.727 11.516 16.141 1 96.69 138 GLN B O 1
ATOM 2714 N N . ASP B 1 139 ? -12.133 11.914 13.953 1 96.5 139 ASP B N 1
ATOM 2715 C CA . ASP B 1 139 ? -13.133 12.922 14.289 1 96.5 139 ASP B CA 1
ATOM 2716 C C . ASP B 1 139 ? -14.32 12.297 15.016 1 96.5 139 ASP B C 1
ATOM 2718 O O . ASP B 1 139 ? -14.906 11.32 14.547 1 96.5 139 ASP B O 1
ATOM 2722 N N . ARG B 1 140 ? -14.695 12.859 16.141 1 93.88 140 ARG B N 1
ATOM 2723 C CA . ARG B 1 140 ? -15.789 12.305 16.938 1 93.88 140 ARG B CA 1
ATOM 2724 C C . ARG B 1 140 ? -17.047 13.172 16.812 1 93.88 140 ARG B C 1
ATOM 2726 O O . ARG B 1 140 ? -18.125 12.773 17.266 1 93.88 140 ARG B O 1
ATOM 2733 N N . ASP B 1 141 ? -16.812 14.266 16.219 1 92 141 ASP B N 1
ATOM 2734 C CA . ASP B 1 141 ? -17.922 15.219 16.125 1 92 141 ASP B CA 1
ATOM 2735 C C . ASP B 1 141 ? -18.75 15 14.859 1 92 141 ASP B C 1
ATOM 2737 O O . ASP B 1 141 ? -18.188 14.719 13.797 1 92 141 ASP B O 1
ATOM 2741 N N . GLY B 1 142 ? -20.031 15.094 14.984 1 89.31 142 GLY B N 1
ATOM 2742 C CA . GLY B 1 142 ? -20.906 14.977 13.836 1 89.31 142 GLY B CA 1
ATOM 2743 C C . GLY B 1 142 ? -22.25 14.359 14.172 1 89.31 142 GLY B C 1
ATOM 2744 O O . GLY B 1 142 ? -22.547 14.109 15.344 1 89.31 142 GLY B O 1
ATOM 2745 N N . GLU B 1 143 ? -23.016 14.148 13.133 1 92.38 143 GLU B N 1
ATOM 2746 C CA . GLU B 1 143 ? -24.375 13.633 13.297 1 92.38 143 GLU B CA 1
ATOM 2747 C C . GLU B 1 143 ? -24.359 12.156 13.672 1 92.38 143 GLU B C 1
ATOM 2749 O O . GLU B 1 143 ? -23.422 11.43 13.32 1 92.38 143 GLU B O 1
ATOM 2754 N N . LYS B 1 144 ? -25.359 11.844 14.391 1 94.44 144 LYS B N 1
ATOM 2755 C CA . LYS B 1 144 ? -25.547 10.422 14.68 1 94.44 144 LYS B CA 1
ATOM 2756 C C . LYS B 1 144 ? -26.094 9.688 13.453 1 94.44 144 LYS B C 1
ATOM 2758 O O . LYS B 1 144 ? -26.938 10.211 12.727 1 94.44 144 LYS B O 1
ATOM 2763 N N . CYS B 1 145 ? -25.547 8.461 13.281 1 96.06 145 CYS B N 1
ATOM 2764 C CA . CYS B 1 145 ? -26.016 7.656 12.156 1 96.06 145 CYS B CA 1
ATOM 2765 C C . CYS B 1 145 ? -27.484 7.273 12.328 1 96.06 145 CYS B C 1
ATOM 2767 O O . CYS B 1 145 ? -27.891 6.832 13.406 1 96.06 145 CYS B O 1
ATOM 2769 N N . PRO B 1 146 ? -28.328 7.422 11.32 1 96.38 146 PRO B N 1
ATOM 2770 C CA . PRO B 1 146 ? -29.766 7.148 11.43 1 96.38 146 PRO B CA 1
ATOM 2771 C C . PRO B 1 146 ? -30.109 5.68 11.172 1 96.38 146 PRO B C 1
ATOM 2773 O O . PRO B 1 146 ? -31.281 5.301 11.211 1 96.38 146 PRO B O 1
ATOM 2776 N N . TYR B 1 147 ? -29.125 4.898 10.852 1 97.06 147 TYR B N 1
ATOM 2777 C CA . TYR B 1 147 ? -29.375 3.508 10.508 1 97.06 147 TYR B CA 1
ATOM 2778 C C . TYR B 1 147 ? -29.078 2.586 11.68 1 97.06 147 TYR B C 1
ATOM 2780 O O . TYR B 1 147 ? -28.391 2.975 12.625 1 97.06 147 TYR B O 1
ATOM 2788 N N . ASP B 1 148 ? -29.531 1.264 11.648 1 94.12 148 ASP B N 1
ATOM 2789 C CA . ASP B 1 148 ? -29.422 0.333 12.773 1 94.12 148 ASP B CA 1
ATOM 2790 C C . ASP B 1 148 ? -28.297 -0.666 12.539 1 94.12 148 ASP B C 1
ATOM 2792 O O . ASP B 1 148 ? -27.859 -1.346 13.469 1 94.12 148 ASP B O 1
ATOM 2796 N N . ASN B 1 149 ? -27.844 -0.627 11.32 1 95.75 149 ASN B N 1
ATOM 2797 C CA . ASN B 1 149 ? -26.781 -1.608 11.062 1 95.75 149 ASN B CA 1
ATOM 2798 C C . ASN B 1 149 ? -25.453 -0.936 10.766 1 95.75 149 ASN B C 1
ATOM 2800 O O . ASN B 1 149 ? -25.422 0.16 10.203 1 95.75 149 ASN B O 1
ATOM 2804 N N . ASN B 1 150 ? -24.469 -1.669 11.102 1 95.62 150 ASN B N 1
ATOM 2805 C CA . ASN B 1 150 ? -23.109 -1.141 11.039 1 95.62 150 ASN B CA 1
ATOM 2806 C C . ASN B 1 150 ? -22.703 -0.799 9.602 1 95.62 150 ASN B C 1
ATOM 2808 O O . ASN B 1 150 ? -22.062 0.221 9.359 1 95.62 150 ASN B O 1
ATOM 2812 N N . ALA B 1 151 ? -23.047 -1.641 8.648 1 95 151 ALA B N 1
ATOM 2813 C CA . ALA B 1 151 ? -22.656 -1.434 7.262 1 95 151 ALA B CA 1
ATOM 2814 C C . ALA B 1 151 ? -23.203 -0.12 6.723 1 95 151 ALA B C 1
ATOM 2816 O O . ALA B 1 151 ? -22.484 0.661 6.102 1 95 151 ALA B O 1
ATOM 2817 N N . ASP B 1 152 ? -24.484 0.191 6.984 1 96.75 152 ASP B N 1
ATOM 2818 C CA . ASP B 1 152 ? -25.109 1.43 6.531 1 96.75 152 ASP B CA 1
ATOM 2819 C C . ASP B 1 152 ? -24.547 2.635 7.277 1 96.75 152 ASP B C 1
ATOM 2821 O O . ASP B 1 152 ? -24.391 3.709 6.695 1 96.75 152 ASP B O 1
ATOM 2825 N N . CYS B 1 153 ? -24.25 2.42 8.508 1 97.31 153 CYS B N 1
ATOM 2826 C CA . CYS B 1 153 ? -23.672 3.514 9.273 1 97.31 153 CYS B CA 1
ATOM 2827 C C . CYS B 1 153 ? -22.266 3.848 8.766 1 97.31 153 CYS B C 1
ATOM 2829 O O . CYS B 1 153 ? -21.906 5.02 8.688 1 97.31 153 CYS B O 1
ATOM 2831 N N . PHE B 1 154 ? -21.547 2.799 8.453 1 96.81 154 PHE B N 1
ATOM 2832 C CA . PHE B 1 154 ? -20.219 3.076 7.887 1 96.81 154 PHE B CA 1
ATOM 2833 C C . PHE B 1 154 ? -20.359 3.836 6.57 1 96.81 154 PHE B C 1
ATOM 2835 O O . PHE B 1 154 ? -19.609 4.789 6.324 1 96.81 154 PHE B O 1
ATOM 2842 N N . SER B 1 155 ? -21.297 3.428 5.789 1 95.94 155 SER B N 1
ATOM 2843 C CA . SER B 1 155 ? -21.516 4.105 4.52 1 95.94 155 SER B CA 1
ATOM 2844 C C . SER B 1 155 ? -21.922 5.562 4.73 1 95.94 155 SER B C 1
ATOM 2846 O O . SER B 1 155 ? -21.562 6.43 3.932 1 95.94 155 SER B O 1
ATOM 2848 N N . PHE B 1 156 ? -22.641 5.809 5.832 1 96.62 156 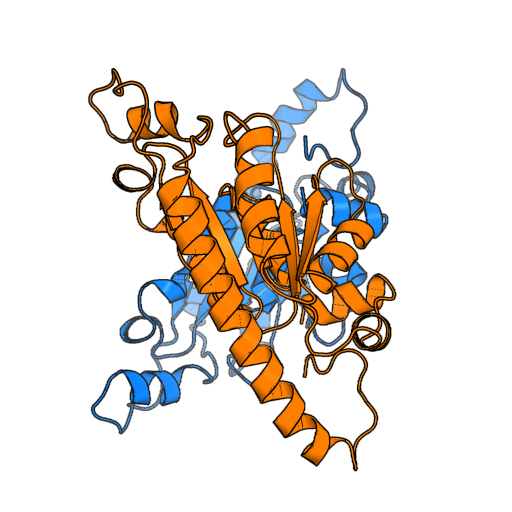PHE B N 1
ATOM 2849 C CA . PHE B 1 156 ? -23.078 7.148 6.191 1 96.62 156 PHE B CA 1
ATOM 2850 C C . PHE B 1 156 ? -21.891 8.031 6.559 1 96.62 156 PHE B C 1
ATOM 2852 O O . PHE B 1 156 ? -21.859 9.211 6.203 1 96.62 156 PHE B O 1
ATOM 2859 N N . TYR B 1 157 ? -20.812 7.461 7.141 1 96.88 157 TYR B N 1
ATOM 2860 C CA . TYR B 1 157 ? -19.734 8.25 7.727 1 96.88 157 TYR B CA 1
ATOM 2861 C C . TYR B 1 157 ? -18.516 8.273 6.812 1 96.88 157 TYR B C 1
ATOM 2863 O O . TYR B 1 157 ? -17.734 9.227 6.832 1 96.88 157 TYR B O 1
ATOM 2871 N N . LYS B 1 158 ? -18.266 7.27 6.023 1 95.25 158 LYS B N 1
ATOM 2872 C CA . LYS B 1 158 ? -16.969 6.945 5.449 1 95.25 158 LYS B CA 1
ATOM 2873 C C . LYS B 1 158 ? -16.469 8.07 4.539 1 95.25 158 LYS B C 1
ATOM 2875 O O . LYS B 1 158 ? -15.266 8.266 4.391 1 95.25 158 LYS B O 1
ATOM 2880 N N . ASP B 1 159 ? -17.406 8.844 3.949 1 96.56 159 ASP B N 1
ATOM 2881 C CA . ASP B 1 159 ? -17 9.898 3.021 1 96.56 159 ASP B CA 1
ATOM 2882 C C . ASP B 1 159 ? -17.234 11.281 3.627 1 96.56 159 ASP B C 1
ATOM 2884 O O . ASP B 1 159 ? -17.25 12.281 2.91 1 96.56 159 ASP B O 1
ATOM 2888 N N . GLY B 1 160 ? -17.422 11.297 4.953 1 96.81 160 GLY B N 1
ATOM 2889 C CA . GLY B 1 160 ? -17.625 12.57 5.625 1 96.81 160 GLY B CA 1
ATOM 2890 C C . GLY B 1 160 ? -16.359 13.406 5.719 1 96.81 160 GLY B C 1
ATOM 2891 O O . GLY B 1 160 ? -15.25 12.898 5.504 1 96.81 160 GLY B O 1
ATOM 2892 N N . LYS B 1 161 ? -16.531 14.656 6.012 1 97.69 161 LYS B N 1
ATOM 2893 C CA . LYS B 1 161 ? -15.391 15.555 6.215 1 97.69 161 LYS B CA 1
ATOM 2894 C C . LYS B 1 161 ? -14.797 15.383 7.609 1 97.69 161 LYS B C 1
ATOM 2896 O O . LYS B 1 161 ? -15.461 14.867 8.516 1 97.69 161 LYS B O 1
ATOM 2901 N N . VAL B 1 162 ? -13.594 15.805 7.75 1 98.25 162 VAL B N 1
ATOM 2902 C CA . VAL B 1 162 ? -12.852 15.594 8.992 1 98.25 162 VAL B CA 1
ATOM 2903 C C . VAL B 1 162 ? -12.789 16.906 9.773 1 98.25 162 VAL B C 1
ATOM 2905 O O . VAL B 1 162 ? -12.305 17.922 9.266 1 98.25 162 VAL B O 1
ATOM 2908 N N . GLY B 1 163 ? -13.258 16.906 11.008 1 97.88 163 GLY B N 1
ATOM 2909 C CA . GLY B 1 163 ? -13.117 18.062 11.891 1 97.88 163 GLY B CA 1
ATOM 2910 C C . GLY B 1 163 ? -11.734 18.172 12.508 1 97.88 163 GLY B C 1
ATOM 2911 O O . GLY B 1 163 ? -10.82 17.438 12.141 1 97.88 163 GLY B O 1
ATOM 2912 N N . HIS B 1 164 ? -11.531 19.25 13.32 1 98 164 HIS B N 1
ATOM 2913 C CA . HIS B 1 164 ? -10.234 19.422 13.945 1 98 164 HIS B CA 1
ATOM 2914 C C . HIS B 1 164 ? -10.375 19.734 15.43 1 98 164 HIS B C 1
ATOM 2916 O O . HIS B 1 164 ? -11.438 20.172 15.883 1 98 164 HIS B O 1
ATOM 2922 N N . ASP B 1 165 ? -9.461 19.344 16.141 1 98 165 ASP B N 1
ATOM 2923 C CA . ASP B 1 165 ? -9.25 19.719 17.531 1 98 165 ASP B CA 1
ATOM 2924 C C . ASP B 1 165 ? -7.953 20.5 17.703 1 98 165 ASP B C 1
ATOM 2926 O O . ASP B 1 165 ? -6.867 19.922 17.703 1 98 165 ASP B O 1
ATOM 2930 N N . LYS B 1 166 ? -8.164 21.828 17.875 1 98.12 166 LYS B N 1
ATOM 2931 C CA . LYS B 1 166 ? -7.012 22.719 17.828 1 98.12 166 LYS B CA 1
ATOM 2932 C C . LYS B 1 166 ? -5.957 22.328 18.859 1 98.12 166 LYS B C 1
ATOM 2934 O O . LYS B 1 166 ? -4.781 22.188 18.516 1 98.12 166 LYS B O 1
ATOM 2939 N N . ASP B 1 167 ? -6.387 22.109 20.047 1 98.38 167 ASP B N 1
ATOM 2940 C CA . ASP B 1 167 ? -5.445 21.797 21.109 1 98.38 167 ASP B CA 1
ATOM 2941 C C . ASP B 1 167 ? -4.781 20.438 20.891 1 98.38 167 ASP B C 1
ATOM 2943 O O . ASP B 1 167 ? -3.566 20.312 21.062 1 98.38 167 ASP B O 1
ATOM 2947 N N . TYR B 1 168 ? -5.535 19.5 20.547 1 98.5 168 TYR B N 1
ATOM 2948 C CA . TYR B 1 168 ? -4.988 18.172 20.328 1 98.5 168 TYR B CA 1
ATOM 2949 C C . TYR B 1 168 ? -4.004 18.172 19.156 1 98.5 168 TYR B C 1
ATOM 2951 O O . TYR B 1 168 ? -2.914 17.609 19.25 1 98.5 168 TYR B O 1
ATOM 2959 N N . PHE B 1 169 ? -4.391 18.844 18.047 1 98.81 169 PHE B N 1
ATOM 2960 C CA . PHE B 1 169 ? -3.533 18.875 16.875 1 98.81 169 PHE B CA 1
ATOM 2961 C C . PHE B 1 169 ? -2.211 19.562 17.188 1 98.81 169 PHE B C 1
ATOM 2963 O O . PHE B 1 169 ? -1.147 19.094 16.781 1 98.81 169 PHE B O 1
ATOM 2970 N N . ALA B 1 170 ? -2.285 20.609 17.906 1 98.81 170 ALA B N 1
ATOM 2971 C CA . ALA B 1 170 ? -1.079 21.359 18.25 1 98.81 170 ALA B CA 1
ATOM 2972 C C . ALA B 1 170 ? -0.132 20.516 19.094 1 98.81 170 ALA B C 1
ATOM 2974 O O . ALA B 1 170 ? 1.065 20.438 18.812 1 98.81 170 ALA B O 1
ATOM 2975 N N . LYS B 1 171 ? -0.682 19.875 20.078 1 98.75 171 LYS B N 1
ATOM 2976 C CA . LYS B 1 171 ? 0.13 19.031 20.969 1 98.75 171 LYS B CA 1
ATOM 2977 C C . LYS B 1 171 ? 0.732 17.859 20.219 1 98.75 171 LYS B C 1
ATOM 2979 O O . LYS B 1 171 ? 1.905 17.531 20.406 1 98.75 171 LYS B O 1
ATOM 2984 N N . TRP B 1 172 ? -0.11 17.234 19.422 1 98.81 172 TRP B N 1
ATOM 2985 C CA . TRP B 1 172 ? 0.326 16.094 18.625 1 98.81 172 TRP B CA 1
ATOM 2986 C C . TRP B 1 172 ? 1.462 16.484 17.688 1 98.81 172 TRP B C 1
ATOM 2988 O O . TRP B 1 172 ? 2.508 15.836 17.672 1 98.81 172 TRP B O 1
ATOM 2998 N N . MET B 1 173 ? 1.323 17.562 16.969 1 98.75 173 MET B N 1
ATOM 2999 C CA . MET B 1 173 ? 2.336 18.031 16.016 1 98.75 173 MET B CA 1
ATOM 3000 C C . MET B 1 173 ? 3.613 18.438 16.75 1 98.75 173 MET B C 1
ATOM 3002 O O . MET B 1 173 ? 4.715 18.109 16.297 1 98.75 173 MET B O 1
ATOM 3006 N N . ALA B 1 174 ? 3.443 19.094 17.85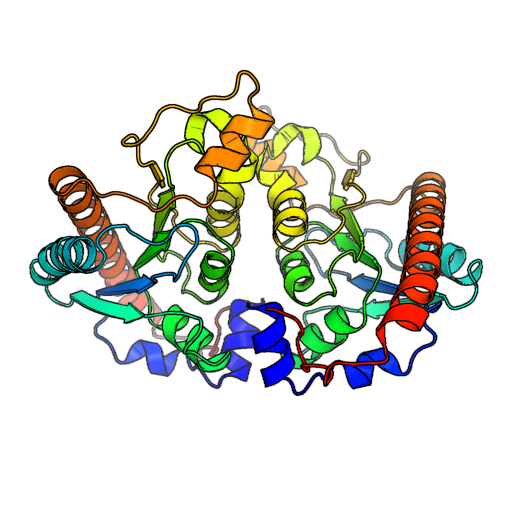9 1 98.81 174 ALA B N 1
ATOM 3007 C CA . ALA B 1 174 ? 4.617 19.484 18.625 1 98.81 174 ALA B CA 1
ATOM 3008 C C . ALA B 1 174 ? 5.434 18.25 19.047 1 98.81 174 ALA B C 1
ATOM 3010 O O . ALA B 1 174 ? 6.664 18.266 18.953 1 98.81 174 ALA B O 1
ATOM 3011 N N . SER B 1 175 ? 4.734 17.281 19.484 1 98.75 175 SER B N 1
ATOM 3012 C CA . SER B 1 175 ? 5.398 16.047 19.906 1 98.75 175 SER B CA 1
ATOM 3013 C C . SER B 1 175 ? 6.129 15.383 18.75 1 98.75 175 SER B C 1
ATOM 3015 O O . SER B 1 175 ? 7.27 14.945 18.891 1 98.75 175 SER B O 1
ATOM 3017 N N . VAL B 1 176 ? 5.492 15.305 17.578 1 98.81 176 VAL B N 1
ATOM 3018 C CA . VAL B 1 176 ? 6.078 14.664 16.406 1 98.81 176 VAL B CA 1
ATOM 3019 C C . VAL B 1 176 ? 7.289 15.469 15.938 1 98.81 176 VAL B C 1
ATOM 3021 O O . VAL B 1 176 ? 8.336 14.898 15.609 1 98.81 176 VAL B O 1
ATOM 3024 N N . LEU B 1 177 ? 7.172 16.781 15.93 1 98.62 177 LEU B N 1
ATOM 3025 C CA . LEU B 1 177 ? 8.281 17.641 15.523 1 98.62 177 LEU B CA 1
ATOM 3026 C C . LEU B 1 177 ? 9.484 17.438 16.438 1 98.62 177 LEU B C 1
ATOM 3028 O O . LEU B 1 177 ? 10.625 17.391 15.969 1 98.62 177 LEU B O 1
ATOM 3032 N N . LYS B 1 178 ? 9.203 17.344 17.688 1 97.69 178 LYS B N 1
ATOM 3033 C CA . LYS B 1 178 ? 10.281 17.109 18.641 1 97.69 178 LYS B CA 1
ATOM 3034 C C . LYS B 1 178 ? 10.984 15.789 18.375 1 97.69 178 LYS B C 1
ATOM 3036 O O . LYS B 1 178 ? 12.219 15.727 18.359 1 97.69 178 LYS B O 1
ATOM 3041 N N . GLU B 1 179 ? 10.227 14.773 18.156 1 97.69 179 GLU B N 1
ATOM 3042 C CA . GLU B 1 179 ? 10.781 13.453 17.891 1 97.69 179 GLU B CA 1
ATOM 3043 C C . GLU B 1 179 ? 11.617 13.453 16.609 1 97.69 179 GLU B C 1
ATOM 3045 O O . GLU B 1 179 ? 12.727 12.914 16.578 1 97.69 179 GLU B O 1
ATOM 3050 N N . VAL B 1 180 ? 11.055 14.047 15.555 1 97.25 180 VAL B N 1
ATOM 3051 C CA . VAL B 1 180 ? 11.734 14.078 14.266 1 97.25 180 VAL B CA 1
ATOM 3052 C C . VAL B 1 180 ? 13.023 14.891 14.383 1 97.25 180 VAL B C 1
ATOM 3054 O O . VAL B 1 180 ? 14.055 14.508 13.82 1 97.25 180 VAL B O 1
ATOM 3057 N N . LYS B 1 181 ? 13 15.961 15.102 1 94.88 181 LYS B N 1
ATOM 3058 C CA . LYS B 1 181 ? 14.195 16.766 15.328 1 94.88 181 LYS B CA 1
ATOM 3059 C C . LYS B 1 181 ? 15.289 15.953 16.016 1 94.88 181 LYS B C 1
ATOM 3061 O O . LYS B 1 181 ? 16.453 15.992 15.609 1 94.88 181 LYS B O 1
ATOM 3066 N N . GLU B 1 182 ? 14.93 15.25 17.031 1 94.25 182 GLU B N 1
ATOM 3067 C CA . GLU B 1 182 ? 15.875 14.422 17.766 1 94.25 182 GLU B CA 1
ATOM 3068 C C . GLU B 1 182 ? 16.469 13.336 16.875 1 94.25 182 GLU B C 1
ATOM 3070 O O . GLU B 1 182 ? 17.672 13.055 16.938 1 94.25 182 GLU B O 1
ATOM 3075 N N . LEU B 1 183 ? 15.625 12.734 16.109 1 92.94 183 LEU B N 1
ATOM 3076 C CA . LEU B 1 183 ? 16.078 11.688 15.203 1 92.94 183 LEU B CA 1
ATOM 3077 C C . LEU B 1 183 ? 17.094 12.242 14.195 1 92.94 183 LEU B C 1
ATOM 3079 O O . LEU B 1 183 ? 18.109 11.602 13.914 1 92.94 183 LEU B O 1
ATOM 3083 N N . LYS B 1 184 ? 16.797 13.367 13.664 1 89.31 184 LYS B N 1
ATOM 3084 C CA . LYS B 1 184 ? 17.656 13.977 12.656 1 89.31 184 LYS B CA 1
ATOM 3085 C C . LYS B 1 184 ? 18.984 14.398 13.258 1 89.31 184 LYS B C 1
ATOM 3087 O O . LYS B 1 184 ? 20.031 14.289 12.617 1 89.31 184 LYS B O 1
ATOM 3092 N N . LEU B 1 185 ? 18.984 14.867 14.43 1 86.62 185 LEU B N 1
ATOM 3093 C CA . LEU B 1 185 ? 20.203 15.25 15.125 1 86.62 185 LEU B CA 1
ATOM 3094 C C . LEU B 1 185 ? 21.062 14.023 15.414 1 86.62 185 LEU B C 1
ATOM 3096 O O . LEU B 1 185 ? 22.297 14.086 15.305 1 86.62 185 LEU B O 1
ATOM 3100 N N . SER B 1 186 ? 20.484 12.906 15.688 1 86.69 186 SER B N 1
ATOM 3101 C CA . SER B 1 186 ? 21.203 11.68 15.969 1 86.69 186 SER B CA 1
ATOM 3102 C C . SER B 1 186 ? 21.828 11.102 14.711 1 86.69 186 SER B C 1
ATOM 3104 O O . SER B 1 186 ? 22.938 10.555 14.75 1 86.69 186 SER B O 1
ATOM 3106 N N . GLN B 1 187 ? 21.172 11.148 13.609 1 81.44 187 GLN B N 1
ATOM 3107 C CA . GLN B 1 187 ? 21.672 10.641 12.344 1 81.44 187 GLN B CA 1
ATOM 3108 C C . GLN B 1 187 ? 22.859 11.477 11.844 1 81.44 187 GLN B C 1
ATOM 3110 O O . GLN B 1 187 ? 23.781 10.945 11.227 1 81.44 187 GLN B O 1
ATOM 3115 N N . ALA B 1 188 ? 22.812 12.766 12.055 1 74.75 188 ALA B N 1
ATOM 3116 C CA . ALA B 1 188 ? 23.906 13.664 11.672 1 74.75 188 ALA B CA 1
ATOM 3117 C C . ALA B 1 188 ? 25.172 13.336 12.438 1 74.75 188 ALA B C 1
ATOM 3119 O O . ALA B 1 188 ? 26.281 13.406 11.875 1 74.75 188 ALA B O 1
ATOM 3120 N N . SER B 1 189 ? 25.031 12.836 13.523 1 72.75 189 SER B N 1
ATOM 3121 C CA . SER B 1 189 ? 26.188 12.484 14.344 1 72.75 189 SER B CA 1
ATOM 3122 C C . SER B 1 189 ? 26.797 11.164 13.898 1 72.75 189 SER B C 1
ATOM 3124 O O . SER B 1 189 ? 28.016 10.992 13.93 1 72.75 189 SER B O 1
ATOM 3126 N N . GLN B 1 190 ? 26 10.25 13.32 1 68.88 190 GLN B N 1
ATOM 3127 C CA . GLN B 1 190 ? 26.469 8.938 12.891 1 68.88 190 GLN B CA 1
ATOM 3128 C C . GLN B 1 190 ? 27.141 9.023 11.523 1 68.88 190 GLN B C 1
ATOM 3130 O O . GLN B 1 190 ? 28.141 8.344 11.281 1 68.88 190 GLN B O 1
ATOM 3135 N N . ASN B 1 191 ? 26.562 9.766 10.57 1 62.25 191 ASN B N 1
ATOM 3136 C CA . ASN B 1 191 ? 27.141 9.898 9.234 1 62.25 191 ASN B CA 1
ATOM 3137 C C . ASN B 1 191 ? 28.469 10.641 9.258 1 62.25 191 ASN B C 1
ATOM 3139 O O . ASN B 1 191 ? 29.344 10.398 8.422 1 62.25 191 ASN B O 1
ATOM 3143 N N . SER B 1 192 ? 28.656 11.609 10.062 1 55.44 192 SER B N 1
ATOM 3144 C CA . SER B 1 192 ? 29.953 12.289 10.195 1 55.44 192 SER B CA 1
ATOM 3145 C C . SER B 1 192 ? 31.062 11.297 10.516 1 55.44 192 SER B C 1
ATOM 3147 O O . SER B 1 192 ? 32.219 11.516 10.141 1 55.44 192 SER B O 1
ATOM 3149 N N . THR B 1 193 ? 30.641 10.133 10.922 1 52.94 193 THR B N 1
ATOM 3150 C CA . THR B 1 193 ? 31.641 9.109 11.211 1 52.94 193 THR B CA 1
ATOM 3151 C C . THR B 1 193 ? 31.812 8.164 10.031 1 52.94 193 THR B C 1
ATOM 3153 O O . THR B 1 193 ? 32.906 7.66 9.789 1 52.94 193 THR B O 1
ATOM 3156 N N . GLU B 1 194 ? 30.75 8.094 9.18 1 48 194 GLU B N 1
ATOM 3157 C CA . GLU B 1 194 ? 30.766 7.094 8.117 1 48 194 GLU B CA 1
ATOM 3158 C C . GLU B 1 194 ? 31.172 7.719 6.785 1 48 194 GLU B C 1
ATOM 3160 O O . GLU B 1 194 ? 31.359 7.012 5.793 1 48 194 GLU B O 1
ATOM 3165 N N . GLU B 1 195 ? 31.047 8.992 6.508 1 44.91 195 GLU B N 1
ATOM 3166 C CA . GLU B 1 195 ? 31.281 9.562 5.184 1 44.91 195 GLU B CA 1
ATOM 3167 C C . GLU B 1 195 ? 32.625 9.141 4.617 1 44.91 195 GLU B C 1
ATOM 3169 O O . GLU B 1 195 ? 33 9.547 3.518 1 44.91 195 GLU B O 1
ATOM 3174 N N . ALA B 1 196 ? 33.594 8.539 5.383 1 39.44 196 ALA B N 1
ATOM 3175 C CA . ALA B 1 196 ? 34.844 8.391 4.688 1 39.44 196 ALA B CA 1
ATOM 3176 C C . ALA B 1 196 ? 34.719 7.477 3.477 1 39.44 196 ALA B C 1
ATOM 3178 O O . ALA B 1 196 ? 35.531 7.543 2.547 1 39.44 196 ALA B O 1
ATOM 3179 N N . GLN B 1 197 ? 34.094 6.316 3.494 1 37.78 197 GLN B N 1
ATOM 3180 C CA . GLN B 1 197 ? 34.625 5.316 2.57 1 37.78 197 GLN B CA 1
ATOM 3181 C C . GLN B 1 197 ? 33.781 5.25 1.297 1 37.78 197 GLN B C 1
ATOM 3183 O O . GLN B 1 197 ? 34.281 4.852 0.241 1 37.78 197 GLN B O 1
ATOM 3188 N N . GLY B 1 198 ? 32.312 4.953 1.179 1 38.66 198 GLY B N 1
ATOM 3189 C CA . GLY B 1 198 ? 31.797 4.32 -0.024 1 38.66 198 GLY B CA 1
ATOM 3190 C C . GLY B 1 198 ? 30.953 5.258 -0.879 1 38.66 198 GLY B C 1
ATOM 3191 O O . GLY B 1 198 ? 30.531 6.316 -0.414 1 38.66 198 GLY B O 1
ATOM 3192 N N . SER B 1 199 ? 31.047 5.328 -2.238 1 41.12 199 SER B N 1
ATOM 3193 C CA . SER B 1 199 ? 30.344 6.035 -3.305 1 41.12 199 SER B CA 1
ATOM 3194 C C . SER B 1 199 ? 28.828 6.035 -3.064 1 41.12 199 SER B C 1
ATOM 3196 O O . SER B 1 199 ? 28.234 4.992 -2.777 1 41.12 199 SER B O 1
ATOM 3198 N N . PRO B 1 200 ? 28.234 7.234 -2.775 1 41.19 200 PRO B N 1
ATOM 3199 C CA . PRO B 1 200 ? 26.828 7.312 -2.389 1 41.19 200 PRO B CA 1
ATOM 3200 C C . PRO B 1 200 ? 25.906 6.656 -3.408 1 41.19 200 PRO B C 1
ATOM 3202 O O . PRO B 1 200 ? 25.922 7.012 -4.59 1 41.19 200 PRO B O 1
ATOM 3205 N N . SER B 1 201 ? 25.688 5.461 -3.465 1 44.88 201 SER B N 1
ATOM 3206 C CA . SER B 1 201 ? 24.656 4.887 -4.332 1 44.88 201 SER B CA 1
ATOM 3207 C C . SER B 1 201 ? 23.375 5.699 -4.281 1 44.88 201 SER B C 1
ATOM 3209 O O . SER B 1 201 ? 22.969 6.156 -3.209 1 44.88 201 SER B O 1
ATOM 3211 N N . PRO B 1 202 ? 23.031 6.363 -5.434 1 45.97 202 PRO B N 1
ATOM 3212 C CA . PRO B 1 202 ? 21.844 7.227 -5.449 1 45.97 202 PRO B CA 1
ATOM 3213 C C . PRO B 1 202 ? 20.734 6.703 -4.555 1 45.97 202 PRO B C 1
ATOM 3215 O O . PRO B 1 202 ? 19.938 7.488 -4.02 1 45.97 202 PRO B O 1
ATOM 3218 N N . CYS B 1 203 ? 20.297 5.566 -4.711 1 51.72 203 CYS B N 1
ATOM 3219 C CA . CYS B 1 203 ? 19.25 5 -3.885 1 51.72 203 CYS B CA 1
ATOM 3220 C C . CYS B 1 203 ? 19.781 3.889 -2.992 1 51.72 203 CYS B C 1
ATOM 3222 O O . CYS B 1 203 ? 20.016 2.768 -3.457 1 51.72 203 CYS B O 1
ATOM 3224 N N . PRO B 1 204 ? 20.516 4.184 -1.835 1 45 204 PRO B N 1
ATOM 3225 C CA . PRO B 1 204 ? 20.859 3.059 -0.968 1 45 204 PRO B CA 1
ATOM 3226 C C . PRO B 1 204 ? 19.703 2.084 -0.767 1 45 204 PRO B C 1
ATOM 3228 O O . PRO B 1 204 ? 19.578 1.473 0.298 1 45 204 PRO B O 1
ATOM 3231 N N . CYS B 1 205 ? 18.812 1.993 -1.691 1 45.62 205 CYS B N 1
ATOM 3232 C CA . CYS B 1 205 ? 17.641 1.146 -1.531 1 45.62 205 CYS B CA 1
ATOM 3233 C C . CYS B 1 205 ? 18.047 -0.309 -1.312 1 45.62 205 CYS B C 1
ATOM 3235 O O . CYS B 1 205 ? 17.188 -1.19 -1.245 1 45.62 205 CYS B O 1
ATOM 3237 N N . ASN B 1 206 ? 19.453 -0.698 -1.585 1 38.03 206 ASN B N 1
ATOM 3238 C CA . ASN B 1 206 ? 19.719 -2.109 -1.329 1 38.03 206 ASN B CA 1
ATOM 3239 C C . ASN B 1 206 ? 19.766 -2.412 0.166 1 38.03 206 ASN B C 1
ATOM 3241 O O . ASN B 1 206 ? 20.312 -1.638 0.946 1 38.03 206 ASN B O 1
#

InterPro domains:
  IPR007657 Glycosyltransferase 61 [PTHR20961] (21-180)
  IPR049625 Glycosyltransferase 61, catalytic domain [PF04577] (25-104)

Radius of gyration: 22.75 Å; Cα contacts (8 Å, |Δi|>4): 667; chains: 2; bounding box: 65×58×51 Å

Secondary structure (DSSP, 8-state):
-HHHHHHHHTT--HHHHHTS-TT-EEEEEEE-SSTT-BS-HHHHHHHHHHHHHTSTTEEEEEEEGGG--HHHHHHHHHT-SEEEEESSGGGGGGGGSPTT-EEEEEE-TTHHHHS-GGGGHHHHHHHHTT-EEEEEEE---SPPP--SSHHHHHHHHTTPPB---HHHHHHHHHHHHHHHHHHHHHHHHHHHHHTTSS---S----/-HHHHHHHHTT--HHHHHTS-TT-EEEEEEE-SSTT-BS-HHHHHHHHHHHHHTSTTEEEEEEEGGG--HHHHHHHHHT-SEEEEESSGGGGGGGGSPTT-EEEEEE-TTHHHHS-GGGGHHHHHHHHHT-EEEEEEE---SPPP--SSHHHHHHHHTT--B---HHHHHHHHHHHHHHHHHHHHHHHHHHHHHTTSS---S----

Solvent-accessible surface area (backbone atoms only — not comparable to full-atom values): 22586 Å² total; per-residue (Å²): 100,67,36,39,34,48,31,53,71,57,69,53,47,49,62,74,63,58,76,50,62,68,63,48,40,30,36,32,40,44,52,58,76,71,60,32,10,57,71,51,56,67,59,54,49,48,43,56,47,53,47,34,69,74,38,83,56,39,46,75,46,80,49,49,66,92,81,43,54,44,54,53,48,44,52,50,23,54,61,28,44,31,42,37,32,44,68,54,78,74,58,61,52,58,58,34,30,51,68,66,22,36,34,40,37,35,35,24,31,50,43,90,83,47,52,59,78,64,72,44,39,65,50,43,48,26,51,76,63,43,31,38,60,76,49,74,44,69,24,83,73,76,81,78,68,90,54,93,44,60,71,58,31,28,65,68,20,70,55,31,51,17,69,83,50,71,68,58,50,37,53,51,49,43,52,50,50,52,51,51,50,53,51,35,54,54,50,55,61,53,44,76,71,53,72,80,75,75,81,81,55,63,53,73,64,117,102,68,38,40,36,48,31,53,71,58,69,53,49,49,63,77,63,58,76,48,61,68,63,50,39,32,36,32,40,45,52,58,76,72,60,32,9,56,71,52,56,67,58,53,48,50,44,55,46,53,47,34,68,71,37,83,55,38,45,75,45,79,46,48,66,92,81,42,54,44,56,53,47,44,50,50,24,53,61,29,43,30,41,38,32,44,68,55,78,76,57,62,52,58,59,36,32,50,68,67,21,35,34,40,37,34,34,23,29,50,43,90,83,47,51,59,79,62,73,47,40,64,50,45,48,26,51,76,63,42,30,38,60,76,49,75,44,68,25,82,74,76,82,77,69,90,57,94,45,62,70,59,30,29,65,68,20,71,54,30,51,17,67,84,50,71,68,59,52,38,53,52,48,43,51,50,51,52,53,53,49,54,51,34,54,54,51,55,62,53,45,76,69,53,71,78,77,77,81,78,55,64,54,71,66,117

Foldseek 3Di:
DCQLVLCVVLVNFPVVLVVAPLQAAEEEEEADDFFAGAPDVPLLCCLLVVLQVVGPRYDYDYYYVVPDDSSRLLVVQCNHQEYEYEDDDSLVSVLNHDAQREYEYEAEALCVPQVPPCSCVSVVVCVVSRYHYLDYYYAHDDDDQPDDDRVSSCVVTRRDYTYDDSVVSNVSSNVVSVVSSVVSVVVVVVVVVVVPDDDPPRPPVD/DCQLVLCVVLVNFPVVQPVAPLQAAEEEEEADDFFQGAPDVPLLCCLLVVLQVVGPRYDYDYDYVVPDDSSRLLVVQCNHQEYEYEDDDSLVSVLNHDAQREYEYEAEALCVPQVPPCSCVSVVVCVVSRYHYLDYYYAHDDDDQPDDDRVSSCVVTRRDYTYDDSVVSNVSSNVVSVVSSVVSVVVVVVVVVVPPDDDPPRPPVD

=== Feature glossary ===
Feature key, reading from the visual/contextual features back to the raw sequence:

Rendered structure images. Structure images are PyMOL renders from six orthogonal camera directions. Cartoon representation draws helices as coils and strands as arrows; sticks shows the backbone as bonds; surface shows the solvent-excluded envelope. Rainbow coloring maps sequence position to hue (blue→red, N→C); chain coloring assigns a distinct color per polypeptide.

Contact-map, Ramachandran, and PAE plots. Three diagnostic plots accompany the record. The Cα contact map visualizes the tertiary structure as a 2D adjacency matrix (8 Å cutoff, sequence-local contacts suppressed). The Ramachandran plot shows the distribution of backbone (φ, ψ) torsions, with points in the α and β basins reflecting secondary structure content. The PAE plot shows AlphaFold's inter-residue confidence as a color matrix.

InterPro / GO / CATH / organism. The annotation block draws on four external resources. InterPro: which protein families and domains the sequence belongs to. GO: standardized terms for what the protein does, what process it participates in, and where in the cell it acts. CATH: which structural fold it has in the CATH hierarchy. Organism: the species of origin.

Nearest PDB structures. Structural nearest neighbors (via Foldseek easy-search vs the PDB). Reported per hit: target PDB id, E-value, and alignment TM-score. A TM-score above ~0.5 is the conventional threshold for 'same fold'.

Predicted aligned error. Predicted aligned error is AlphaFold's pairwise 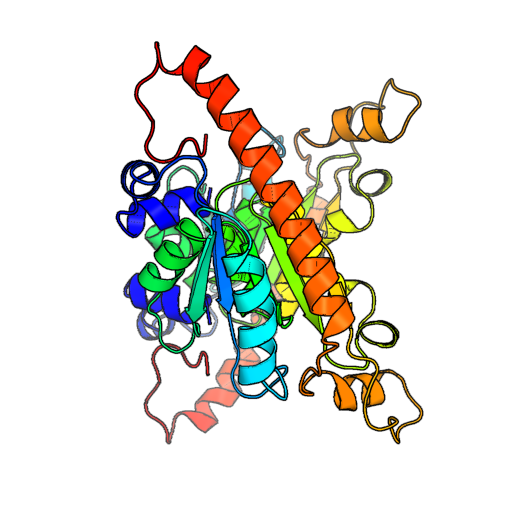confidence. Unlike pLDDT (per-residue), PAE is per-residue-pair and captures whether two parts of the structure are correctly placed relative to each other. Units are ångströms of expected positional error.

Solvent-accessible surface area. SASA measures how much of the protein is reachable by solvent. It is computed by rolling a water-sized probe over the atomic surface and summing the exposed area (Å²). Per-residue SASA distinguishes core (buried, low SASA) from surface (exposed, high SASA) residues; total SASA is a whole-molecule size measure.

B-factor. Crystallographic B-factors measure how much each atom's electron density is smeared out, in Å². They rise in mobile loops and surface residues and fall in the buried interior. In AlphaFold models this column is repurposed to hold pLDDT instead.

pLDDT. For AlphaFold models, the B-factor field carries pLDDT — the model's own estimate of local accuracy on a 0–100 scale. Regions with pLDDT<50 should be treated as essentially unmodeled; they often correspond to intrinsically disordered segments.

Backbone torsions (φ/ψ). φ (phi) and ψ (psi) are the two rotatable backbone dihedrals per residue: φ is the C(i-1)–N–Cα–C torsion, ψ is the N–Cα–C–N(i+1) torsion, both in degrees on (−180°, 180°]. α-helical residues cluster near (−60°, −45°); β-strand residues near (−120°, +130°). A Ramachandran plot is simply a scatter of (φ, ψ) for every residue.

Radius of gyration, Cα contacts, bounding box. Radius of gyration (Rg) is the root-mean-square distance of Cα atoms from their centroid — a single number for overall size and compactness. A globular domain of N residues has Rg ≈ 2.2·N^0.38 Å; an extended or disordered chain has a much larger Rg. The Cα contact count is the number of residue pairs whose Cα atoms are within 8 Å and are more than four positions apart in sequence — a standard proxy for tertiary packing density. The bounding box is the smallest axis-aligned box enclosing all Cα atoms.

Secondary structure (3-state, P-SEA). Three-state secondary structure (P-SEA) collapses the eight DSSP classes into helix (a), strand (b), and coil (c). P-SEA assigns these from Cα geometry alone — distances and angles — without requiring backbone oxygens, so it works on any Cα trace.

Secondary structure (8-state, DSSP). Secondary structure is the local, repeating backbone conformation. DSSP classifies it into eight states by reading the hydrogen-bond network: three helix types (H, G, I), two β types (E, B), two non-regular types (T, S), and unstructured coil (-).

Foldseek 3Di. The Foldseek 3Di string encodes local tertiary geometry as a 20-letter alphabet — one character per residue — derived from the relative positions of nearby Cα atoms. Unlike the amino-acid sequence, 3Di is a direct function of the 3D structure, so two proteins with the same fold have similar 3Di strings even at low sequence identity.

mmCIF coordinates. Structure coordinates are given as an mmCIF _atom_site loop: one row per atom with element, residue name, chain id, sequence number, and x/y/z position in Å. Only the four main-chain atoms per residue are included here; side chains are omitted to keep the record compact.

Sequence. This is the polypeptide sequence — one letter per residue, N-terminus first. Length ranges from a few dozen residues for small domains to over a thousand for large multi-domain proteins.